Protein AF-0000000072256374 (afdb_homodimer)

Secondary structure (DSSP, 8-state):
----SS--EEEETTEEE-HHHHHHHHHHT---SEEEEEE-TT-HHHHHHHHHHHHHHHHHHHHHT--EEEEEEEEEGGGHHHHHHHHHHT-GGGTS-GGGHHHHHHHHHTT-EEEEEEPPHHHHHHHHHH-HHHHHTT--HHHHHTSPPSP-PPPPHHHHHHHHHHHTTTPPP-SS-HHHHHHHHHHHHHHHHHHHHHHHHHHHHHHHHSTT-EEEEEEEGGGTGGG-THHHHHHHH-TT--EEEEEEEEGGGTTT--TTSSSEEEEE-/----SSPPEEEETTEEE-HHHHHHHHHHT---SEEEEEE-TT-HHHHHHHHHHHHHHHHHHHHHT--EEEEEEEEEGGGHHHHHHHHHHT-GGGTS-GGGHHHHHHHHHTT-EEEEEEPPHHHHHHHHHH-HHHHHTT--HHHHHTSPPSP-PPPPHHHHHHHHHHHTTTPPP-SS-HHHHHHHHHHHHHHHHHHHHHHHHHHHHHHHHSTT-EEEEEEEGGGTGGG-THHHHHHHH-TT--EEEEEEEEGGGGGG--TTSSSEEEEE-

Radius of gyration: 25.55 Å; Cα contacts (8 Å, |Δi|>4): 988; chains: 2; bounding box: 50×73×64 Å

Nearest PDB structures (foldseek):
  2g5g-assembly1_X-2  TM=7.896E-01  e=1.561E-12  Campylobacter jejuni subsp. jejuni NCTC 11168 = ATCC 700819
  7jpq-assembly1_D  TM=2.233E-01  e=2.660E-01  Homo sapiens
  5dn6-assembly1_B  TM=2.944E-01  e=3.132E+00  Paracoccus denitrificans
  8u0w-assembly1_A  TM=2.596E-01  e=2.777E+00  Vibrio cholerae
  5dn6-assembly1_A  TM=2.915E-01  e=4.771E+00  Paracoccus denitrificans

Organism: Cyanidioschyzon merolae (strain NIES-3377 / 10D) (NCBI:txid280699)

pLDDT: mean 91.2, std 10.34, range [32.41, 98.81]

Foldseek 3Di:
DDQPDDDKFKDFQAHTDHPVVVLQCLQAPDQFQEEEEAEDPVDLNSLVSVLSSLVSNVNNCVVVVAAEAEEELVAFQVCQVVCVVCLVVVNNPVRDPPSCSSVSVVCSVSVHHYHRQFQDPVQLVCLLVPNDVVSQVPDDPVSNVRWADPDFDQFDPVLLVVQCVVCVVPDDCDPVDVVVVVVSSVSNSRSLLRGLLRNLVRSLVVCVVGVRYHYYYYYHCSCQFLHGHNSVNNCVSPVPGGYFYAYEAAQVCPVVDHCNRTSMYMHDD/DDQPDDDKFKDFQQHTDHPVVVLQCLQAPDQFQEEEEAEDPPDLNSLVSVLSSLVSNVNNCVVVVAAEAEEELVAFQVCQVVCVVCLVVVNNPVRDPDSCSSVSVVCSVSVHHYHRQFQDPVQLVCLLVPNDVVSQVPDDPVSNVRWADPDFDQFDPVLLVVQCVVCVVPDDCDPVDVVVVVVSSVSNSRSLLRGLLRNLVRSLVVCVVRVRYHYYYYYHCSCQFLHGHNSVNNCVSPVPGGYFYAYEAAQVCVVVDHCNRTSMYMHDD

Sequence (538 aa):
MAVPSGVHRCFFRGQSVSLEKLLSIFASEVCEQVVFIGENHEHSVAQQLELRILEALWLSSQRQNRQLLLSLEFLDRSQQHVLNEAMLRDEIESVVPEPYVPLVRFARTNNLAVLAANAPRSITSRVAKQGQQAVMETLSPKERAWCAPTPWPAPSNAYSEAFQAIMQQVMRPDPSSAQAQQERMQRMLQAQSLWDATMAFSIAEALERYPKAQVLHVTGFFHVANRLGTVEMLAHYRNTVNALVSIVYPEELQHSTSALDGDVVIYAPMAVPSGVHRCFFRGQSVSLEKLLSIFASEVCEQVVFIGENHEHSVAQQLELRILEALWLSSQRQNRQLLLSLEFLDRSQQHVLNEAMLRDEIESVVPEPYVPLVRFARTNNLAVLAANAPRSITSRVAKQGQQAVMETLSPKERAWCAPTPWPAPSNAYSEAFQAIMQQVMRPDPSSAQAQQERMQRMLQAQSLWDATMAFSIAEALERYPKAQVLHVTGFFHVANRLGTVEMLAHYRNTVNALVSIVYPEELQHSTSALDGDVVIYAP

Structure (mmCIF, N/CA/C/O backbone):
data_AF-0000000072256374-model_v1
#
loop_
_entity.id
_entity.type
_entity.pdbx_description
1 polymer 'Haem-binding uptake Tiki superfamily ChaN domain-containing protein'
#
loop_
_atom_site.group_PDB
_atom_site.id
_atom_site.type_symbol
_atom_site.label_atom_id
_atom_site.label_alt_id
_atom_site.label_comp_id
_atom_site.label_asym_id
_atom_site.label_entity_id
_atom_site.label_seq_id
_atom_site.pdbx_PDB_ins_code
_atom_site.Cartn_x
_atom_site.Cartn_y
_atom_site.Cartn_z
_atom_site.occupancy
_atom_site.B_iso_or_equiv
_atom_site.auth_seq_id
_atom_site.auth_comp_id
_atom_site.auth_asym_id
_atom_site.auth_atom_id
_atom_site.pdbx_PDB_model_num
ATOM 1 N N . MET A 1 1 ? 7.422 -14.641 -32.625 1 33.91 1 MET A N 1
ATOM 2 C CA . MET A 1 1 ? 6.379 -14.008 -31.844 1 33.91 1 MET A CA 1
ATOM 3 C C . MET A 1 1 ? 6.832 -12.641 -31.328 1 33.91 1 MET A C 1
ATOM 5 O O . MET A 1 1 ? 7.98 -12.484 -30.922 1 33.91 1 MET A O 1
ATOM 9 N N . ALA A 1 2 ? 6.039 -11.578 -31.5 1 44.34 2 ALA A N 1
ATOM 10 C CA . ALA A 1 2 ? 6.492 -10.195 -31.406 1 44.34 2 ALA A CA 1
ATOM 11 C C . ALA A 1 2 ? 6.801 -9.82 -29.953 1 44.34 2 ALA A C 1
ATOM 13 O O . ALA A 1 2 ? 6.012 -10.109 -29.047 1 44.34 2 ALA A O 1
ATOM 14 N N . VAL A 1 3 ? 8.164 -9.883 -29.688 1 50.06 3 VAL A N 1
ATOM 15 C CA . VAL A 1 3 ? 8.602 -9.328 -28.422 1 50.06 3 VAL A CA 1
ATOM 16 C C . VAL A 1 3 ? 7.934 -7.98 -28.172 1 50.06 3 VAL A C 1
ATOM 18 O O . VAL A 1 3 ? 7.781 -7.184 -29.109 1 50.06 3 VAL A O 1
ATOM 21 N N . PRO A 1 4 ? 7.246 -7.887 -26.969 1 57.41 4 PRO A N 1
ATOM 22 C CA . PRO A 1 4 ? 6.625 -6.582 -26.734 1 57.41 4 PRO A CA 1
ATOM 23 C C . PRO A 1 4 ? 7.578 -5.418 -26.984 1 57.41 4 PRO A C 1
ATOM 25 O O . PRO A 1 4 ? 8.789 -5.559 -26.812 1 57.41 4 PRO A O 1
ATOM 28 N N . SER A 1 5 ? 7.047 -4.281 -27.547 1 56.25 5 SER A N 1
ATOM 29 C CA . SER A 1 5 ? 7.832 -3.111 -27.922 1 56.25 5 SER A CA 1
ATOM 30 C C . SER A 1 5 ? 8.414 -2.416 -26.703 1 56.25 5 SER A C 1
ATOM 32 O O . SER A 1 5 ? 7.844 -2.475 -25.609 1 56.25 5 SER A O 1
ATOM 34 N N . GLY A 1 6 ? 9.609 -2.086 -26.781 1 64.62 6 GLY A N 1
ATOM 35 C CA . GLY A 1 6 ? 10.328 -1.28 -25.812 1 64.62 6 GLY A CA 1
ATOM 36 C C . GLY A 1 6 ? 11.555 -1.979 -25.25 1 64.62 6 GLY A C 1
ATOM 37 O O . GLY A 1 6 ? 11.773 -3.164 -25.5 1 64.62 6 GLY A O 1
ATOM 38 N N . VAL A 1 7 ? 12.297 -1.248 -24.703 1 63.56 7 VAL A N 1
ATOM 39 C CA . VAL A 1 7 ? 13.547 -1.771 -24.156 1 63.56 7 VAL A CA 1
ATOM 40 C C . VAL A 1 7 ? 13.281 -2.469 -22.828 1 63.56 7 VAL A C 1
ATOM 42 O O . VAL A 1 7 ? 12.695 -1.881 -21.906 1 63.56 7 VAL A O 1
ATOM 45 N N . HIS A 1 8 ? 13.57 -3.734 -22.797 1 83.12 8 HIS A N 1
ATOM 46 C CA . HIS A 1 8 ? 13.492 -4.539 -21.594 1 83.12 8 HIS A CA 1
ATOM 47 C C . HIS A 1 8 ? 14.875 -4.773 -21 1 83.12 8 HIS A C 1
ATOM 49 O O . HIS A 1 8 ? 15.828 -5.051 -21.719 1 83.12 8 HIS A O 1
ATOM 55 N N . ARG A 1 9 ? 15.07 -4.48 -19.781 1 89.88 9 ARG A N 1
ATOM 56 C CA . ARG A 1 9 ? 16.266 -4.891 -19.062 1 89.88 9 ARG A CA 1
ATOM 57 C C . ARG A 1 9 ? 16.031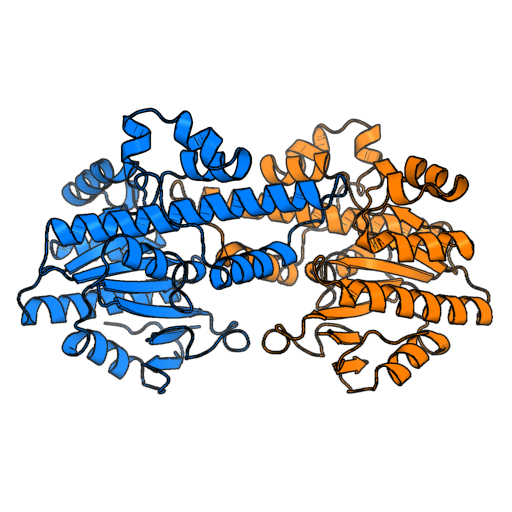 -6.18 -18.281 1 89.88 9 ARG A C 1
ATOM 59 O O . ARG A 1 9 ? 15.195 -6.219 -17.375 1 89.88 9 ARG A O 1
ATOM 66 N N . CYS A 1 10 ? 16.781 -7.203 -18.734 1 95.31 10 CYS A N 1
ATOM 67 C CA . CYS A 1 10 ? 16.547 -8.523 -18.172 1 95.31 10 CYS A CA 1
ATOM 68 C C . CYS A 1 10 ? 17.781 -9.016 -17.406 1 95.31 10 CYS A C 1
ATOM 70 O O . CYS A 1 10 ? 18.906 -8.781 -17.828 1 95.31 10 CYS A O 1
ATOM 72 N N . PHE A 1 11 ? 17.516 -9.688 -16.344 1 95.44 11 PHE A N 1
ATOM 73 C CA . PHE A 1 11 ? 18.578 -10.273 -15.531 1 95.44 11 PHE A CA 1
ATOM 74 C C . PHE A 1 11 ? 18.266 -11.727 -15.203 1 95.44 11 PHE A C 1
ATOM 76 O O . PHE A 1 11 ? 17.125 -12.062 -14.852 1 95.44 11 PHE A O 1
ATOM 83 N N . PHE A 1 12 ? 19.203 -12.609 -15.406 1 95.94 12 PHE A N 1
ATOM 84 C CA . PHE A 1 12 ? 19.156 -14 -14.969 1 95.94 12 PHE A CA 1
ATOM 85 C C . PHE A 1 12 ? 20.219 -14.273 -13.906 1 95.94 12 PHE A C 1
ATOM 87 O O . PHE A 1 12 ? 21.406 -14.273 -14.195 1 95.94 12 PHE A O 1
ATOM 94 N N . ARG A 1 13 ? 19.703 -14.508 -12.719 1 94.19 13 ARG A N 1
ATOM 95 C CA . ARG A 1 13 ? 20.562 -14.734 -11.57 1 94.19 13 ARG A CA 1
ATOM 96 C C . ARG A 1 13 ? 21.625 -13.656 -11.461 1 94.19 13 ARG A C 1
ATOM 98 O O . ARG A 1 13 ? 22.828 -13.961 -11.344 1 94.19 13 ARG A O 1
ATOM 105 N N . GLY A 1 14 ? 21.156 -12.414 -11.633 1 92.38 14 GLY A N 1
ATOM 106 C CA . GLY A 1 14 ? 21.984 -11.242 -11.391 1 92.38 14 GLY A CA 1
ATOM 107 C C . GLY A 1 14 ? 22.75 -10.789 -12.625 1 92.38 14 GLY A C 1
ATOM 108 O O . GLY A 1 14 ? 23.297 -9.68 -12.648 1 92.38 14 GLY A O 1
ATOM 109 N N . GLN A 1 15 ? 22.766 -11.539 -13.625 1 93.69 15 GLN A N 1
ATOM 110 C CA . GLN A 1 15 ? 23.516 -11.203 -14.828 1 93.69 15 GLN A CA 1
ATOM 111 C C . GLN A 1 15 ? 22.594 -10.664 -15.914 1 93.69 15 GLN A C 1
ATOM 113 O O . GLN A 1 15 ? 21.547 -11.242 -16.203 1 93.69 15 GLN A O 1
ATOM 118 N N . SER A 1 16 ? 23.047 -9.547 -16.469 1 94.88 16 SER A N 1
ATOM 119 C CA . SER A 1 16 ? 22.266 -8.945 -17.547 1 94.88 16 SER A CA 1
ATOM 120 C C . SER A 1 16 ? 22.25 -9.844 -18.781 1 94.88 16 SER A C 1
ATOM 122 O O . SER A 1 16 ? 23.281 -10.391 -19.172 1 94.88 16 SER A O 1
ATOM 124 N N . VAL A 1 17 ? 21.125 -10.07 -19.328 1 95.25 17 VAL A N 1
ATOM 125 C CA . VAL A 1 17 ? 20.938 -10.859 -20.531 1 95.25 17 VAL A CA 1
ATOM 126 C C . VAL A 1 17 ? 19.906 -10.188 -21.438 1 95.25 17 VAL A C 1
ATOM 128 O O . VAL A 1 17 ? 19.109 -9.375 -20.984 1 95.25 17 VAL A O 1
ATOM 131 N N . SER A 1 18 ? 19.938 -10.477 -22.719 1 93.88 18 SER A N 1
ATOM 132 C CA . SER A 1 18 ? 18.891 -10 -23.609 1 93.88 18 SER A CA 1
ATOM 133 C C . SER A 1 18 ? 17.578 -10.75 -23.391 1 93.88 18 SER A C 1
ATOM 135 O O . SER A 1 18 ? 17.578 -11.844 -22.812 1 93.88 18 SER A O 1
ATOM 137 N N . LEU A 1 19 ? 16.547 -10.156 -23.781 1 94 19 LEU A N 1
ATOM 138 C CA . LEU A 1 19 ? 15.25 -10.82 -23.656 1 94 19 LEU A CA 1
ATOM 139 C C . LEU A 1 19 ? 15.242 -12.133 -24.438 1 94 19 LEU A C 1
ATOM 141 O O . LEU A 1 19 ? 14.695 -13.133 -23.953 1 94 19 LEU A O 1
ATOM 145 N N . GLU A 1 20 ? 15.844 -12.102 -25.609 1 94.12 20 GLU A N 1
ATOM 146 C CA . GLU A 1 20 ? 15.922 -13.305 -26.438 1 94.12 20 GLU A CA 1
ATOM 147 C C . GLU A 1 20 ? 16.672 -14.422 -25.719 1 94.12 20 GLU A C 1
ATOM 149 O O . GLU A 1 20 ? 16.219 -15.578 -25.734 1 94.12 20 GLU A O 1
ATOM 154 N N . LYS A 1 21 ? 17.734 -14.086 -25.156 1 95.56 21 LYS A N 1
ATOM 155 C CA . LYS A 1 21 ? 18.516 -15.07 -24.406 1 95.56 21 LYS A CA 1
ATOM 156 C C . LYS A 1 21 ? 17.734 -15.594 -23.203 1 95.56 21 LYS A C 1
ATOM 158 O O . LYS A 1 21 ? 17.766 -16.781 -22.906 1 95.56 21 LYS A O 1
ATOM 163 N N . LEU A 1 22 ? 17.062 -14.758 -22.531 1 96.38 22 LEU A N 1
ATOM 164 C CA . LEU A 1 22 ? 16.281 -15.141 -21.359 1 96.38 22 LEU A CA 1
ATOM 165 C C . LEU A 1 22 ? 15.188 -16.141 -21.75 1 96.38 22 LEU A C 1
ATOM 167 O O . LEU A 1 22 ? 15.008 -17.156 -21.094 1 96.38 22 LEU A O 1
ATOM 171 N N . LEU A 1 23 ? 14.516 -15.875 -22.828 1 95.62 23 LEU A N 1
ATOM 172 C CA . LEU A 1 23 ? 13.461 -16.766 -23.297 1 95.62 23 LEU A CA 1
ATOM 173 C C . LEU A 1 23 ? 14.031 -18.125 -23.719 1 95.62 23 LEU A C 1
ATOM 175 O O . LEU A 1 23 ? 13.398 -19.156 -23.516 1 95.62 23 LEU A O 1
ATOM 179 N N . SER A 1 24 ? 15.242 -18.062 -24.266 1 96.06 24 SER A N 1
ATOM 180 C CA . SER A 1 24 ? 15.922 -19.297 -24.594 1 96.06 24 SER A CA 1
ATOM 181 C C . SER A 1 24 ? 16.234 -20.109 -23.344 1 96.06 24 SER A C 1
ATOM 183 O O . SER A 1 24 ? 16.172 -21.344 -23.359 1 96.06 24 SER A O 1
ATOM 185 N N . ILE A 1 25 ? 16.594 -19.438 -22.328 1 96 25 ILE A N 1
ATOM 186 C CA . ILE A 1 25 ? 16.875 -20.094 -21.062 1 96 25 ILE A CA 1
ATOM 187 C C . ILE A 1 25 ? 15.609 -20.766 -20.531 1 96 25 ILE A C 1
ATOM 189 O O . ILE A 1 25 ? 15.641 -21.938 -20.141 1 96 25 ILE A O 1
ATOM 193 N N . PHE A 1 26 ? 14.484 -20.125 -20.578 1 96.5 26 PHE A N 1
ATOM 194 C CA . PHE A 1 26 ? 13.211 -20.703 -20.156 1 96.5 26 PHE A CA 1
ATOM 195 C C . PHE A 1 26 ? 12.859 -21.922 -21 1 96.5 26 PHE A C 1
ATOM 197 O O . PHE A 1 26 ? 12.305 -22.906 -20.5 1 96.5 26 PHE A O 1
ATOM 204 N N . ALA A 1 27 ? 13.266 -21.906 -22.266 1 95.38 27 ALA A N 1
ATOM 205 C CA . ALA A 1 27 ? 12.859 -22.938 -23.203 1 95.38 27 ALA A CA 1
ATOM 206 C C . ALA A 1 27 ? 13.773 -24.156 -23.109 1 95.38 27 ALA A C 1
ATOM 208 O O . ALA A 1 27 ? 13.438 -25.234 -23.609 1 95.38 27 ALA A O 1
ATOM 209 N N . SER A 1 28 ? 14.953 -23.969 -22.422 1 93.12 28 SER A N 1
ATOM 210 C CA . SER A 1 28 ? 15.891 -25.078 -22.578 1 93.12 28 SER A CA 1
ATOM 211 C C . SER A 1 28 ? 16.594 -25.391 -21.266 1 93.12 28 SER A C 1
ATOM 213 O O . SER A 1 28 ? 17.109 -26.5 -21.078 1 93.12 28 SER A O 1
ATOM 215 N N . GLU A 1 29 ? 16.547 -24.422 -20.344 1 90.94 29 GLU A N 1
ATOM 216 C CA . GLU A 1 29 ? 17.438 -24.609 -19.219 1 90.94 29 GLU A CA 1
ATOM 217 C C . GLU A 1 29 ? 16.672 -24.688 -17.906 1 90.94 29 GLU A C 1
ATOM 219 O O . GLU A 1 29 ? 17.188 -25.172 -16.891 1 90.94 29 GLU A O 1
ATOM 224 N N . VAL A 1 30 ? 15.477 -24.219 -17.891 1 91.94 30 VAL A N 1
ATOM 225 C CA . VAL A 1 30 ? 14.711 -24.172 -16.641 1 91.94 30 VAL A CA 1
ATOM 226 C C . VAL A 1 30 ? 14.148 -25.562 -16.344 1 91.94 30 VAL A C 1
ATOM 228 O O . VAL A 1 30 ? 13.328 -26.094 -17.094 1 91.94 30 VAL A O 1
ATOM 231 N N . CYS A 1 31 ? 14.539 -26.109 -15.188 1 90.56 31 CYS A N 1
ATOM 232 C CA . CYS A 1 31 ? 14.133 -27.453 -14.82 1 90.56 31 CYS A CA 1
ATOM 233 C C . CYS A 1 31 ? 13.398 -27.469 -13.484 1 90.56 31 CYS A C 1
ATOM 235 O O . CYS A 1 31 ? 12.938 -28.516 -13.031 1 90.56 31 CYS A O 1
ATOM 237 N N . GLU A 1 32 ? 13.305 -26.312 -12.914 1 92.81 32 GLU A N 1
ATOM 238 C CA . GLU A 1 32 ? 12.578 -26.219 -11.656 1 92.81 32 GLU A CA 1
ATOM 239 C C . GLU A 1 32 ? 11.133 -26.672 -11.812 1 92.81 32 GLU A C 1
ATOM 241 O O . GLU A 1 32 ? 10.5 -26.422 -12.844 1 92.81 32 GLU A O 1
ATOM 246 N N . GLN A 1 33 ? 10.656 -27.297 -10.781 1 94.81 33 GLN A N 1
ATOM 247 C CA . GLN A 1 33 ? 9.305 -27.844 -10.82 1 94.81 33 GLN A CA 1
ATOM 248 C C . GLN A 1 33 ? 8.266 -26.719 -10.773 1 94.81 33 GLN A C 1
ATOM 250 O O . GLN A 1 33 ? 7.148 -26.891 -11.273 1 94.81 33 GLN A O 1
ATOM 255 N N . VAL A 1 34 ? 8.641 -25.688 -10.102 1 98.06 34 VAL A N 1
ATOM 256 C CA . VAL A 1 34 ? 7.73 -24.547 -10.031 1 98.06 34 VAL A CA 1
ATOM 257 C C . VAL A 1 34 ? 8.445 -23.281 -10.516 1 98.06 34 VAL A C 1
ATOM 259 O O . VAL A 1 34 ? 9.555 -22.984 -10.078 1 98.06 34 VAL A O 1
ATOM 262 N N . VAL A 1 35 ? 7.824 -22.625 -11.469 1 98.44 35 VAL A N 1
ATOM 263 C CA . VAL A 1 35 ? 8.258 -21.312 -11.93 1 98.44 35 VAL A CA 1
ATOM 264 C C . VAL A 1 35 ? 7.242 -20.266 -11.516 1 98.44 35 VAL A C 1
ATOM 266 O O . VAL A 1 35 ? 6.07 -20.328 -11.898 1 98.44 35 VAL A O 1
ATOM 269 N N . PHE A 1 36 ? 7.703 -19.344 -10.68 1 98.44 36 PHE A N 1
ATOM 270 C CA . PHE A 1 36 ? 6.867 -18.219 -10.289 1 98.44 36 PHE A CA 1
ATOM 271 C C . PHE A 1 36 ? 7.109 -17.016 -11.203 1 98.44 36 PHE A C 1
ATOM 273 O O . PHE A 1 36 ? 8.25 -16.75 -11.586 1 98.44 36 PHE A O 1
ATOM 280 N N . ILE A 1 37 ? 6.047 -16.344 -11.539 1 97.31 37 ILE A N 1
ATOM 281 C CA . ILE A 1 37 ? 6.164 -15.031 -12.164 1 97.31 37 ILE A CA 1
ATOM 282 C C . ILE A 1 37 ? 5.348 -14.008 -11.383 1 97.31 37 ILE A C 1
ATOM 284 O O . ILE A 1 37 ? 4.125 -14.117 -11.289 1 97.31 37 ILE A O 1
ATOM 288 N N . GLY A 1 38 ? 6.051 -13.094 -10.812 1 95.75 38 GLY A N 1
ATOM 289 C CA . GLY A 1 38 ? 5.43 -11.977 -10.117 1 95.75 38 GLY A CA 1
ATOM 290 C C . GLY A 1 38 ? 5.309 -10.727 -10.977 1 95.75 38 GLY A C 1
ATOM 291 O O . GLY A 1 38 ? 6.27 -10.328 -11.641 1 95.75 38 GLY A O 1
ATOM 292 N N . GLU A 1 39 ? 4.102 -10.102 -10.93 1 90.75 39 GLU A N 1
ATOM 293 C CA . GLU A 1 39 ? 3.855 -8.922 -11.75 1 90.75 39 GLU A CA 1
ATOM 294 C C . GLU A 1 39 ? 3.172 -7.82 -10.945 1 90.75 39 GLU A C 1
ATOM 296 O O . GLU A 1 39 ? 2.76 -8.047 -9.805 1 90.75 39 GLU A O 1
ATOM 301 N N . ASN A 1 40 ? 3.195 -6.66 -11.57 1 83.38 40 ASN A N 1
ATOM 302 C CA . ASN A 1 40 ? 2.23 -5.629 -11.211 1 83.38 40 ASN A CA 1
ATOM 303 C C . ASN A 1 40 ? 0.98 -5.699 -12.078 1 83.38 40 ASN A C 1
ATOM 305 O O . ASN A 1 40 ? 1.07 -5.648 -13.305 1 83.38 40 ASN A O 1
ATOM 309 N N . HIS A 1 41 ? -0.183 -5.742 -11.578 1 73.88 41 HIS A N 1
ATOM 310 C CA . HIS A 1 41 ? -1.404 -6.133 -12.273 1 73.88 41 HIS A CA 1
ATOM 311 C C . HIS A 1 41 ? -1.78 -5.109 -13.344 1 73.88 41 HIS A C 1
ATOM 313 O O . HIS A 1 41 ? -2.475 -5.441 -14.305 1 73.88 41 HIS A O 1
ATOM 319 N N . GLU A 1 42 ? -1.362 -3.953 -13.242 1 69.5 42 GLU A N 1
ATOM 320 C CA . GLU A 1 42 ? -1.759 -2.951 -14.227 1 69.5 42 GLU A CA 1
ATOM 321 C C . GLU A 1 42 ? -0.695 -2.789 -15.305 1 69.5 42 GLU A C 1
ATOM 323 O O . GLU A 1 42 ? -0.813 -1.925 -16.172 1 69.5 42 GLU A O 1
ATOM 328 N N . HIS A 1 43 ? 0.191 -3.648 -15.297 1 74.06 43 HIS A N 1
ATOM 329 C CA . HIS A 1 43 ? 1.289 -3.557 -16.25 1 74.06 43 HIS A CA 1
ATOM 330 C C . HIS A 1 43 ? 1.052 -4.465 -17.453 1 74.06 43 HIS A C 1
ATOM 332 O O . HIS A 1 43 ? 1.439 -5.637 -17.438 1 74.06 43 HIS A O 1
ATOM 338 N N . SER A 1 44 ? 0.516 -3.908 -18.484 1 77.31 44 SER A N 1
ATOM 339 C CA . SER A 1 44 ? 0.106 -4.688 -19.656 1 77.31 44 SER A CA 1
ATOM 340 C C . SER A 1 44 ? 1.29 -5.43 -20.266 1 77.31 44 SER A C 1
ATOM 342 O O . SER A 1 44 ? 1.151 -6.57 -20.703 1 77.31 44 SER A O 1
ATOM 344 N N . VAL A 1 45 ? 2.428 -4.836 -20.203 1 82.19 45 VAL A N 1
ATOM 345 C CA . VAL A 1 45 ? 3.623 -5.426 -20.797 1 82.19 45 VAL A CA 1
ATOM 346 C C . VAL A 1 45 ? 3.998 -6.699 -20.047 1 82.19 45 VAL A C 1
ATOM 348 O O . VAL A 1 45 ? 4.473 -7.668 -20.641 1 82.19 45 VAL A O 1
ATOM 351 N N . ALA A 1 46 ? 3.711 -6.691 -18.812 1 87.5 46 ALA A N 1
ATOM 352 C CA . ALA A 1 46 ? 4.008 -7.871 -18 1 87.5 46 ALA A CA 1
ATOM 353 C C . ALA A 1 46 ? 3.207 -9.078 -18.484 1 87.5 46 ALA A C 1
ATOM 355 O O . ALA A 1 46 ? 3.738 -10.188 -18.562 1 87.5 46 ALA A O 1
ATOM 356 N N . GLN A 1 47 ? 2 -8.859 -18.906 1 88.12 47 GLN A N 1
ATOM 357 C CA . GLN A 1 47 ? 1.135 -9.953 -19.328 1 88.12 47 GLN A CA 1
ATOM 358 C C . GLN A 1 47 ? 1.592 -10.531 -20.656 1 88.12 47 GLN A C 1
ATOM 360 O O . GLN A 1 47 ? 1.501 -11.742 -20.891 1 88.12 47 GLN A O 1
ATOM 365 N N . GLN A 1 48 ? 2.09 -9.664 -21.453 1 91.06 48 GLN A N 1
ATOM 366 C CA . GLN A 1 48 ? 2.643 -10.141 -22.719 1 91.06 48 GLN A CA 1
ATOM 367 C C . GLN A 1 48 ? 3.877 -11.008 -22.484 1 91.06 48 GLN A C 1
ATOM 369 O O . GLN A 1 48 ? 4.043 -12.047 -23.125 1 91.06 48 GLN A O 1
ATOM 374 N N . LEU A 1 49 ? 4.664 -10.57 -21.594 1 93.5 49 LEU A N 1
ATOM 375 C CA . LEU A 1 49 ? 5.871 -11.32 -21.266 1 93.5 49 LEU A CA 1
ATOM 376 C C . LEU A 1 49 ? 5.52 -12.656 -20.625 1 93.5 49 LEU A C 1
ATOM 378 O O . LEU A 1 49 ? 6.18 -13.672 -20.891 1 93.5 49 LEU A O 1
ATOM 382 N N . GLU A 1 50 ? 4.516 -12.664 -19.828 1 95.94 50 GLU A N 1
ATOM 383 C CA . GLU A 1 50 ? 4.039 -13.898 -19.203 1 95.94 50 GLU A CA 1
ATOM 384 C C . GLU A 1 50 ? 3.641 -14.93 -20.25 1 95.94 50 GLU A C 1
ATOM 386 O O . GLU A 1 50 ? 3.951 -16.109 -20.109 1 95.94 50 GLU A O 1
ATOM 391 N N . LEU A 1 51 ? 3.012 -14.445 -21.281 1 96.44 51 LEU A N 1
ATOM 392 C CA . LEU A 1 51 ? 2.623 -15.352 -22.359 1 96.44 51 LEU A CA 1
ATOM 393 C C . LEU A 1 51 ? 3.85 -15.93 -23.062 1 96.44 51 LEU A C 1
ATOM 395 O O . LEU A 1 51 ? 3.906 -17.125 -23.328 1 96.44 51 LEU A O 1
ATOM 399 N N . ARG A 1 52 ? 4.844 -15.07 -23.297 1 95.88 52 ARG A N 1
ATOM 400 C CA . ARG A 1 52 ? 6.059 -15.539 -23.969 1 95.88 52 ARG A CA 1
ATOM 401 C C . ARG A 1 52 ? 6.793 -16.562 -23.109 1 95.88 52 ARG A C 1
ATOM 403 O O . ARG A 1 52 ? 7.324 -17.547 -23.625 1 95.88 52 ARG A O 1
ATOM 410 N N . ILE A 1 53 ? 6.781 -16.344 -21.875 1 97.19 53 ILE A N 1
ATOM 411 C CA . ILE A 1 53 ? 7.438 -17.266 -20.953 1 97.19 53 ILE A CA 1
ATOM 412 C C . ILE A 1 53 ? 6.672 -18.594 -20.906 1 97.19 53 ILE A C 1
ATOM 414 O O . ILE A 1 53 ? 7.273 -19.656 -20.922 1 97.19 53 ILE A O 1
ATOM 418 N N . LEU A 1 54 ? 5.355 -18.484 -20.859 1 98.25 54 LEU A N 1
ATOM 419 C CA . LEU A 1 54 ? 4.527 -19.688 -20.891 1 98.25 54 LEU A CA 1
ATOM 420 C C . LEU A 1 54 ? 4.805 -20.516 -22.141 1 98.25 54 LEU A C 1
ATOM 422 O O . LEU A 1 54 ? 4.957 -21.734 -22.078 1 98.25 54 LEU A O 1
ATOM 426 N N . GLU A 1 55 ? 4.934 -19.828 -23.281 1 97.75 55 GLU A N 1
ATOM 427 C CA . GLU A 1 55 ? 5.238 -20.484 -24.547 1 97.75 55 GLU A CA 1
ATOM 428 C C . GLU A 1 55 ? 6.598 -21.172 -24.5 1 97.75 55 GLU A C 1
ATOM 430 O O . GLU A 1 55 ? 6.738 -22.312 -24.953 1 97.75 55 GLU A O 1
ATOM 435 N N . ALA A 1 56 ? 7.539 -20.484 -23.969 1 97.38 56 ALA A N 1
ATOM 436 C CA . ALA A 1 56 ? 8.883 -21.031 -23.875 1 97.38 56 ALA A CA 1
ATOM 437 C C . ALA A 1 56 ? 8.906 -22.281 -22.969 1 97.38 56 ALA A C 1
ATOM 439 O O . ALA A 1 56 ? 9.516 -23.297 -23.328 1 97.38 56 ALA A O 1
ATOM 440 N N . LEU A 1 57 ? 8.234 -22.203 -21.875 1 98.19 57 LEU A N 1
ATOM 441 C CA . LEU A 1 57 ? 8.172 -23.328 -20.953 1 98.19 57 LEU A CA 1
ATOM 442 C C . LEU A 1 57 ? 7.438 -24.5 -21.594 1 98.19 57 LEU A C 1
ATOM 444 O O . LEU A 1 57 ? 7.773 -25.672 -21.328 1 98.19 57 LEU A O 1
ATOM 448 N N . TRP A 1 58 ? 6.43 -24.188 -22.344 1 97.75 58 TRP A N 1
ATOM 449 C CA . TRP A 1 58 ? 5.695 -25.234 -23.047 1 97.75 58 TRP A CA 1
ATOM 450 C C . TRP A 1 58 ? 6.602 -25.984 -24.016 1 97.75 58 TRP A C 1
ATOM 452 O O . TRP A 1 58 ? 6.586 -27.219 -24.062 1 97.75 58 TRP A O 1
ATOM 462 N N . LEU A 1 59 ? 7.418 -25.266 -24.75 1 95.88 59 LEU A N 1
ATOM 463 C CA . LEU A 1 59 ? 8.367 -25.891 -25.656 1 95.88 59 LEU A CA 1
ATOM 464 C C . LEU A 1 59 ? 9.305 -26.828 -24.906 1 95.88 59 LEU A C 1
ATOM 466 O O . LEU A 1 59 ? 9.547 -27.953 -25.344 1 95.88 59 LEU A O 1
ATOM 470 N N . SER A 1 60 ? 9.758 -26.312 -23.844 1 95.69 60 SER A N 1
ATOM 471 C CA . SER A 1 60 ? 10.625 -27.125 -23 1 95.69 60 SER A CA 1
ATOM 472 C C . SER A 1 60 ? 9.906 -28.375 -22.516 1 95.69 60 SER A C 1
ATOM 474 O O . SER A 1 60 ? 10.484 -29.469 -22.484 1 95.69 60 SER A O 1
ATOM 476 N N . SER A 1 61 ? 8.688 -28.219 -22.094 1 95.62 61 SER A N 1
ATOM 477 C CA . SER A 1 61 ? 7.898 -29.328 -21.578 1 95.62 61 SER A CA 1
ATOM 478 C C . SER A 1 61 ? 7.711 -30.406 -22.641 1 95.62 61 SER A C 1
ATOM 480 O O . SER A 1 61 ? 7.73 -31.594 -22.328 1 95.62 61 SER A O 1
ATOM 482 N N . GLN A 1 62 ? 7.586 -30.062 -23.906 1 94.5 62 GLN A N 1
ATOM 483 C CA . GLN A 1 62 ? 7.441 -31 -25 1 94.5 62 GLN A CA 1
ATOM 484 C C . GLN A 1 62 ? 8.727 -31.797 -25.219 1 94.5 62 GLN A C 1
ATOM 486 O O . GLN A 1 62 ? 8.68 -33 -25.438 1 94.5 62 GLN A O 1
ATOM 491 N N . ARG A 1 63 ? 9.758 -31.125 -25.109 1 93.75 63 ARG A N 1
ATOM 492 C CA . ARG A 1 63 ? 11.055 -31.766 -25.312 1 93.75 63 ARG A CA 1
ATOM 493 C C . ARG A 1 63 ? 11.352 -32.75 -24.188 1 93.75 63 ARG A C 1
ATOM 495 O O . ARG A 1 63 ? 11.945 -33.812 -24.422 1 93.75 63 ARG A O 1
ATOM 502 N N . GLN A 1 64 ? 10.906 -32.438 -23.031 1 92.88 64 GLN A N 1
ATOM 503 C CA . GLN A 1 64 ? 11.227 -33.25 -21.859 1 92.88 64 GLN A CA 1
ATOM 504 C C . GLN A 1 64 ? 10.102 -34.219 -21.547 1 92.88 64 GLN A C 1
ATOM 506 O O . GLN A 1 64 ? 10.188 -34.969 -20.562 1 92.88 64 GLN A O 1
ATOM 511 N N . ASN A 1 65 ? 9.07 -34.25 -22.219 1 92 65 ASN A N 1
ATOM 512 C CA . ASN A 1 65 ? 7.902 -35.125 -22.047 1 92 65 ASN A CA 1
ATOM 513 C C . ASN A 1 65 ? 7.328 -34.969 -20.641 1 92 65 ASN A C 1
ATOM 515 O O . ASN A 1 65 ? 7.121 -35.969 -19.938 1 92 65 ASN A O 1
ATOM 519 N N . ARG A 1 66 ? 7.145 -33.781 -20.234 1 94.56 66 ARG A N 1
ATOM 520 C CA . ARG A 1 66 ? 6.527 -33.469 -18.938 1 94.56 66 ARG A CA 1
ATOM 521 C C . ARG A 1 66 ? 5.289 -32.594 -19.125 1 94.56 66 ARG A C 1
ATOM 523 O O . ARG A 1 66 ? 5.16 -31.891 -20.125 1 94.56 66 ARG A O 1
ATOM 530 N N . GLN A 1 67 ? 4.418 -32.656 -18.203 1 95.88 67 GLN A N 1
ATOM 531 C CA . GLN A 1 67 ? 3.229 -31.797 -18.219 1 95.88 67 GLN A CA 1
ATOM 532 C C . GLN A 1 67 ? 3.533 -30.406 -17.688 1 95.88 67 GLN A C 1
ATOM 534 O O . GLN A 1 67 ? 4.293 -30.25 -16.734 1 95.88 67 GLN A O 1
ATOM 539 N N . LEU A 1 68 ? 2.986 -29.422 -18.328 1 98.25 68 LEU A N 1
ATOM 540 C CA . LEU A 1 68 ? 3.035 -28.047 -17.844 1 98.25 68 LEU A CA 1
ATOM 541 C C . LEU A 1 68 ? 1.661 -27.594 -17.375 1 98.25 68 LEU A C 1
ATOM 543 O O . LEU A 1 68 ? 0.659 -27.797 -18.062 1 98.25 68 LEU A O 1
ATOM 547 N N . LEU A 1 69 ? 1.627 -27.094 -16.141 1 98.62 69 LEU A N 1
ATOM 548 C CA . LEU A 1 69 ? 0.399 -26.531 -15.594 1 98.62 69 LEU A CA 1
ATOM 549 C C . LEU A 1 69 ? 0.511 -25.016 -15.445 1 98.62 69 LEU A C 1
ATOM 551 O O . LEU A 1 69 ? 1.593 -24.5 -15.164 1 98.62 69 LEU A O 1
ATOM 555 N N . LEU A 1 70 ? -0.596 -24.344 -15.672 1 98.81 70 LEU A N 1
ATOM 556 C CA . LEU A 1 70 ? -0.707 -22.922 -15.406 1 98.81 70 LEU A CA 1
ATOM 557 C C . LEU A 1 70 ? -1.507 -22.656 -14.133 1 98.81 70 LEU A C 1
ATOM 559 O O . LEU A 1 70 ? -2.594 -23.219 -13.953 1 98.81 70 LEU A O 1
ATOM 563 N N . SER A 1 71 ? -0.931 -21.953 -13.227 1 98.69 71 SER A N 1
ATOM 564 C CA . SER A 1 71 ? -1.569 -21.578 -11.969 1 98.69 71 SER A CA 1
ATOM 565 C C . SER A 1 71 ? -1.727 -20.062 -11.859 1 98.69 71 SER A C 1
ATOM 567 O O . SER A 1 71 ? -0.779 -19.328 -12.117 1 98.69 71 SER A O 1
ATOM 569 N N . LEU A 1 72 ? -2.93 -19.594 -11.508 1 96.62 72 LEU A N 1
ATOM 570 C CA . LEU A 1 72 ? -3.219 -18.172 -11.523 1 96.62 72 LEU A CA 1
ATOM 571 C C . LEU A 1 72 ? -3.713 -17.703 -10.164 1 96.62 72 LEU A C 1
ATOM 573 O O . LEU A 1 72 ? -4.625 -18.297 -9.586 1 96.62 72 LEU A O 1
ATOM 577 N N . GLU A 1 73 ? -3.164 -16.609 -9.711 1 95.5 73 GLU A N 1
ATOM 578 C CA . GLU A 1 73 ? -3.594 -15.953 -8.484 1 95.5 73 GLU A CA 1
ATOM 579 C C . GLU A 1 73 ? -4.992 -15.359 -8.625 1 95.5 73 GLU A C 1
ATOM 581 O O . GLU A 1 73 ? -5.754 -15.312 -7.66 1 95.5 73 GLU A O 1
ATOM 586 N N . PHE A 1 74 ? -5.391 -14.953 -9.828 1 90 74 PHE A N 1
ATOM 587 C CA . PHE A 1 74 ? -6.551 -14.094 -10.016 1 90 74 PHE A CA 1
ATOM 588 C C . PHE A 1 74 ? -7.832 -14.906 -10.102 1 90 74 PHE A C 1
ATOM 590 O O . PHE A 1 74 ? -8.922 -14.352 -10.227 1 90 74 PHE A O 1
ATOM 597 N N . LEU A 1 75 ? -7.699 -16.141 -10.07 1 93.94 75 LEU A N 1
ATOM 598 C CA . LEU A 1 75 ? -8.82 -17.062 -9.938 1 93.94 75 LEU A CA 1
ATOM 599 C C . LEU A 1 75 ? -8.734 -17.844 -8.633 1 93.94 75 LEU A C 1
ATOM 601 O O . LEU A 1 75 ? -7.641 -18.234 -8.219 1 93.94 75 LEU A O 1
ATOM 605 N N . ASP A 1 76 ? -9.922 -18.016 -8.039 1 95.56 76 ASP A N 1
ATOM 606 C CA . ASP A 1 76 ? -9.883 -18.734 -6.77 1 95.56 76 ASP A CA 1
ATOM 607 C C . ASP A 1 76 ? -10.484 -20.125 -6.902 1 95.56 76 ASP A C 1
ATOM 609 O O . ASP A 1 76 ? -11.148 -20.438 -7.895 1 95.56 76 ASP A O 1
ATOM 613 N N . ARG A 1 77 ? -10.211 -20.906 -5.949 1 97.81 77 ARG A N 1
ATOM 614 C CA . ARG A 1 77 ? -10.477 -22.344 -6.004 1 97.81 77 ARG A CA 1
ATOM 615 C C . ARG A 1 77 ? -11.969 -22.609 -6.184 1 97.81 77 ARG A C 1
ATOM 617 O O . ARG A 1 77 ? -12.352 -23.641 -6.73 1 97.81 77 ARG A O 1
ATOM 624 N N . SER A 1 78 ? -12.859 -21.672 -5.738 1 97.31 78 SER A N 1
ATOM 625 C CA . SER A 1 78 ? -14.297 -21.859 -5.934 1 97.31 78 SER A CA 1
ATOM 626 C C . SER A 1 78 ? -14.672 -21.766 -7.41 1 97.31 78 SER A C 1
ATOM 628 O O . SER A 1 78 ? -15.758 -22.172 -7.805 1 97.31 78 SER A O 1
ATOM 630 N N . GLN A 1 79 ? -13.75 -21.266 -8.227 1 96.44 79 GLN A N 1
ATOM 631 C CA . GLN A 1 79 ? -14.039 -21.016 -9.633 1 96.44 79 GLN A CA 1
ATOM 632 C C . GLN A 1 79 ? -13.461 -22.125 -10.516 1 96.44 79 GLN A C 1
ATOM 634 O O . GLN A 1 79 ? -13.586 -22.078 -11.742 1 96.44 79 GLN A O 1
ATOM 639 N N . GLN A 1 80 ? -12.852 -23.125 -9.953 1 97.81 80 GLN A N 1
ATOM 640 C CA . GLN A 1 80 ? -12.148 -24.125 -10.742 1 97.81 80 GLN A CA 1
ATOM 641 C C . GLN A 1 80 ? -13.094 -24.828 -11.719 1 97.81 80 GLN A C 1
ATOM 643 O O . GLN A 1 80 ? -12.773 -24.969 -12.898 1 97.81 80 GLN A O 1
ATOM 648 N N . HIS A 1 81 ? -14.242 -25.219 -11.188 1 97.19 81 HIS A N 1
ATOM 649 C CA . HIS A 1 81 ? -15.18 -25.953 -12.031 1 97.19 81 HIS A CA 1
ATOM 650 C C . HIS A 1 81 ? -15.68 -25.094 -13.188 1 97.19 81 HIS A C 1
ATOM 652 O O . HIS A 1 81 ? -15.727 -25.547 -14.328 1 97.19 81 HIS A O 1
ATOM 658 N N . VAL A 1 82 ? -16.016 -23.859 -12.875 1 97 82 VAL A N 1
ATOM 659 C CA . VAL A 1 82 ? -16.531 -22.969 -13.914 1 97 82 VAL A CA 1
ATOM 660 C C . VAL A 1 82 ? -15.422 -22.656 -14.914 1 97 82 VAL A C 1
ATOM 662 O O . VAL A 1 82 ? -15.68 -22.5 -16.109 1 97 82 VAL A O 1
ATOM 665 N N . LEU A 1 83 ? -14.203 -22.562 -14.43 1 97.31 83 LEU A N 1
ATOM 666 C CA . LEU A 1 83 ? -13.055 -22.359 -15.305 1 97.31 83 LEU A CA 1
ATOM 667 C C . LEU A 1 83 ? -12.883 -23.531 -16.266 1 97.31 83 LEU A C 1
ATOM 669 O O . LEU A 1 83 ? -12.711 -23.328 -17.469 1 97.31 83 LEU A O 1
ATOM 673 N N . ASN A 1 84 ? -12.969 -24.734 -15.734 1 97.88 84 ASN A N 1
ATOM 674 C CA . ASN A 1 84 ? -12.867 -25.922 -16.562 1 97.88 84 ASN A CA 1
ATOM 675 C C . ASN A 1 84 ? -13.93 -25.938 -17.656 1 97.88 84 ASN A C 1
ATOM 677 O O . ASN A 1 84 ? -13.625 -26.219 -18.828 1 97.88 84 ASN A O 1
ATOM 681 N N . GLU A 1 85 ? -15.102 -25.594 -17.25 1 97.62 85 GLU A N 1
ATOM 682 C CA . GLU A 1 85 ? -16.203 -25.594 -18.203 1 97.62 85 GLU A CA 1
ATOM 683 C C . GLU A 1 85 ? -16 -24.516 -19.266 1 97.62 85 GLU A C 1
ATOM 685 O O . GLU A 1 85 ? -16.25 -24.766 -20.453 1 97.62 85 GLU A O 1
ATOM 690 N N . ALA A 1 86 ? -15.617 -23.391 -18.828 1 97.25 86 ALA A N 1
ATOM 691 C CA . ALA A 1 86 ? -15.375 -22.297 -19.766 1 97.25 86 ALA A CA 1
ATOM 692 C C . ALA A 1 86 ? -14.305 -22.656 -20.781 1 97.25 86 ALA A C 1
ATOM 694 O O . ALA A 1 86 ? -14.398 -22.297 -21.953 1 97.25 86 ALA A O 1
ATOM 695 N N . MET A 1 87 ? -13.25 -23.328 -20.344 1 97.31 87 MET A N 1
ATOM 696 C CA . MET A 1 87 ? -12.18 -23.75 -21.234 1 97.31 87 MET A CA 1
ATOM 697 C C . MET A 1 87 ? -12.68 -24.781 -22.234 1 97.31 87 MET A C 1
ATOM 699 O O . MET A 1 87 ? -12.328 -24.734 -23.406 1 97.31 87 MET A O 1
ATOM 703 N N . LEU A 1 88 ? -13.539 -25.672 -21.781 1 96.56 88 LEU A N 1
ATOM 704 C CA . LEU A 1 88 ? -14.094 -26.688 -22.656 1 96.56 88 LEU A CA 1
ATOM 705 C C . LEU A 1 88 ? -14.984 -26.078 -23.719 1 96.56 88 LEU A C 1
ATOM 707 O O . LEU A 1 88 ? -14.945 -26.484 -24.891 1 96.56 88 LEU A O 1
ATOM 711 N N . ARG A 1 89 ? -15.703 -25.031 -23.328 1 96.75 89 ARG A N 1
ATOM 712 C CA . ARG A 1 89 ? -16.688 -24.422 -24.219 1 96.75 89 ARG A CA 1
ATOM 713 C C . ARG A 1 89 ? -16.094 -23.25 -24.984 1 96.75 89 ARG A C 1
ATOM 715 O O . ARG A 1 89 ? -16.781 -22.594 -25.766 1 96.75 89 ARG A O 1
ATOM 722 N N . ASP A 1 90 ? -14.914 -22.969 -24.797 1 95.38 90 ASP A N 1
ATOM 723 C CA . ASP A 1 90 ? -14.227 -21.828 -25.391 1 95.38 90 ASP A CA 1
ATOM 724 C C . ASP A 1 90 ? -14.922 -20.516 -25.016 1 95.38 90 ASP A C 1
ATOM 726 O O . ASP A 1 90 ? -15.141 -19.656 -25.875 1 95.38 90 ASP A O 1
ATOM 730 N N . GLU A 1 91 ? -15.328 -20.438 -23.766 1 96.19 91 GLU A N 1
ATOM 731 C CA . GLU A 1 91 ? -15.93 -19.25 -23.188 1 96.19 91 GLU A CA 1
ATOM 732 C C . GLU A 1 91 ? -15.062 -18.688 -22.047 1 96.19 91 GLU A C 1
ATOM 734 O O . GLU A 1 91 ? -15.57 -18.391 -20.969 1 96.19 91 GLU A O 1
ATOM 739 N N . ILE A 1 92 ? -13.836 -18.625 -22.359 1 94.69 92 ILE A N 1
ATOM 740 C CA . ILE A 1 92 ? -12.828 -18.281 -21.359 1 94.69 92 ILE A CA 1
ATOM 741 C C . ILE A 1 92 ? -13.062 -16.875 -20.844 1 94.69 92 ILE A C 1
ATOM 743 O O . ILE A 1 92 ? -12.906 -16.609 -19.641 1 94.69 92 ILE A O 1
ATOM 747 N N . GLU A 1 93 ? -13.555 -15.945 -21.656 1 91.94 93 GLU A N 1
ATOM 748 C CA . GLU A 1 93 ? -13.727 -14.531 -21.328 1 91.94 93 GLU A CA 1
ATOM 749 C C . GLU A 1 93 ? -14.812 -14.344 -20.266 1 91.94 93 GLU A C 1
ATOM 751 O O . GLU A 1 93 ? -14.875 -13.297 -19.625 1 91.94 93 GLU A O 1
ATOM 756 N N . SER A 1 94 ? -15.633 -15.344 -20.141 1 90.62 94 SER A N 1
ATOM 757 C CA . SER A 1 94 ? -16.734 -15.234 -19.203 1 90.62 94 SER A CA 1
ATOM 758 C C . SER A 1 94 ? -16.25 -15.406 -17.766 1 90.62 94 SER A C 1
ATOM 760 O O . SER A 1 94 ? -16.938 -15.016 -16.812 1 90.62 94 SER A O 1
ATOM 762 N N . VAL A 1 95 ? -15.016 -15.984 -17.594 1 91.06 95 VAL A N 1
ATOM 763 C CA . VAL A 1 95 ? -14.555 -16.344 -16.25 1 91.06 95 VAL A CA 1
ATOM 764 C C . VAL A 1 95 ? -13.211 -15.68 -15.969 1 91.06 95 VAL A C 1
ATOM 766 O O . VAL A 1 95 ? -12.93 -15.305 -14.828 1 91.06 95 VAL A O 1
ATOM 769 N N . VAL A 1 96 ? -12.445 -15.438 -17 1 92.06 96 VAL A N 1
ATOM 770 C CA . VAL A 1 96 ? -11.055 -15.008 -16.828 1 92.06 96 VAL A CA 1
ATOM 771 C C . VAL A 1 96 ? -10.945 -13.508 -17.078 1 92.06 96 VAL A C 1
ATOM 773 O O . VAL A 1 96 ? -11.422 -12.992 -18.094 1 92.06 96 VAL A O 1
ATOM 776 N N . PRO A 1 97 ? -10.336 -12.836 -16.078 1 87.06 97 PRO A N 1
ATOM 777 C CA . PRO A 1 97 ? -10.094 -11.414 -16.328 1 87.06 97 PRO A CA 1
ATOM 778 C C . PRO A 1 97 ? -9.32 -11.18 -17.625 1 87.06 97 PRO A C 1
ATOM 780 O O . PRO A 1 97 ? -8.414 -11.953 -17.969 1 87.06 97 PRO A O 1
ATOM 783 N N . GLU A 1 98 ? -9.523 -10.047 -18.234 1 85.56 98 GLU A N 1
ATOM 784 C CA . GLU A 1 98 ? -9.117 -9.742 -19.594 1 85.56 98 GLU A CA 1
ATOM 785 C C . GLU A 1 98 ? -7.602 -9.875 -19.766 1 85.56 98 GLU A C 1
ATOM 787 O O . GLU A 1 98 ? -7.125 -10.461 -20.734 1 85.56 98 GLU A O 1
ATOM 792 N N . PRO A 1 99 ? -6.824 -9.414 -18.812 1 86.75 99 PRO A N 1
ATOM 793 C CA . PRO A 1 99 ? -5.375 -9.453 -19.031 1 86.75 99 PRO A CA 1
ATOM 794 C C . PRO A 1 99 ? -4.82 -10.875 -19.062 1 86.75 99 PRO A C 1
ATOM 796 O O . PRO A 1 99 ? -3.729 -11.102 -19.578 1 86.75 99 PRO A O 1
ATOM 799 N N . TYR A 1 100 ? -5.566 -11.812 -18.594 1 92.38 100 TYR A N 1
ATOM 800 C CA . TYR A 1 100 ? -5.031 -13.164 -18.453 1 92.38 100 TYR A CA 1
ATOM 801 C C . TYR A 1 100 ? -5.68 -14.117 -19.453 1 92.38 100 TYR A C 1
ATOM 803 O O . TYR A 1 100 ? -5.328 -15.297 -19.5 1 92.38 100 TYR A O 1
ATOM 811 N N . VAL A 1 101 ? -6.582 -13.617 -20.25 1 94 101 VAL A N 1
ATOM 812 C CA . VAL A 1 101 ? -7.285 -14.422 -21.25 1 94 101 VAL A CA 1
ATOM 813 C C . VAL A 1 101 ? -6.281 -15.047 -22.219 1 94 101 VAL A C 1
ATOM 815 O O . VAL A 1 101 ? -6.363 -16.25 -22.516 1 94 101 VAL A O 1
ATOM 818 N N . PRO A 1 102 ? -5.254 -14.297 -22.688 1 95.56 102 PRO A N 1
ATOM 819 C CA . PRO A 1 102 ? -4.297 -14.914 -23.594 1 95.56 102 PRO A CA 1
ATOM 820 C C . PRO A 1 102 ? -3.568 -16.109 -22.984 1 95.56 102 PRO A C 1
ATOM 822 O O . PRO A 1 102 ? -3.295 -17.094 -23.656 1 95.56 102 PRO A O 1
ATOM 825 N N . LEU A 1 103 ? -3.256 -16.047 -21.703 1 97 103 LEU A N 1
ATOM 826 C CA . LEU A 1 103 ? -2.596 -17.156 -21.016 1 97 103 LEU A CA 1
ATOM 827 C C . LEU A 1 103 ? -3.488 -18.391 -20.984 1 97 103 LEU A C 1
ATOM 829 O O . LEU A 1 103 ? -3.049 -19.484 -21.328 1 97 103 LEU A O 1
ATOM 833 N N . VAL A 1 104 ? -4.734 -18.188 -20.641 1 97.81 104 VAL A N 1
ATOM 834 C CA . VAL A 1 104 ? -5.66 -19.312 -20.484 1 97.81 104 VAL A CA 1
ATOM 835 C C . VAL A 1 104 ? -6.023 -19.875 -21.844 1 97.81 104 VAL A C 1
ATOM 837 O O . VAL A 1 104 ? -6.191 -21.094 -22 1 97.81 104 VAL A O 1
ATOM 840 N N . ARG A 1 105 ? -6.121 -18.984 -22.828 1 97.69 105 ARG A N 1
ATOM 841 C CA . ARG A 1 105 ? -6.375 -19.453 -24.188 1 97.69 105 ARG A CA 1
ATOM 842 C C . ARG A 1 105 ? -5.234 -20.328 -24.688 1 97.69 105 ARG A C 1
ATOM 844 O O . ARG A 1 105 ? -5.473 -21.375 -25.297 1 97.69 105 ARG A O 1
ATOM 851 N N . PHE A 1 106 ? -4.012 -19.891 -24.5 1 98.12 106 PHE A N 1
ATOM 852 C CA . PHE A 1 106 ? -2.859 -20.703 -24.859 1 98.12 106 PHE A CA 1
ATOM 853 C C . PHE A 1 106 ? -2.916 -22.062 -24.156 1 98.12 106 PHE A C 1
ATOM 855 O O . PHE A 1 106 ? -2.67 -23.094 -24.781 1 98.12 106 PHE A O 1
ATOM 862 N N . ALA A 1 107 ? -3.246 -22.031 -22.859 1 98.44 107 ALA A N 1
ATOM 863 C CA . ALA A 1 107 ? -3.344 -23.266 -22.078 1 98.44 107 ALA A CA 1
ATOM 864 C C . ALA A 1 107 ? -4.391 -24.203 -22.656 1 98.44 107 ALA A C 1
ATOM 866 O O . ALA A 1 107 ? -4.141 -25.406 -22.812 1 98.44 107 ALA A O 1
ATOM 867 N N . ARG A 1 108 ? -5.484 -23.625 -22.984 1 97.75 108 ARG A N 1
ATOM 868 C CA . ARG A 1 108 ? -6.543 -24.438 -23.594 1 97.75 108 ARG A CA 1
ATOM 869 C C . ARG A 1 108 ? -6.082 -25.062 -24.906 1 97.75 108 ARG A C 1
ATOM 871 O O . ARG A 1 108 ? -6.258 -26.266 -25.109 1 97.75 108 ARG A O 1
ATOM 878 N N . THR A 1 109 ? -5.547 -24.234 -25.75 1 97.38 109 THR A N 1
ATOM 879 C CA . THR A 1 109 ? -5.137 -24.656 -27.078 1 97.38 109 THR A CA 1
ATOM 880 C C . THR A 1 109 ? -4.098 -25.766 -27 1 97.38 109 THR A C 1
ATOM 882 O O . THR A 1 109 ? -4.082 -26.672 -27.844 1 97.38 109 THR A O 1
ATOM 885 N N . ASN A 1 110 ? -3.285 -25.766 -25.984 1 97.31 110 ASN A N 1
ATOM 886 C CA . ASN A 1 110 ? -2.182 -26.719 -25.875 1 97.31 110 ASN A CA 1
ATOM 887 C C . ASN A 1 110 ? -2.432 -27.766 -24.797 1 97.31 110 ASN A C 1
ATOM 889 O O . ASN A 1 110 ? -1.509 -28.469 -24.375 1 97.31 110 ASN A O 1
ATOM 893 N N . ASN A 1 111 ? -3.662 -27.781 -24.266 1 96.19 111 ASN A N 1
ATOM 894 C CA . ASN A 1 111 ? -4.145 -28.812 -23.344 1 96.19 111 ASN A CA 1
ATOM 895 C C . ASN A 1 111 ? -3.396 -28.781 -22.016 1 96.19 111 ASN A C 1
ATOM 897 O O . ASN A 1 111 ? -2.969 -29.812 -21.516 1 96.19 111 ASN A O 1
ATOM 901 N N . LEU A 1 112 ? -3.104 -27.578 -21.562 1 97.94 112 LEU A N 1
ATOM 902 C CA . LEU A 1 112 ? -2.572 -27.391 -20.219 1 97.94 112 LEU A CA 1
ATOM 903 C C . LEU A 1 112 ? -3.701 -27.297 -19.188 1 97.94 112 LEU A C 1
ATOM 905 O O . LEU A 1 112 ? -4.711 -26.625 -19.438 1 97.94 112 LEU A O 1
ATOM 909 N N . ALA A 1 113 ? -3.535 -27.969 -18.109 1 97.38 113 ALA A N 1
ATOM 910 C CA . ALA A 1 113 ? -4.441 -27.703 -17 1 97.38 113 ALA A CA 1
ATOM 911 C C . ALA A 1 113 ? -4.188 -26.312 -16.406 1 97.38 113 ALA A C 1
ATOM 913 O O . ALA A 1 113 ? -3.039 -25.875 -16.328 1 97.38 113 ALA A O 1
ATOM 914 N N . VAL A 1 114 ? -5.27 -25.625 -16.031 1 98.62 114 VAL A N 1
ATOM 915 C CA . VAL A 1 114 ? -5.172 -24.312 -15.391 1 98.62 114 VAL A CA 1
ATOM 916 C C . VAL A 1 114 ? -5.734 -24.391 -13.969 1 98.62 114 VAL A C 1
ATOM 918 O O . VAL A 1 114 ? -6.859 -24.859 -13.766 1 98.62 114 VAL A O 1
ATOM 921 N N . LEU A 1 115 ? -4.922 -23.953 -13.047 1 98.62 115 LEU A N 1
ATOM 922 C CA . LEU A 1 115 ? -5.312 -23.984 -11.648 1 98.62 115 LEU A CA 1
ATOM 923 C C . LEU A 1 115 ? -5.82 -22.609 -11.203 1 98.62 115 LEU A C 1
ATOM 925 O O . LEU A 1 115 ? -5.109 -21.609 -11.328 1 98.62 115 LEU A O 1
ATOM 929 N N . ALA A 1 116 ? -7.094 -22.562 -10.734 1 97.94 116 ALA A N 1
ATOM 930 C CA . ALA A 1 116 ? -7.547 -21.453 -9.906 1 97.94 116 ALA A CA 1
ATOM 931 C C . ALA A 1 116 ? -7.004 -21.562 -8.484 1 97.94 116 ALA A C 1
ATOM 933 O O . ALA A 1 116 ? -7.551 -22.312 -7.664 1 97.94 116 ALA A O 1
ATOM 934 N N . ALA A 1 117 ? -6.02 -20.766 -8.219 1 98 117 ALA A N 1
ATOM 935 C CA . ALA A 1 117 ? -5.121 -21.203 -7.152 1 98 117 ALA A CA 1
ATOM 936 C C . ALA A 1 117 ? -5.441 -20.516 -5.832 1 98 117 ALA A C 1
ATOM 938 O O . ALA A 1 117 ? -5.012 -20.969 -4.77 1 98 117 ALA A O 1
ATOM 939 N N . ASN A 1 118 ? -6.176 -19.438 -5.879 1 97.19 118 ASN A N 1
ATOM 940 C CA . ASN A 1 118 ? -6.242 -18.562 -4.703 1 97.19 118 ASN A CA 1
ATOM 941 C C . ASN A 1 118 ? -7.457 -18.891 -3.838 1 97.19 118 ASN A C 1
ATOM 943 O O . ASN A 1 118 ? -8.305 -19.688 -4.227 1 97.19 118 ASN A O 1
ATOM 947 N N . ALA A 1 119 ? -7.5 -18.344 -2.627 1 97.56 119 ALA A N 1
ATOM 948 C CA . ALA A 1 119 ? -8.695 -18.391 -1.787 1 97.56 119 ALA A CA 1
ATOM 949 C C . ALA A 1 119 ? -9.758 -17.406 -2.273 1 97.56 119 ALA A C 1
ATOM 951 O O . ALA A 1 119 ? -9.43 -16.375 -2.842 1 97.56 119 ALA A O 1
ATOM 952 N N . PRO A 1 120 ? -11.023 -17.734 -2.072 1 95.94 120 PRO A N 1
ATOM 953 C CA . PRO A 1 120 ? -12.078 -16.797 -2.48 1 95.94 120 PRO A CA 1
ATOM 954 C C . PRO A 1 120 ? -11.938 -15.438 -1.815 1 95.94 120 PRO A C 1
ATOM 956 O O . PRO A 1 120 ? -11.633 -15.352 -0.623 1 95.94 120 PRO A O 1
ATOM 959 N N . ARG A 1 121 ? -12.188 -14.422 -2.6 1 91.5 121 ARG A N 1
ATOM 960 C CA . ARG A 1 121 ? -12.102 -13.055 -2.111 1 91.5 121 ARG A CA 1
ATOM 961 C C . ARG A 1 121 ? -13.062 -12.82 -0.951 1 91.5 121 ARG A C 1
ATOM 963 O O . ARG A 1 121 ? -12.758 -12.062 -0.027 1 91.5 121 ARG A O 1
ATOM 970 N N . SER A 1 122 ? -14.234 -13.445 -1.011 1 92.62 122 SER A N 1
ATOM 971 C CA . SER A 1 122 ? -15.227 -13.281 0.051 1 92.62 122 SER A CA 1
ATOM 972 C C . SER A 1 122 ? -14.672 -13.742 1.396 1 92.62 122 SER A C 1
ATOM 974 O O . SER A 1 122 ? -15.016 -13.18 2.438 1 92.62 122 SER A O 1
ATOM 976 N N . ILE A 1 123 ? -13.797 -14.703 1.332 1 96.56 123 ILE A N 1
ATOM 977 C CA . ILE A 1 123 ? -13.227 -15.234 2.564 1 96.56 123 ILE A CA 1
ATOM 978 C C . ILE A 1 123 ? -12.039 -14.375 2.992 1 96.56 123 ILE A C 1
ATOM 980 O O . ILE A 1 123 ? -11.93 -13.992 4.16 1 96.56 123 ILE A O 1
ATOM 984 N N . THR A 1 124 ? -11.164 -14.008 2.047 1 95.62 124 THR A N 1
ATOM 985 C CA . THR A 1 124 ? -9.977 -13.227 2.389 1 95.62 124 THR A CA 1
ATOM 986 C C . THR A 1 124 ? -10.367 -11.836 2.895 1 95.62 124 THR A C 1
ATOM 988 O O . THR A 1 124 ? -9.734 -11.297 3.801 1 95.62 124 THR A O 1
ATOM 991 N N . SER A 1 125 ? -11.461 -11.25 2.324 1 91.44 125 SER A N 1
ATOM 992 C CA . SER A 1 125 ? -11.961 -9.961 2.797 1 91.44 125 SER A CA 1
ATOM 993 C C . SER A 1 125 ? -12.477 -10.062 4.227 1 91.44 125 SER A C 1
ATOM 995 O O . SER A 1 125 ? -12.281 -9.148 5.031 1 91.44 125 SER A O 1
ATOM 997 N N . ARG A 1 126 ? -13.133 -11.125 4.539 1 95.44 126 ARG A N 1
ATOM 998 C CA . ARG A 1 126 ? -13.617 -11.344 5.898 1 95.44 126 ARG A CA 1
ATOM 999 C C . ARG A 1 126 ? -12.453 -11.516 6.871 1 95.44 126 ARG A C 1
ATOM 1001 O O . ARG A 1 126 ? -12.508 -11.023 8 1 95.44 126 ARG A O 1
ATOM 1008 N N . VAL A 1 127 ? -11.43 -12.188 6.441 1 96.81 127 VAL A N 1
ATOM 1009 C CA . VAL A 1 127 ? -10.25 -12.375 7.289 1 96.81 127 VAL A CA 1
ATOM 1010 C C . VAL A 1 127 ? -9.602 -11.023 7.578 1 96.81 127 VAL A C 1
ATOM 1012 O O . VAL A 1 127 ? -9.211 -10.75 8.711 1 96.81 127 VAL A O 1
ATOM 1015 N N . ALA A 1 128 ? -9.531 -10.133 6.555 1 93.38 128 ALA A N 1
ATOM 1016 C CA . ALA A 1 128 ? -8.938 -8.812 6.723 1 93.38 128 ALA A CA 1
ATOM 1017 C C . ALA A 1 128 ? -9.742 -7.969 7.707 1 93.38 128 ALA A C 1
ATOM 1019 O O . ALA A 1 128 ? -9.188 -7.105 8.391 1 93.38 128 ALA A O 1
ATOM 1020 N N . LYS A 1 129 ? -11.016 -8.305 7.883 1 90.44 129 LYS A N 1
ATOM 1021 C CA . LYS A 1 129 ? -11.898 -7.508 8.727 1 90.44 129 LYS A CA 1
ATOM 1022 C C . LYS A 1 129 ? -12.023 -8.109 10.117 1 90.44 129 LYS A C 1
ATOM 1024 O O . LYS A 1 129 ? -12.031 -7.383 11.117 1 90.44 129 LYS A O 1
ATOM 1029 N N . GLN A 1 130 ? -12.062 -9.469 10.172 1 95.31 130 GLN A N 1
ATOM 1030 C CA . GLN A 1 130 ? -12.469 -10.109 11.414 1 95.31 130 GLN A CA 1
ATOM 1031 C C . GLN A 1 130 ? -11.336 -10.938 12.008 1 95.31 130 GLN A C 1
ATOM 1033 O O . GLN A 1 130 ? -11.406 -11.352 13.172 1 95.31 130 GLN A O 1
ATOM 1038 N N . GLY A 1 131 ? -10.336 -11.211 11.242 1 96.25 131 GLY A N 1
ATOM 1039 C CA . GLY A 1 131 ? -9.242 -12.047 11.711 1 96.25 131 GLY A CA 1
ATOM 1040 C C . GLY A 1 131 ? -9.344 -13.484 11.242 1 96.25 131 GLY A C 1
ATOM 1041 O O . GLY A 1 131 ? -10.445 -14 11.039 1 96.25 131 GLY A O 1
ATOM 1042 N N . GLN A 1 132 ? -8.242 -14.039 11.07 1 96.94 132 GLN A N 1
ATOM 1043 C CA . GLN A 1 132 ? -8.125 -15.383 10.523 1 96.94 132 GLN A CA 1
ATOM 1044 C C . GLN A 1 132 ? -8.852 -16.406 11.391 1 96.94 132 GLN A C 1
ATOM 1046 O O . GLN A 1 132 ? -9.672 -17.172 10.898 1 96.94 132 GLN A O 1
ATOM 1051 N N . GLN A 1 133 ? -8.539 -16.469 12.703 1 95.5 133 GLN A N 1
ATOM 1052 C CA . GLN A 1 133 ? -9.102 -17.453 13.609 1 95.5 133 GLN A CA 1
ATOM 1053 C C . GLN A 1 133 ? -10.633 -17.391 13.609 1 95.5 133 GLN A C 1
ATOM 1055 O O . GLN A 1 133 ? -11.305 -18.406 13.43 1 95.5 133 GLN A O 1
ATOM 1060 N N . ALA A 1 134 ? -11.156 -16.219 13.75 1 96.06 134 ALA A N 1
ATOM 1061 C CA . ALA A 1 134 ? -12.602 -16.031 13.812 1 96.06 134 ALA A CA 1
ATOM 1062 C C . ALA A 1 134 ? -13.281 -16.516 12.531 1 96.06 134 ALA A C 1
ATOM 1064 O O . ALA A 1 134 ? -14.312 -17.172 12.578 1 96.06 134 ALA A O 1
ATOM 1065 N N . VAL A 1 135 ? -12.688 -16.188 11.383 1 97.31 135 VAL A N 1
ATOM 1066 C CA . VAL A 1 135 ? -13.32 -16.5 10.102 1 97.31 135 VAL A CA 1
ATOM 1067 C C . VAL A 1 135 ? -13.172 -18 9.805 1 97.31 135 VAL A C 1
ATOM 1069 O O . VAL A 1 135 ? -14.148 -18.656 9.438 1 97.31 135 VAL A O 1
ATOM 1072 N N . MET A 1 136 ? -11.969 -18.516 10.008 1 97 136 MET A N 1
ATOM 1073 C CA . MET A 1 136 ? -11.719 -19.906 9.641 1 97 136 MET A CA 1
ATOM 1074 C C . MET A 1 136 ? -12.609 -20.859 10.445 1 97 136 MET A C 1
ATOM 1076 O O . MET A 1 136 ? -13.023 -21.906 9.938 1 97 136 MET A O 1
ATOM 1080 N N . GLU A 1 137 ? -12.93 -20.516 11.672 1 96.12 137 GLU A N 1
ATOM 1081 C CA . GLU A 1 137 ? -13.75 -21.344 12.547 1 96.12 137 GLU A CA 1
ATOM 1082 C C . GLU A 1 137 ? -15.219 -21.312 12.117 1 96.12 137 GLU A C 1
ATOM 1084 O O . GLU A 1 137 ? -16 -22.188 12.5 1 96.12 137 GLU A O 1
ATOM 1089 N N . THR A 1 138 ? -15.602 -20.359 11.344 1 96.88 138 THR A N 1
ATOM 1090 C CA . THR A 1 138 ? -17.016 -20.203 11 1 96.88 138 THR A CA 1
ATOM 1091 C C . THR A 1 138 ? -17.281 -20.703 9.586 1 96.88 138 THR A C 1
ATOM 1093 O O . THR A 1 138 ? -18.438 -20.719 9.141 1 96.88 138 THR A O 1
ATOM 1096 N N . LEU A 1 139 ? -16.266 -21.094 8.852 1 97.62 139 LEU A N 1
ATOM 1097 C CA . LEU A 1 139 ? -16.438 -21.5 7.465 1 97.62 139 LEU A CA 1
ATOM 1098 C C . LEU A 1 139 ? -17.219 -22.812 7.379 1 97.62 139 LEU A C 1
ATOM 1100 O O . LEU A 1 139 ? -17 -23.719 8.195 1 97.62 139 LEU A O 1
ATOM 1104 N N . SER A 1 140 ? -18.109 -22.938 6.371 1 97.38 140 SER A N 1
ATOM 1105 C CA . SER A 1 140 ? -18.719 -24.219 6.035 1 97.38 140 SER A CA 1
ATOM 1106 C C . SER A 1 140 ? -17.672 -25.188 5.496 1 97.38 140 SER A C 1
ATOM 1108 O O . SER A 1 140 ? -16.578 -24.797 5.102 1 97.38 140 SER A O 1
ATOM 1110 N N . PRO A 1 141 ? -18 -26.484 5.48 1 96.69 141 PRO A N 1
ATOM 1111 C CA . PRO A 1 141 ? -17.062 -27.453 4.91 1 96.69 141 PRO A CA 1
ATOM 1112 C C . PRO A 1 141 ? -16.688 -27.141 3.463 1 96.69 141 PRO A C 1
ATOM 1114 O O . PRO A 1 141 ? -15.531 -27.297 3.072 1 96.69 141 PRO A O 1
ATOM 1117 N N . LYS A 1 142 ? -17.641 -26.641 2.754 1 97 142 LYS A N 1
ATOM 1118 C CA . LYS A 1 142 ? -17.391 -26.297 1.359 1 97 142 LYS A CA 1
ATOM 1119 C C . LYS A 1 142 ? -16.406 -25.125 1.253 1 97 142 LYS A C 1
ATOM 1121 O O . LYS A 1 142 ? -15.453 -25.188 0.472 1 97 142 LYS A O 1
ATOM 1126 N N . GLU A 1 143 ? -16.609 -24.109 2.006 1 97.5 143 GLU A N 1
ATOM 1127 C CA . GLU A 1 143 ? -15.719 -22.953 2.01 1 97.5 143 GLU A CA 1
ATOM 1128 C C . GLU A 1 143 ? -14.312 -23.328 2.477 1 97.5 143 GLU A C 1
ATOM 1130 O O . GLU A 1 143 ? -13.32 -22.859 1.928 1 97.5 143 GLU A O 1
ATOM 1135 N N . ARG A 1 144 ? -14.281 -24.188 3.441 1 97.31 144 ARG A N 1
ATOM 1136 C CA . ARG A 1 144 ? -13 -24.625 3.994 1 97.31 144 ARG A CA 1
ATOM 1137 C C . ARG A 1 144 ? -12.172 -25.344 2.943 1 97.31 144 ARG A C 1
ATOM 1139 O O . ARG A 1 144 ? -10.945 -25.234 2.924 1 97.31 144 ARG A O 1
ATOM 1146 N N . ALA A 1 145 ? -12.844 -26.016 2.104 1 97.31 145 ALA A N 1
ATOM 1147 C CA . ALA A 1 145 ? -12.164 -26.797 1.072 1 97.31 145 ALA A CA 1
ATOM 1148 C C . ALA A 1 145 ? -11.523 -25.891 0.03 1 97.31 145 ALA A C 1
ATOM 1150 O O . ALA A 1 145 ? -10.641 -26.312 -0.723 1 97.31 145 ALA A O 1
ATOM 1151 N N . TRP A 1 146 ? -11.992 -24.625 -0.026 1 98.19 146 TRP A N 1
ATOM 1152 C CA . TRP A 1 146 ? -11.453 -23.656 -0.986 1 98.19 146 TRP A CA 1
ATOM 1153 C C . TRP A 1 146 ? -10.242 -22.938 -0.412 1 98.19 146 TRP A C 1
ATOM 1155 O O . TRP A 1 146 ? -9.641 -22.094 -1.083 1 98.19 146 TRP A O 1
ATOM 1165 N N . CYS A 1 147 ? -9.867 -23.281 0.826 1 98.38 147 CYS A N 1
ATOM 1166 C CA . CYS A 1 147 ? -8.734 -22.656 1.497 1 98.38 147 CYS A CA 1
ATOM 1167 C C . CYS A 1 147 ? -7.676 -23.672 1.868 1 98.38 147 CYS A C 1
ATOM 1169 O O . CYS A 1 147 ? -7.953 -24.875 1.908 1 98.38 147 CYS A O 1
ATOM 1171 N N . ALA A 1 148 ? -6.453 -23.172 2.078 1 97.81 148 ALA A N 1
ATOM 1172 C CA . ALA A 1 148 ? -5.418 -24.031 2.641 1 97.81 148 ALA A CA 1
ATOM 1173 C C . ALA A 1 148 ? -5.867 -24.625 3.971 1 97.81 148 ALA A C 1
ATOM 1175 O O . ALA A 1 148 ? -6.527 -23.953 4.77 1 97.81 148 ALA A O 1
ATOM 1176 N N . PRO A 1 149 ? -5.488 -25.859 4.211 1 95.88 149 PRO A N 1
ATOM 1177 C CA . PRO A 1 149 ? -5.801 -26.438 5.516 1 95.88 149 PRO A CA 1
ATOM 1178 C C . PRO A 1 149 ? -5.082 -25.734 6.668 1 95.88 149 PRO A C 1
ATOM 1180 O O . PRO A 1 149 ? -3.922 -25.344 6.527 1 95.88 149 PRO A O 1
ATOM 1183 N N . THR A 1 150 ? -5.762 -25.531 7.809 1 93.5 150 THR A N 1
ATOM 1184 C CA . THR A 1 150 ? -5.18 -24.969 9.023 1 93.5 150 THR A CA 1
ATOM 1185 C C . THR A 1 150 ? -4.496 -26.047 9.844 1 93.5 150 THR A C 1
ATOM 1187 O O . THR A 1 150 ? -4.93 -27.203 9.844 1 93.5 150 THR A O 1
ATOM 1190 N N . PRO A 1 151 ? -3.422 -25.828 10.492 1 93.06 151 PRO A N 1
ATOM 1191 C CA . PRO A 1 151 ? -2.754 -24.516 10.508 1 93.06 151 PRO A CA 1
ATOM 1192 C C . PRO A 1 151 ? -1.71 -24.375 9.406 1 93.06 151 PRO A C 1
ATOM 1194 O O . PRO A 1 151 ? -1.205 -25.375 8.891 1 93.06 151 PRO A O 1
ATOM 1197 N N . TRP A 1 152 ? -1.5 -23.234 8.875 1 94.81 152 TRP A N 1
ATOM 1198 C CA . TRP A 1 152 ? -0.316 -22.922 8.078 1 94.81 152 TRP A CA 1
ATOM 1199 C C . TRP A 1 152 ? 0.603 -21.953 8.82 1 94.81 152 TRP A C 1
ATOM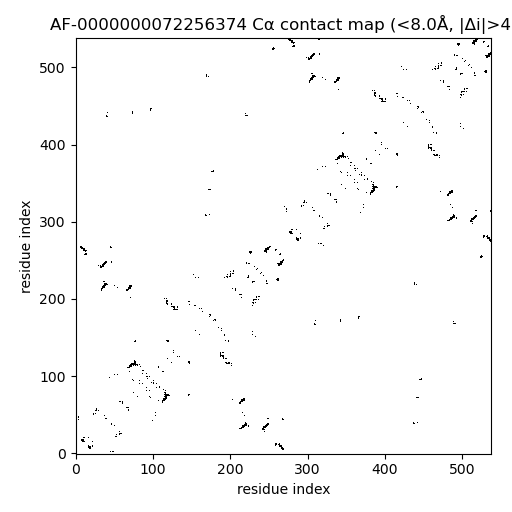 1201 O O . TRP A 1 152 ? 0.192 -21.328 9.797 1 94.81 152 TRP A O 1
ATOM 1211 N N . PRO A 1 153 ? 1.842 -21.938 8.43 1 93.75 153 PRO A N 1
ATOM 1212 C CA . PRO A 1 153 ? 2.791 -21.078 9.148 1 93.75 153 PRO A CA 1
ATOM 1213 C C . PRO A 1 153 ? 2.447 -19.594 9.055 1 93.75 153 PRO A C 1
ATOM 1215 O O . PRO A 1 153 ? 1.9 -19.156 8.039 1 93.75 153 PRO A O 1
ATOM 1218 N N . ALA A 1 154 ? 2.826 -18.875 10.109 1 93.38 154 ALA A N 1
ATOM 1219 C CA . ALA A 1 154 ? 2.738 -17.406 10.062 1 93.38 154 ALA A CA 1
ATOM 1220 C C . ALA A 1 154 ? 3.711 -16.844 9.031 1 93.38 154 ALA A C 1
ATOM 1222 O O . ALA A 1 154 ? 4.73 -17.453 8.727 1 93.38 154 ALA A O 1
ATOM 1223 N N . PRO A 1 155 ? 3.318 -15.672 8.523 1 93.62 155 PRO A N 1
ATOM 1224 C CA . PRO A 1 155 ? 4.289 -15.031 7.637 1 93.62 155 PRO A CA 1
ATOM 1225 C C . PRO A 1 155 ? 5.645 -14.812 8.305 1 93.62 155 PRO A C 1
ATOM 1227 O O . PRO A 1 155 ? 5.711 -14.555 9.508 1 93.62 155 PRO A O 1
ATOM 1230 N N . SER A 1 156 ? 6.723 -14.945 7.488 1 95.06 156 SER A N 1
ATOM 1231 C CA . SER A 1 156 ? 8.055 -14.672 8.008 1 95.06 156 SER A CA 1
ATOM 1232 C C . SER A 1 156 ? 8.203 -13.211 8.414 1 95.06 156 SER A C 1
ATOM 1234 O O . SER A 1 156 ? 7.391 -12.367 8.016 1 95.06 156 SER A O 1
ATOM 1236 N N . ASN A 1 157 ? 9.219 -12.938 9.242 1 93.75 157 ASN A N 1
ATOM 1237 C CA . ASN A 1 157 ? 9.508 -11.555 9.625 1 93.75 157 ASN A CA 1
ATOM 1238 C C . ASN A 1 157 ? 9.773 -10.68 8.406 1 93.75 157 ASN A C 1
ATOM 1240 O O . ASN A 1 157 ? 9.297 -9.539 8.336 1 93.75 157 ASN A O 1
ATOM 1244 N N . ALA A 1 158 ? 10.508 -11.219 7.465 1 92.69 158 ALA A N 1
ATOM 1245 C CA . ALA A 1 158 ? 10.836 -10.461 6.262 1 92.69 158 ALA A CA 1
ATOM 1246 C C . ALA A 1 158 ? 9.586 -10.109 5.469 1 92.69 158 ALA A C 1
ATOM 1248 O O . ALA A 1 158 ? 9.438 -8.977 4.992 1 92.69 158 ALA A O 1
ATOM 1249 N N . TYR A 1 159 ? 8.688 -11.047 5.367 1 94.5 159 TYR A N 1
ATOM 1250 C CA . TYR A 1 159 ? 7.43 -10.812 4.664 1 94.5 159 TYR A CA 1
ATOM 1251 C C . TYR A 1 159 ? 6.582 -9.773 5.395 1 94.5 159 TYR A C 1
ATOM 1253 O O . TYR A 1 159 ? 6.035 -8.859 4.773 1 94.5 159 TYR A O 1
ATOM 1261 N N . SER A 1 160 ? 6.523 -9.93 6.691 1 93.81 160 SER A N 1
ATOM 1262 C CA . SER A 1 160 ? 5.754 -9.008 7.523 1 93.81 160 SER A CA 1
ATOM 1263 C C . SER A 1 160 ? 6.289 -7.586 7.41 1 93.81 160 SER A C 1
ATOM 1265 O O . SER A 1 160 ? 5.512 -6.633 7.285 1 93.81 160 SER A O 1
ATOM 1267 N N . GLU A 1 161 ? 7.555 -7.473 7.434 1 89 161 GLU A N 1
ATOM 1268 C CA . GLU A 1 161 ? 8.188 -6.16 7.34 1 89 161 GLU A CA 1
ATOM 1269 C C . GLU A 1 161 ? 7.93 -5.516 5.98 1 89 161 GLU A C 1
ATOM 1271 O O . GLU A 1 161 ? 7.672 -4.312 5.898 1 89 161 GLU A O 1
ATOM 1276 N N . ALA A 1 162 ? 7.996 -6.293 4.941 1 88.62 162 ALA A N 1
ATOM 1277 C CA . ALA A 1 162 ? 7.73 -5.785 3.598 1 88.62 162 ALA A CA 1
ATOM 1278 C C . ALA A 1 162 ? 6.293 -5.285 3.475 1 88.62 162 ALA A C 1
ATOM 1280 O O . ALA A 1 162 ? 6.047 -4.219 2.91 1 88.62 162 ALA A O 1
ATOM 1281 N N . PHE A 1 163 ? 5.406 -6.008 4.031 1 92.31 163 PHE A N 1
ATOM 1282 C CA . PHE A 1 163 ? 3.994 -5.641 3.986 1 92.31 163 PHE A CA 1
ATOM 1283 C C . PHE A 1 163 ? 3.744 -4.359 4.766 1 92.31 163 PHE A C 1
ATOM 1285 O O . PHE A 1 163 ? 3.076 -3.447 4.273 1 92.31 163 PHE A O 1
ATOM 1292 N N . GLN A 1 164 ? 4.297 -4.328 5.91 1 86.38 164 GLN A N 1
ATOM 1293 C CA . GLN A 1 164 ? 4.137 -3.156 6.766 1 86.38 164 GLN A CA 1
ATOM 1294 C C . GLN A 1 164 ? 4.695 -1.905 6.094 1 86.38 164 GLN A C 1
ATOM 1296 O O . GLN A 1 164 ? 4.105 -0.828 6.18 1 86.38 164 GLN A O 1
ATOM 1301 N N . ALA A 1 165 ? 5.789 -2.098 5.457 1 83.06 165 ALA A N 1
ATOM 1302 C CA . ALA A 1 165 ? 6.438 -0.972 4.789 1 83.06 165 ALA A CA 1
ATOM 1303 C C . ALA A 1 165 ? 5.539 -0.394 3.697 1 83.06 165 ALA A C 1
ATOM 1305 O O . ALA A 1 165 ? 5.512 0.82 3.486 1 83.06 165 ALA A O 1
ATOM 1306 N N . ILE A 1 166 ? 4.836 -1.213 3.039 1 85.31 166 ILE A N 1
ATOM 1307 C CA . ILE A 1 166 ? 3.941 -0.775 1.972 1 85.31 166 ILE A CA 1
ATOM 1308 C C . ILE A 1 166 ? 2.711 -0.1 2.572 1 85.31 166 ILE A C 1
ATOM 1310 O O . ILE A 1 166 ? 2.357 1.018 2.189 1 85.31 166 ILE A O 1
ATOM 1314 N N . MET A 1 167 ? 2.133 -0.692 3.592 1 85.75 167 MET A N 1
ATOM 1315 C CA . MET A 1 167 ? 0.863 -0.237 4.148 1 85.75 167 MET A CA 1
ATOM 1316 C C . MET A 1 167 ? 1.04 1.073 4.91 1 85.75 167 MET A C 1
ATOM 1318 O O . MET A 1 167 ? 0.134 1.907 4.938 1 85.75 167 MET A O 1
ATOM 1322 N N . GLN A 1 168 ? 2.166 1.225 5.465 1 80.69 168 GLN A N 1
ATOM 1323 C CA . GLN A 1 168 ? 2.424 2.412 6.273 1 80.69 168 GLN A CA 1
ATOM 1324 C C . GLN A 1 168 ? 2.453 3.67 5.41 1 80.69 168 GLN A C 1
ATOM 1326 O O . GLN A 1 168 ? 2.344 4.785 5.926 1 80.69 168 GLN A O 1
ATOM 1331 N N . GLN A 1 169 ? 2.592 3.475 4.191 1 79.06 169 GLN A N 1
ATOM 1332 C CA . GLN A 1 169 ? 2.67 4.625 3.297 1 79.06 169 GLN A CA 1
ATOM 1333 C C . GLN A 1 169 ? 1.296 5.254 3.086 1 79.06 169 GLN A C 1
ATOM 1335 O O . GLN A 1 169 ? 1.191 6.445 2.787 1 79.06 169 GLN A O 1
ATOM 1340 N N . VAL A 1 170 ? 0.258 4.43 3.277 1 77.25 170 VAL A N 1
ATOM 1341 C CA . VAL A 1 170 ? -1.038 4.945 2.848 1 77.25 170 VAL A CA 1
ATOM 1342 C C . VAL A 1 170 ? -2.045 4.832 3.992 1 77.25 170 VAL A C 1
ATOM 1344 O O . VAL A 1 170 ? -3.15 5.371 3.91 1 77.25 170 VAL A O 1
ATOM 1347 N N . MET A 1 171 ? -1.699 4.141 5.047 1 77.38 171 MET A N 1
ATOM 1348 C CA . MET A 1 171 ? -2.639 3.969 6.152 1 77.38 171 MET A CA 1
ATOM 1349 C C . MET A 1 171 ? -2.447 5.055 7.207 1 77.38 171 MET A C 1
ATOM 1351 O O . MET A 1 171 ? -1.318 5.465 7.48 1 77.38 171 MET A O 1
ATOM 1355 N N . ARG A 1 172 ? -3.611 5.516 7.719 1 69.69 172 ARG A N 1
ATOM 1356 C CA . ARG A 1 172 ? -3.607 6.473 8.82 1 69.69 172 ARG A CA 1
ATOM 1357 C C . ARG A 1 172 ? -3.346 5.781 10.148 1 69.69 172 ARG A C 1
ATOM 1359 O O . ARG A 1 172 ? -3.865 4.691 10.398 1 69.69 172 ARG A O 1
ATOM 1366 N N . PRO A 1 173 ? -2.441 6.438 10.883 1 64.12 173 PRO A N 1
ATOM 1367 C CA . PRO A 1 173 ? -2.379 5.91 12.25 1 64.12 173 PRO A CA 1
ATOM 1368 C C . PRO A 1 173 ? -3.719 5.988 12.977 1 64.12 173 PRO A C 1
ATOM 1370 O O . PRO A 1 173 ? -4.508 6.906 12.727 1 64.12 173 PRO A O 1
ATOM 1373 N N . ASP A 1 174 ? -4.203 4.902 13.523 1 60.72 174 ASP A N 1
ATOM 1374 C CA . ASP A 1 174 ? -5.453 4.852 14.281 1 60.72 174 ASP A CA 1
ATOM 1375 C C . ASP A 1 174 ? -5.336 5.617 15.594 1 60.72 174 ASP A C 1
ATOM 1377 O O . ASP A 1 174 ? -4.484 5.301 16.422 1 60.72 174 ASP A O 1
ATOM 1381 N N . PRO A 1 175 ? -6.004 6.742 15.641 1 57.06 175 PRO A N 1
ATOM 1382 C CA . PRO A 1 175 ? -5.949 7.559 16.859 1 57.06 175 PRO A CA 1
ATOM 1383 C C . PRO A 1 175 ? -6.32 6.77 18.109 1 57.06 175 PRO A C 1
ATOM 1385 O O . PRO A 1 175 ? -5.914 7.137 19.219 1 57.06 175 PRO A O 1
ATOM 1388 N N . SER A 1 176 ? -7.414 5.812 17.906 1 56.47 176 SER A N 1
ATOM 1389 C CA . SER A 1 176 ? -7.867 5.156 19.125 1 56.47 176 SER A CA 1
ATOM 1390 C C . SER A 1 176 ? -6.695 4.602 19.922 1 56.47 176 SER A C 1
ATOM 1392 O O . SER A 1 176 ? -6.625 4.785 21.141 1 56.47 176 SER A O 1
ATOM 1394 N N . SER A 1 177 ? -5.848 3.779 19.188 1 60.31 177 SER A N 1
ATOM 1395 C CA . SER A 1 177 ? -4.629 3.348 19.859 1 60.31 177 SER A CA 1
ATOM 1396 C C . SER A 1 177 ? -3.646 2.721 18.875 1 60.31 177 SER A C 1
ATOM 1398 O O . SER A 1 177 ? -4.043 2.266 17.797 1 60.31 177 SER A O 1
ATOM 1400 N N . ALA A 1 178 ? -2.475 2.932 19.047 1 64.75 178 ALA A N 1
ATOM 1401 C CA . ALA A 1 178 ? -1.429 2.172 18.375 1 64.75 178 ALA A CA 1
ATOM 1402 C C . ALA A 1 178 ? -1.786 0.69 18.297 1 64.75 178 ALA A C 1
ATOM 1404 O O . ALA A 1 178 ? -1.507 0.028 17.297 1 64.75 178 ALA A O 1
ATOM 1405 N N . GLN A 1 179 ? -2.629 0.362 19.281 1 72.5 179 GLN A N 1
ATOM 1406 C CA . GLN A 1 179 ? -3.006 -1.046 19.359 1 72.5 179 GLN A CA 1
ATOM 1407 C C . GLN A 1 179 ? -4.039 -1.399 18.297 1 72.5 179 GLN A C 1
ATOM 1409 O O . GLN A 1 179 ? -3.932 -2.439 17.641 1 72.5 179 GLN A O 1
ATOM 1414 N N . ALA A 1 180 ? -5.008 -0.575 18.125 1 74.94 180 ALA A N 1
ATOM 1415 C CA . ALA A 1 180 ? -6.039 -0.827 17.125 1 74.94 180 ALA A CA 1
ATOM 1416 C C . ALA A 1 180 ? -5.445 -0.854 15.719 1 74.94 180 ALA A C 1
ATOM 1418 O O . ALA A 1 180 ? -5.832 -1.682 14.891 1 74.94 180 ALA A O 1
ATOM 1419 N N . GLN A 1 181 ? -4.543 -0.02 15.445 1 76.69 181 GLN A N 1
ATOM 1420 C CA . GLN A 1 181 ? -3.861 0.016 14.156 1 76.69 181 GLN A CA 1
ATOM 1421 C C . GLN A 1 181 ? -3.066 -1.265 13.922 1 76.69 181 GLN A C 1
ATOM 1423 O O . GLN A 1 181 ? -3.096 -1.824 12.82 1 76.69 181 GLN A O 1
ATOM 1428 N N . GLN A 1 182 ? -2.416 -1.596 14.969 1 81.25 182 GLN A N 1
ATOM 1429 C CA . GLN A 1 182 ? -1.622 -2.814 14.867 1 81.25 182 GLN A CA 1
ATOM 1430 C C . GLN A 1 182 ? -2.508 -4.027 14.609 1 81.25 182 GLN A C 1
ATOM 1432 O O . GLN A 1 182 ? -2.152 -4.906 13.812 1 81.25 182 GLN A O 1
ATOM 1437 N N . GLU A 1 183 ? -3.613 -4.051 15.258 1 86.62 183 GLU A N 1
ATOM 1438 C CA . GLU A 1 183 ? -4.547 -5.156 15.07 1 86.62 183 GLU A CA 1
ATOM 1439 C C . GLU A 1 183 ? -5.094 -5.184 13.648 1 86.62 183 GLU A C 1
ATOM 1441 O O . GLU A 1 183 ? -5.207 -6.25 13.039 1 86.62 183 GLU A O 1
ATOM 1446 N N . ARG A 1 184 ? -5.406 -4.055 13.125 1 85.88 184 ARG A N 1
ATOM 1447 C CA . ARG A 1 184 ? -5.895 -3.957 11.758 1 85.88 184 ARG A CA 1
ATOM 1448 C C . ARG A 1 184 ? -4.836 -4.426 10.766 1 85.88 184 ARG A C 1
ATOM 1450 O O . ARG A 1 184 ? -5.133 -5.199 9.852 1 85.88 184 ARG A O 1
ATOM 1457 N N . MET A 1 185 ? -3.646 -3.965 10.992 1 87.62 185 MET A N 1
ATOM 1458 C CA . MET A 1 185 ? -2.531 -4.363 10.133 1 87.62 185 MET A CA 1
ATOM 1459 C C . MET A 1 185 ? -2.32 -5.875 10.188 1 87.62 185 MET A C 1
ATOM 1461 O O . MET A 1 185 ? -2.082 -6.508 9.156 1 87.62 185 MET A O 1
ATOM 1465 N N . GLN A 1 186 ? -2.469 -6.379 11.367 1 92.38 186 GLN A N 1
ATOM 1466 C CA . GLN A 1 186 ? -2.285 -7.816 11.555 1 92.38 1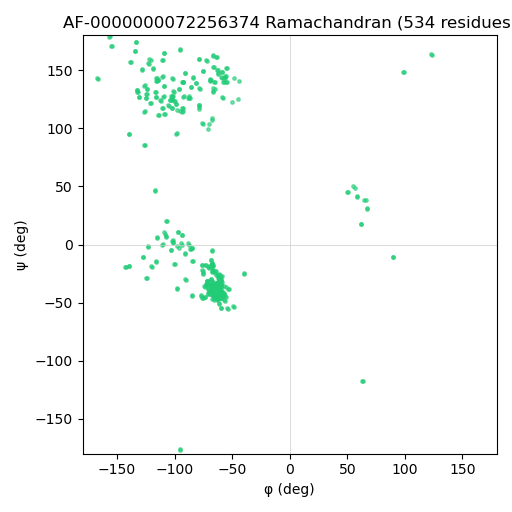86 GLN A CA 1
ATOM 1467 C C . GLN A 1 186 ? -3.357 -8.609 10.805 1 92.38 186 GLN A C 1
ATOM 1469 O O . GLN A 1 186 ? -3.068 -9.641 10.203 1 92.38 186 GLN A O 1
ATOM 1474 N N . ARG A 1 187 ? -4.535 -8.156 10.844 1 94.31 187 ARG A N 1
ATOM 1475 C CA . ARG A 1 187 ? -5.617 -8.852 10.148 1 94.31 187 ARG A CA 1
ATOM 1476 C C . ARG A 1 187 ? -5.414 -8.805 8.641 1 94.31 187 ARG A C 1
ATOM 1478 O O . ARG A 1 187 ? -5.648 -9.789 7.941 1 94.31 187 ARG A O 1
ATOM 1485 N N . MET A 1 188 ? -4.957 -7.664 8.156 1 93.56 188 MET A N 1
ATOM 1486 C CA . MET A 1 188 ? -4.676 -7.551 6.73 1 93.56 188 MET A CA 1
ATOM 1487 C C . MET A 1 188 ? -3.545 -8.484 6.32 1 93.56 188 MET A C 1
ATOM 1489 O O . MET A 1 188 ? -3.59 -9.086 5.246 1 93.56 188 MET A O 1
ATOM 1493 N N . LEU A 1 189 ? -2.605 -8.57 7.199 1 95.75 189 LEU A N 1
ATOM 1494 C CA . LEU A 1 189 ? -1.501 -9.492 6.953 1 95.75 189 LEU A CA 1
ATOM 1495 C C . LEU A 1 189 ? -1.989 -10.93 6.949 1 95.75 189 LEU A C 1
ATOM 1497 O O . LEU A 1 189 ? -1.521 -11.75 6.148 1 95.75 189 LEU A O 1
ATOM 1501 N N . GLN A 1 190 ? -2.916 -11.234 7.812 1 96.69 190 GLN A N 1
ATOM 1502 C CA . GLN A 1 190 ? -3.496 -12.57 7.863 1 96.69 190 GLN A CA 1
ATOM 1503 C C . GLN A 1 190 ? -4.223 -12.906 6.562 1 96.69 190 GLN A C 1
ATOM 1505 O O . GLN A 1 190 ? -4.184 -14.047 6.105 1 96.69 190 GLN A O 1
ATOM 1510 N N . ALA A 1 191 ? -4.84 -11.977 6.016 1 96.25 191 ALA A N 1
ATOM 1511 C CA . ALA A 1 191 ? -5.496 -12.188 4.727 1 96.25 191 ALA A CA 1
ATOM 1512 C C . ALA A 1 191 ? -4.477 -12.508 3.637 1 96.25 191 ALA A C 1
ATOM 1514 O O . ALA A 1 191 ? -4.684 -13.422 2.84 1 96.25 191 ALA A O 1
ATOM 1515 N N . GLN A 1 192 ? -3.359 -11.75 3.641 1 96.25 192 GLN A N 1
ATOM 1516 C CA . GLN A 1 192 ? -2.295 -12.023 2.682 1 96.25 192 GLN A CA 1
ATOM 1517 C C . GLN A 1 192 ? -1.735 -13.43 2.875 1 96.25 192 GLN A C 1
ATOM 1519 O O . GLN A 1 192 ? -1.44 -14.125 1.901 1 96.25 192 GLN A O 1
ATOM 1524 N N . SER A 1 193 ? -1.625 -13.773 4.086 1 97.19 193 SER A N 1
ATOM 1525 C CA . SER A 1 193 ? -1.117 -15.102 4.418 1 97.19 193 SER A CA 1
ATOM 1526 C C . SER A 1 193 ? -2.045 -16.188 3.9 1 97.19 193 SER A C 1
ATOM 1528 O O . SER A 1 193 ? -1.585 -17.234 3.432 1 97.19 193 SER A O 1
ATOM 1530 N N . LEU A 1 194 ? -3.279 -15.984 3.986 1 97.75 194 LEU A N 1
ATOM 1531 C CA . LEU A 1 194 ? -4.258 -16.938 3.469 1 97.75 194 LEU A CA 1
ATOM 1532 C C . LEU A 1 194 ? -4.125 -17.094 1.958 1 97.75 194 LEU A C 1
ATOM 1534 O O . LEU A 1 194 ? -4.215 -18.203 1.432 1 97.75 194 LEU A O 1
ATOM 1538 N N . TRP A 1 195 ? -3.904 -15.938 1.248 1 96.81 195 TRP A N 1
ATOM 1539 C CA . TRP A 1 195 ? -3.611 -16 -0.18 1 96.81 195 TRP A CA 1
ATOM 1540 C C . TRP A 1 195 ? -2.436 -16.938 -0.455 1 96.81 195 TRP A C 1
ATOM 1542 O O . TRP A 1 195 ? -2.578 -17.922 -1.178 1 96.81 195 TRP A O 1
ATOM 1552 N N . ASP A 1 196 ? -1.39 -16.625 0.193 1 98.12 196 ASP A N 1
ATOM 1553 C CA . ASP A 1 196 ? -0.132 -17.328 -0.05 1 98.12 196 ASP A CA 1
ATOM 1554 C C . ASP A 1 196 ? -0.25 -18.812 0.306 1 98.12 196 ASP A C 1
ATOM 1556 O O . ASP A 1 196 ? 0.196 -19.672 -0.452 1 98.12 196 ASP A O 1
ATOM 1560 N N . ALA A 1 197 ? -0.855 -19.094 1.432 1 98.38 197 ALA A N 1
ATOM 1561 C CA . ALA A 1 197 ? -1.023 -20.484 1.861 1 98.38 197 ALA A CA 1
ATOM 1562 C C . ALA A 1 197 ? -1.886 -21.25 0.873 1 98.38 197 ALA A C 1
ATOM 1564 O O . ALA A 1 197 ? -1.561 -22.391 0.516 1 98.38 197 ALA A O 1
ATOM 1565 N N . THR A 1 198 ? -2.928 -20.656 0.426 1 98.69 198 THR A N 1
ATOM 1566 C CA . THR A 1 198 ? -3.857 -21.344 -0.458 1 98.69 198 THR A CA 1
ATOM 1567 C C . THR A 1 198 ? -3.238 -21.562 -1.837 1 98.69 198 THR A C 1
ATOM 1569 O O . THR A 1 198 ? -3.355 -22.641 -2.418 1 98.69 198 THR A O 1
ATOM 1572 N N . MET A 1 199 ? -2.551 -20.5 -2.32 1 98.5 199 MET A N 1
ATOM 1573 C CA . MET A 1 199 ? -1.875 -20.656 -3.605 1 98.5 199 MET A CA 1
ATOM 1574 C C . MET A 1 199 ? -0.8 -21.734 -3.531 1 98.5 199 MET A C 1
ATOM 1576 O O . MET A 1 199 ? -0.719 -22.594 -4.406 1 98.5 199 MET A O 1
ATOM 1580 N N . ALA A 1 200 ? -0.042 -21.719 -2.48 1 98.5 200 ALA A N 1
ATOM 1581 C CA . ALA A 1 200 ? 0.983 -22.75 -2.277 1 98.5 200 ALA A CA 1
ATOM 1582 C C . ALA A 1 200 ? 0.36 -24.141 -2.176 1 98.5 200 ALA A C 1
ATOM 1584 O O . ALA A 1 200 ? 0.874 -25.094 -2.754 1 98.5 200 ALA A O 1
ATOM 1585 N N . PHE A 1 201 ? -0.712 -24.25 -1.495 1 98.5 201 PHE A N 1
ATOM 1586 C CA . PHE A 1 201 ? -1.403 -25.531 -1.327 1 98.5 201 PHE A CA 1
ATOM 1587 C C . PHE A 1 201 ? -1.925 -26.031 -2.664 1 98.5 201 PHE A C 1
ATOM 1589 O O . PHE A 1 201 ? -1.809 -27.234 -2.965 1 98.5 201 PHE A O 1
ATOM 1596 N N . SER A 1 202 ? -2.49 -25.172 -3.422 1 98.69 202 SER A N 1
ATOM 1597 C CA . SER A 1 202 ? -2.986 -25.547 -4.742 1 98.69 202 SER A CA 1
ATOM 1598 C C . SER A 1 202 ? -1.867 -26.094 -5.617 1 98.69 202 SER A C 1
ATOM 1600 O O . SER A 1 202 ? -2.053 -27.109 -6.305 1 98.69 202 SER A O 1
ATOM 1602 N N . ILE A 1 203 ? -0.734 -25.438 -5.578 1 98.56 203 ILE A N 1
ATOM 1603 C CA . ILE A 1 203 ? 0.419 -25.875 -6.355 1 98.56 203 ILE A CA 1
ATOM 1604 C C . ILE A 1 203 ? 0.902 -27.219 -5.84 1 98.56 203 ILE A C 1
ATOM 1606 O O . ILE A 1 203 ? 1.145 -28.141 -6.625 1 98.56 203 ILE A O 1
ATOM 1610 N N . ALA A 1 204 ? 0.995 -27.344 -4.543 1 97.81 204 ALA A N 1
ATOM 1611 C CA . ALA A 1 204 ? 1.452 -28.594 -3.93 1 97.81 204 ALA A CA 1
ATOM 1612 C C . ALA A 1 204 ? 0.525 -29.75 -4.285 1 97.81 204 ALA A C 1
ATOM 1614 O O . ALA A 1 204 ? 0.988 -30.844 -4.625 1 97.81 204 ALA A O 1
ATOM 1615 N N . GLU A 1 205 ? -0.745 -29.5 -4.191 1 97.56 205 GLU A N 1
ATOM 1616 C CA . GLU A 1 205 ? -1.723 -30.531 -4.527 1 97.56 205 GLU A CA 1
ATOM 1617 C C . GLU A 1 205 ? -1.596 -30.969 -5.988 1 97.56 205 GLU A C 1
ATOM 1619 O O . GLU A 1 205 ? -1.683 -32.156 -6.301 1 97.56 205 GLU A O 1
ATOM 1624 N N . ALA A 1 206 ? -1.414 -29.969 -6.84 1 97.56 206 ALA A N 1
ATOM 1625 C CA . ALA A 1 206 ? -1.247 -30.281 -8.258 1 97.56 206 ALA A CA 1
ATOM 1626 C C . ALA A 1 206 ? -0.016 -31.156 -8.492 1 97.56 206 ALA A C 1
ATOM 1628 O O . ALA A 1 206 ? -0.061 -32.094 -9.266 1 97.56 206 ALA A O 1
ATOM 1629 N N . LEU A 1 207 ? 1.048 -30.891 -7.793 1 96.56 207 LEU A N 1
ATOM 1630 C CA . LEU A 1 207 ? 2.299 -31.609 -7.973 1 96.56 207 LEU A CA 1
ATOM 1631 C C . LEU A 1 207 ? 2.221 -33 -7.336 1 96.56 207 LEU A C 1
ATOM 1633 O O . LEU A 1 207 ? 3.004 -33.875 -7.676 1 96.56 207 LEU A O 1
ATOM 1637 N N . GLU A 1 208 ? 1.319 -33.188 -6.391 1 95.62 208 GLU A N 1
ATOM 1638 C CA . GLU A 1 208 ? 1.041 -34.5 -5.875 1 95.62 208 GLU A CA 1
ATOM 1639 C C . GLU A 1 208 ? 0.308 -35.375 -6.91 1 95.62 208 GLU A C 1
ATOM 1641 O O . GLU A 1 208 ? 0.584 -36.562 -7.051 1 95.62 208 GLU A O 1
ATOM 1646 N N . ARG A 1 209 ? -0.597 -34.75 -7.605 1 95.88 209 ARG A N 1
ATOM 1647 C CA . ARG A 1 209 ? -1.377 -35.438 -8.633 1 95.88 209 ARG A CA 1
ATOM 1648 C C . ARG A 1 209 ? -0.534 -35.719 -9.875 1 95.88 209 ARG A C 1
ATOM 1650 O O . ARG A 1 209 ? -0.689 -36.75 -10.523 1 95.88 209 ARG A O 1
ATOM 1657 N N . TYR A 1 210 ? 0.355 -34.719 -10.148 1 94.94 210 TYR A N 1
ATOM 1658 C CA . TYR A 1 210 ? 1.244 -34.812 -11.305 1 94.94 210 TYR A CA 1
ATOM 1659 C C . TYR A 1 210 ? 2.699 -34.625 -10.883 1 94.94 210 TYR A C 1
ATOM 1661 O O . TYR A 1 210 ? 3.297 -33.562 -11.133 1 94.94 210 TYR A O 1
ATOM 1669 N N . PRO A 1 211 ? 3.375 -35.688 -10.453 1 93.44 211 PRO A N 1
ATOM 1670 C CA . PRO A 1 211 ? 4.684 -35.531 -9.812 1 93.44 211 PRO A CA 1
ATOM 1671 C C . PRO A 1 211 ? 5.777 -35.094 -10.781 1 93.44 211 PRO A C 1
ATOM 1673 O O . PRO A 1 211 ? 6.793 -34.531 -10.359 1 93.44 211 PRO A O 1
ATOM 1676 N N . LYS A 1 212 ? 5.586 -35.281 -12.031 1 93.81 212 LYS A N 1
ATOM 1677 C CA . LYS A 1 212 ? 6.625 -34.938 -13 1 93.81 212 LYS A CA 1
ATOM 1678 C C . LYS A 1 212 ? 6.316 -33.625 -13.695 1 93.81 212 LYS A C 1
ATOM 1680 O O . LYS A 1 212 ? 7.09 -33.156 -14.539 1 93.81 212 LYS A O 1
ATOM 1685 N N . ALA A 1 213 ? 5.23 -32.969 -13.305 1 96.44 213 ALA A N 1
ATOM 1686 C CA . ALA A 1 213 ? 4.789 -31.75 -13.984 1 96.44 213 ALA A CA 1
ATOM 1687 C C . ALA A 1 213 ? 5.617 -30.547 -13.547 1 96.44 213 ALA A C 1
ATOM 1689 O O . ALA A 1 213 ? 6.332 -30.609 -12.547 1 96.44 213 ALA A O 1
ATOM 1690 N N . GLN A 1 214 ? 5.602 -29.531 -14.367 1 97.75 214 GLN A N 1
ATOM 1691 C CA . GLN A 1 214 ? 6.062 -28.188 -14.047 1 97.75 214 GLN A CA 1
ATOM 1692 C C . GLN A 1 214 ? 4.891 -27.219 -13.93 1 97.75 214 GLN A C 1
ATOM 1694 O O . GLN A 1 214 ? 3.945 -27.281 -14.719 1 97.75 214 GLN A O 1
ATOM 1699 N N . VAL A 1 215 ? 4.965 -26.406 -12.906 1 98.5 215 VAL A N 1
ATOM 1700 C CA . VAL A 1 215 ? 3.9 -25.422 -12.703 1 98.5 215 VAL A CA 1
ATOM 1701 C C . VAL A 1 215 ? 4.438 -24.016 -12.938 1 98.5 215 VAL A C 1
ATOM 1703 O O . VAL A 1 215 ? 5.461 -23.641 -12.367 1 98.5 215 VAL A O 1
ATOM 1706 N N . LEU A 1 216 ? 3.82 -23.281 -13.844 1 98.75 216 LEU A N 1
ATOM 1707 C CA . LEU A 1 216 ? 4.004 -21.828 -13.914 1 98.75 216 LEU A CA 1
ATOM 1708 C C . LEU A 1 216 ? 2.934 -21.109 -13.109 1 98.75 216 LEU A C 1
ATOM 1710 O O . LEU A 1 216 ? 1.746 -21.188 -13.438 1 98.75 216 LEU A O 1
ATOM 1714 N N . HIS A 1 217 ? 3.326 -20.438 -12.055 1 98.62 217 HIS A N 1
ATOM 1715 C CA . HIS A 1 217 ? 2.4 -19.703 -11.211 1 98.62 217 HIS A CA 1
ATOM 1716 C C . HIS A 1 217 ? 2.529 -18.203 -11.438 1 98.62 217 HIS A C 1
ATOM 17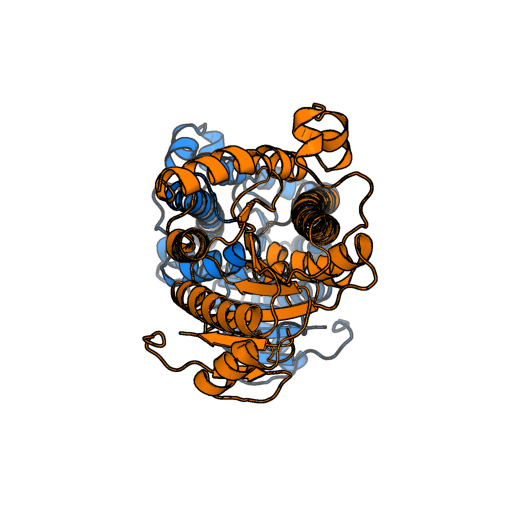18 O O . HIS A 1 217 ? 3.594 -17.625 -11.203 1 98.62 217 HIS A O 1
ATOM 1724 N N . VAL A 1 218 ? 1.408 -17.594 -11.867 1 96.94 218 VAL A N 1
ATOM 1725 C CA . VAL A 1 218 ? 1.357 -16.172 -12.141 1 96.94 218 VAL A CA 1
ATOM 1726 C C . VAL A 1 218 ? 0.659 -15.445 -10.992 1 96.94 218 VAL A C 1
ATOM 1728 O O . VAL A 1 218 ? -0.476 -15.781 -10.641 1 96.94 218 VAL A O 1
ATOM 1731 N N . THR A 1 219 ? 1.362 -14.461 -10.43 1 95.62 219 THR A N 1
ATOM 1732 C CA . THR A 1 219 ? 0.846 -13.781 -9.242 1 95.62 219 THR A CA 1
ATOM 1733 C C . THR A 1 219 ? 1.412 -12.367 -9.133 1 95.62 219 THR A C 1
ATOM 1735 O O . THR A 1 219 ? 2.195 -11.945 -9.984 1 95.62 219 THR A O 1
ATOM 1738 N N . GLY A 1 220 ? 0.905 -11.578 -8.234 1 93.06 220 GLY A N 1
ATOM 1739 C CA . GLY A 1 220 ? 1.562 -10.32 -7.934 1 93.06 220 GLY A CA 1
ATOM 1740 C C . GLY A 1 220 ? 2.965 -10.492 -7.383 1 93.06 220 GLY A C 1
ATOM 1741 O O . GLY A 1 220 ? 3.223 -11.422 -6.613 1 93.06 220 GLY A O 1
ATOM 1742 N N . PHE A 1 221 ? 3.844 -9.508 -7.719 1 91.75 221 PHE A N 1
ATOM 1743 C CA . PHE A 1 221 ? 5.246 -9.703 -7.371 1 91.75 221 PHE A CA 1
ATOM 1744 C C . PHE A 1 221 ? 5.438 -9.695 -5.859 1 91.75 221 PHE A C 1
ATOM 1746 O O . PHE A 1 221 ? 6.383 -10.297 -5.344 1 91.75 221 PHE A O 1
ATOM 1753 N N . PHE A 1 222 ? 4.523 -9.109 -5.086 1 92.81 222 PHE A N 1
ATOM 1754 C CA . PHE A 1 222 ? 4.641 -9.086 -3.633 1 92.81 222 PHE A CA 1
ATOM 1755 C C . PHE A 1 222 ? 4.629 -10.5 -3.064 1 92.81 222 PHE A C 1
ATOM 1757 O O . PHE A 1 222 ? 5.273 -10.773 -2.051 1 92.81 222 PHE A O 1
ATOM 1764 N N . HIS A 1 223 ? 3.99 -11.383 -3.705 1 96.12 223 HIS A N 1
ATOM 1765 C CA . HIS A 1 223 ? 3.787 -12.734 -3.193 1 96.12 223 HIS A CA 1
ATOM 1766 C C . HIS A 1 223 ? 4.98 -13.625 -3.514 1 96.12 223 HIS A C 1
ATOM 1768 O O . HIS A 1 223 ? 5.012 -14.789 -3.109 1 96.12 223 HIS A O 1
ATOM 1774 N N . VAL A 1 224 ? 5.965 -13.094 -4.238 1 96.75 224 VAL A N 1
ATOM 1775 C CA . VAL A 1 224 ? 7.016 -14.031 -4.605 1 96.75 224 VAL A CA 1
ATOM 1776 C C . VAL A 1 224 ? 8.375 -13.336 -4.551 1 96.75 224 VAL A C 1
ATOM 1778 O O . VAL A 1 224 ? 9.414 -13.992 -4.527 1 96.75 224 VAL A O 1
ATOM 1781 N N . ALA A 1 225 ? 8.391 -11.969 -4.594 1 94 225 ALA A N 1
ATOM 1782 C CA . ALA A 1 225 ? 9.656 -11.234 -4.57 1 94 225 ALA A CA 1
ATOM 1783 C C . ALA A 1 225 ? 10.492 -11.633 -3.359 1 94 225 ALA A C 1
ATOM 1785 O O . ALA A 1 225 ? 9.961 -11.844 -2.27 1 94 225 ALA A O 1
ATOM 1786 N N . ASN A 1 226 ? 11.859 -11.766 -3.6 1 94.12 226 ASN A N 1
ATOM 1787 C CA . ASN A 1 226 ? 12.812 -12.133 -2.559 1 94.12 226 ASN A CA 1
ATOM 1788 C C . ASN A 1 226 ? 12.508 -13.516 -1.982 1 94.12 226 ASN A C 1
ATOM 1790 O O . ASN A 1 226 ? 12.883 -13.812 -0.846 1 94.12 226 ASN A O 1
ATOM 1794 N N . ARG A 1 227 ? 11.711 -14.289 -2.721 1 95.31 227 ARG A N 1
ATOM 1795 C CA . ARG A 1 227 ? 11.352 -15.664 -2.387 1 95.31 227 ARG A CA 1
ATOM 1796 C C . ARG A 1 227 ? 10.484 -15.711 -1.13 1 95.31 227 ARG A C 1
ATOM 1798 O O . ARG A 1 227 ? 10.602 -16.641 -0.325 1 95.31 227 ARG A O 1
ATOM 1805 N N . LEU A 1 228 ? 9.742 -14.688 -0.968 1 95.44 228 LEU A N 1
ATOM 1806 C CA . LEU A 1 228 ? 8.828 -14.617 0.167 1 95.44 228 LEU A CA 1
ATOM 1807 C C . LEU A 1 228 ? 7.43 -15.094 -0.225 1 95.44 228 LEU A C 1
ATOM 1809 O O . LEU A 1 228 ? 7.238 -15.625 -1.32 1 95.44 228 LEU A O 1
ATOM 1813 N N . GLY A 1 229 ? 6.473 -14.992 0.721 1 96.56 229 GLY A N 1
ATOM 1814 C CA . GLY A 1 229 ? 5.066 -15.242 0.442 1 96.56 229 GLY A CA 1
ATOM 1815 C C . GLY A 1 229 ? 4.785 -16.672 0.014 1 96.56 229 GLY A C 1
ATOM 1816 O O . GLY A 1 229 ? 5.113 -17.609 0.735 1 96.56 229 GLY A O 1
ATOM 1817 N N . THR A 1 230 ? 4.305 -16.797 -1.207 1 97.88 230 THR A N 1
ATOM 1818 C CA . THR A 1 230 ? 3.867 -18.094 -1.71 1 97.88 230 THR A CA 1
ATOM 1819 C C . THR A 1 230 ? 5.043 -19.062 -1.794 1 97.88 230 THR A C 1
ATOM 1821 O O . THR A 1 230 ? 4.879 -20.266 -1.561 1 97.88 230 THR A O 1
ATOM 1824 N N . VAL A 1 231 ? 6.254 -18.562 -2.109 1 97 231 VAL A N 1
ATOM 1825 C CA . VAL A 1 231 ? 7.441 -19.391 -2.221 1 97 231 VAL A CA 1
ATOM 1826 C C . VAL A 1 231 ? 7.766 -20.016 -0.863 1 97 231 VAL A C 1
ATOM 1828 O O . VAL A 1 231 ? 8.016 -21.219 -0.764 1 97 231 VAL A O 1
ATOM 1831 N N . GLU A 1 232 ? 7.691 -19.156 0.214 1 95.25 232 GLU A N 1
ATOM 1832 C CA . GLU A 1 232 ? 7.922 -19.656 1.567 1 95.25 232 GLU A CA 1
ATOM 1833 C C . GLU A 1 232 ? 6.867 -20.688 1.967 1 95.25 232 GLU A C 1
ATOM 1835 O O . GLU A 1 232 ? 7.195 -21.719 2.555 1 95.25 232 GLU A O 1
ATOM 1840 N N . MET A 1 233 ? 5.684 -20.406 1.635 1 96.69 233 MET A N 1
ATOM 1841 C CA . MET A 1 233 ? 4.582 -21.281 2.033 1 96.69 233 MET A CA 1
ATOM 1842 C C . MET A 1 233 ? 4.66 -22.625 1.317 1 96.69 233 MET A C 1
ATOM 1844 O O . MET A 1 233 ? 4.301 -23.656 1.884 1 96.69 233 MET A O 1
ATOM 1848 N N . LEU A 1 234 ? 5.09 -22.562 0.057 1 97.19 234 LEU A N 1
ATOM 1849 C CA . LEU A 1 234 ? 5.207 -23.797 -0.709 1 97.19 234 LEU A CA 1
ATOM 1850 C C . LEU A 1 234 ? 6.18 -24.766 -0.042 1 97.19 234 LEU A C 1
ATOM 1852 O O . LEU A 1 234 ? 5.961 -25.984 -0.052 1 97.19 234 LEU A O 1
ATOM 1856 N N . ALA A 1 235 ? 7.242 -24.203 0.556 1 93.19 235 ALA A N 1
ATOM 1857 C CA . ALA A 1 235 ? 8.227 -25.031 1.243 1 93.19 235 ALA A CA 1
ATOM 1858 C C . ALA A 1 235 ? 7.598 -25.781 2.416 1 93.19 235 ALA A C 1
ATOM 1860 O O . ALA A 1 235 ? 8.062 -26.859 2.799 1 93.19 235 ALA A O 1
ATOM 1861 N N . HIS A 1 236 ? 6.566 -25.25 2.957 1 91.31 236 HIS A N 1
ATOM 1862 C CA . HIS A 1 236 ? 5.828 -25.875 4.047 1 91.31 236 HIS A CA 1
ATOM 1863 C C . HIS A 1 236 ? 5.047 -27.094 3.557 1 91.31 236 HIS A C 1
ATOM 1865 O O . HIS A 1 236 ? 4.98 -28.109 4.246 1 91.31 236 HIS A O 1
ATOM 1871 N N . TYR A 1 237 ? 4.516 -26.984 2.4 1 94.06 237 TYR A N 1
ATOM 1872 C CA . TYR A 1 237 ? 3.666 -28.047 1.881 1 94.06 237 TYR A CA 1
ATOM 1873 C C . TYR A 1 237 ? 4.488 -29.078 1.104 1 94.06 237 TYR A C 1
ATOM 1875 O O . TYR A 1 237 ? 4.094 -30.234 0.988 1 94.06 237 TYR A O 1
ATOM 1883 N N . ARG A 1 238 ? 5.535 -28.578 0.531 1 91.69 238 ARG A N 1
ATOM 1884 C CA . ARG A 1 238 ? 6.43 -29.438 -0.232 1 91.69 238 ARG A CA 1
ATOM 1885 C C . ARG A 1 238 ? 7.891 -29.078 0.018 1 91.69 238 ARG A C 1
ATOM 1887 O O . ARG A 1 238 ? 8.43 -28.188 -0.638 1 91.69 238 ARG A O 1
ATOM 1894 N N . ASN A 1 239 ? 8.539 -29.672 0.858 1 83.62 239 ASN A N 1
ATOM 1895 C CA . ASN A 1 239 ? 9.875 -29.344 1.334 1 83.62 239 ASN A CA 1
ATOM 1896 C C . ASN A 1 239 ? 10.914 -29.469 0.225 1 83.62 239 ASN A C 1
ATOM 1898 O O . ASN A 1 239 ? 11.945 -28.797 0.251 1 83.62 239 ASN A O 1
ATOM 1902 N N . THR A 1 240 ? 10.758 -30.234 -0.769 1 78.62 240 THR A N 1
ATOM 1903 C CA . THR A 1 240 ? 11.797 -30.531 -1.745 1 78.62 240 THR A CA 1
ATOM 1904 C C . THR A 1 240 ? 11.516 -29.828 -3.066 1 78.62 240 THR A C 1
ATOM 1906 O O . THR A 1 240 ? 12.195 -30.078 -4.066 1 78.62 240 THR A O 1
ATOM 1909 N N . VAL A 1 241 ? 10.75 -28.859 -3.027 1 79.5 241 VAL A N 1
ATOM 1910 C CA . VAL A 1 241 ? 10.383 -28.281 -4.316 1 79.5 241 VAL A CA 1
ATOM 1911 C C . VAL A 1 241 ? 11.414 -27.219 -4.711 1 79.5 241 VAL A C 1
ATOM 1913 O O . VAL A 1 241 ? 11.781 -26.375 -3.898 1 79.5 241 VAL A O 1
ATOM 1916 N N . ASN A 1 242 ? 11.922 -27.469 -5.934 1 91.88 242 ASN A N 1
ATOM 1917 C CA . ASN A 1 242 ? 12.781 -26.453 -6.535 1 91.88 242 ASN A CA 1
ATOM 1918 C C . ASN A 1 242 ? 11.969 -25.422 -7.301 1 91.88 242 ASN A C 1
ATOM 1920 O O . ASN A 1 242 ? 11.133 -25.766 -8.133 1 91.88 242 ASN A O 1
ATOM 1924 N N . ALA A 1 243 ? 12.219 -24.219 -6.969 1 96.25 243 ALA A N 1
ATOM 1925 C CA . ALA A 1 243 ? 11.438 -23.141 -7.559 1 96.25 243 ALA A CA 1
ATOM 1926 C C . ALA A 1 243 ? 12.336 -22.078 -8.203 1 96.25 243 ALA A C 1
ATOM 1928 O O . ALA A 1 243 ? 13.43 -21.797 -7.699 1 96.25 243 ALA A O 1
ATOM 1929 N N . LEU A 1 244 ? 11.953 -21.641 -9.367 1 97.69 244 LEU A N 1
ATOM 1930 C CA . LEU A 1 244 ? 12.523 -20.453 -10 1 97.69 244 LEU A CA 1
ATOM 1931 C C . LEU A 1 244 ? 11.617 -19.25 -9.805 1 97.69 244 LEU A C 1
ATOM 1933 O O . LEU A 1 244 ? 10.422 -19.297 -10.109 1 97.69 244 LEU A O 1
ATOM 1937 N N . VAL A 1 245 ? 12.141 -18.188 -9.234 1 97.94 245 VAL A N 1
ATOM 1938 C CA . VAL A 1 245 ? 11.359 -16.984 -8.992 1 97.94 245 VAL A CA 1
ATOM 1939 C C . VAL A 1 245 ? 11.695 -15.922 -10.039 1 97.94 245 VAL A C 1
ATOM 1941 O O . VAL A 1 245 ? 12.844 -15.469 -10.133 1 97.94 245 VAL A O 1
ATOM 1944 N N . SER A 1 246 ? 10.664 -15.555 -10.828 1 97.69 246 SER A N 1
ATOM 1945 C CA . SER A 1 246 ? 10.781 -14.492 -11.828 1 97.69 246 SER A CA 1
ATOM 1946 C C . SER A 1 246 ? 9.898 -13.297 -11.469 1 97.69 246 SER A C 1
ATOM 1948 O O . SER A 1 246 ? 8.766 -13.477 -11.008 1 97.69 246 SER A O 1
ATOM 1950 N N . ILE A 1 247 ? 10.445 -12.133 -11.742 1 96 247 ILE A N 1
ATOM 1951 C CA . ILE A 1 247 ? 9.688 -10.914 -11.453 1 96 247 ILE A CA 1
ATOM 1952 C C . ILE A 1 247 ? 9.742 -9.977 -12.656 1 96 247 ILE A C 1
ATOM 1954 O O . ILE A 1 247 ? 10.812 -9.766 -13.234 1 96 247 ILE A O 1
ATOM 1958 N N . VAL A 1 248 ? 8.57 -9.469 -13 1 93.44 248 VAL A N 1
ATOM 1959 C CA . VAL A 1 248 ? 8.477 -8.406 -13.992 1 93.44 248 VAL A CA 1
ATOM 1960 C C . VAL A 1 248 ? 8.094 -7.094 -13.32 1 93.44 248 VAL A C 1
ATOM 1962 O O . VAL A 1 248 ? 6.961 -6.938 -12.852 1 93.44 248 VAL A O 1
ATOM 1965 N N . TYR A 1 249 ? 9.07 -6.145 -13.32 1 89.06 249 TYR A N 1
ATOM 1966 C CA . TYR A 1 249 ? 8.828 -4.82 -12.75 1 89.06 249 TYR A CA 1
ATOM 1967 C C . TYR A 1 249 ? 8.57 -3.799 -13.852 1 89.06 249 TYR A C 1
ATOM 1969 O O . TYR A 1 249 ? 9.18 -3.861 -14.922 1 89.06 249 TYR A O 1
ATOM 1977 N N . PRO A 1 250 ? 7.641 -2.891 -13.539 1 84.94 250 PRO A N 1
ATOM 1978 C CA . PRO A 1 250 ? 7.703 -1.689 -14.375 1 84.94 250 PRO A CA 1
ATOM 1979 C C . PRO A 1 250 ? 9.055 -0.987 -14.297 1 84.94 250 PRO A C 1
ATOM 1981 O O . PRO A 1 250 ? 9.688 -0.968 -13.242 1 84.94 250 PRO A O 1
ATOM 1984 N N . GLU A 1 251 ? 9.453 -0.374 -15.359 1 83.81 251 GLU A N 1
ATOM 1985 C CA . GLU A 1 251 ? 10.758 0.278 -15.422 1 83.81 251 GLU A CA 1
ATOM 1986 C C . GLU A 1 251 ? 10.891 1.353 -14.352 1 83.81 251 GLU A C 1
ATOM 1988 O O . GLU A 1 251 ? 11.984 1.582 -13.828 1 83.81 251 GLU A O 1
ATOM 1993 N N . GLU A 1 252 ? 9.859 1.912 -13.938 1 74.88 252 GLU A N 1
ATOM 1994 C CA . GLU A 1 252 ? 9.867 2.994 -12.961 1 74.88 252 GLU A CA 1
ATOM 1995 C C . GLU A 1 252 ? 10.336 2.498 -11.594 1 74.88 252 GLU A C 1
ATOM 1997 O O . GLU A 1 252 ? 10.773 3.291 -10.758 1 74.88 252 GLU A O 1
ATOM 2002 N N . LEU A 1 253 ? 10.281 1.209 -11.406 1 76.5 253 LEU A N 1
ATOM 2003 C CA . LEU A 1 253 ? 10.648 0.661 -10.109 1 76.5 253 LEU A CA 1
ATOM 2004 C C . LEU A 1 253 ? 12.117 0.244 -10.086 1 76.5 253 LEU A C 1
ATOM 2006 O O . LEU A 1 253 ? 12.586 -0.325 -9.102 1 76.5 253 LEU A O 1
ATOM 2010 N N . GLN A 1 254 ? 12.844 0.571 -11.094 1 76.31 254 GLN A N 1
ATOM 2011 C CA . GLN A 1 254 ? 14.219 0.107 -11.227 1 76.31 254 GLN A CA 1
ATOM 2012 C C . GLN A 1 254 ? 15.086 0.613 -10.078 1 76.31 254 GLN A C 1
ATOM 2014 O O . GLN A 1 254 ? 16.016 -0.074 -9.648 1 76.31 254 GLN A O 1
ATOM 2019 N N . HIS A 1 255 ? 14.711 1.745 -9.562 1 67.94 255 HIS A N 1
ATOM 2020 C CA . HIS A 1 255 ? 15.57 2.346 -8.547 1 67.94 255 HIS A CA 1
ATOM 2021 C C . HIS A 1 255 ? 15.156 1.893 -7.148 1 67.94 255 HIS A C 1
ATOM 2023 O O . HIS A 1 255 ? 15.898 2.098 -6.184 1 67.94 255 HIS A O 1
ATOM 2029 N N . SER A 1 256 ? 14.062 1.226 -7.121 1 69.81 256 SER A N 1
ATOM 2030 C CA . SER A 1 256 ? 13.57 0.812 -5.812 1 69.81 256 SER A CA 1
ATOM 2031 C C . SER A 1 256 ? 13.578 -0.707 -5.672 1 69.81 256 SER A C 1
ATOM 2033 O O . SER A 1 256 ? 13.062 -1.249 -4.695 1 69.81 256 SER A O 1
ATOM 2035 N N . THR A 1 257 ? 14.141 -1.309 -6.699 1 75.38 257 THR A N 1
ATOM 2036 C CA . THR A 1 257 ? 14.227 -2.766 -6.695 1 75.38 257 THR A CA 1
ATOM 2037 C C . THR A 1 257 ? 15.625 -3.225 -7.105 1 75.38 257 THR A C 1
ATOM 2039 O O . THR A 1 257 ? 16.516 -2.4 -7.312 1 75.38 257 THR A O 1
ATOM 2042 N N . SER A 1 258 ? 15.766 -4.574 -6.984 1 80.88 258 SER A N 1
ATOM 2043 C CA . SER A 1 258 ? 17.078 -5.137 -7.258 1 80.88 258 SER A CA 1
ATOM 2044 C C . SER A 1 258 ? 17 -6.281 -8.266 1 80.88 258 SER A C 1
ATOM 2046 O O . SER A 1 258 ? 15.992 -7.004 -8.305 1 80.88 258 SER A O 1
ATOM 2048 N N . ALA A 1 259 ? 18.031 -6.461 -9 1 82 259 ALA A N 1
ATOM 2049 C CA . ALA A 1 259 ? 18.156 -7.598 -9.906 1 82 259 ALA A CA 1
ATOM 2050 C C . ALA A 1 259 ? 18.266 -8.906 -9.141 1 82 259 ALA A C 1
ATOM 2052 O O . ALA A 1 259 ? 18.156 -9.992 -9.727 1 82 259 ALA A O 1
ATOM 2053 N N . LEU A 1 260 ? 18.344 -8.789 -7.867 1 83 260 LEU A N 1
ATOM 2054 C CA . LEU A 1 260 ? 18.531 -9.961 -7.027 1 83 260 LEU A CA 1
ATOM 2055 C C . LEU A 1 260 ? 17.266 -10.305 -6.27 1 83 260 LEU A C 1
ATOM 2057 O O . LEU A 1 260 ? 17.25 -11.211 -5.438 1 83 260 LEU A O 1
ATOM 2061 N N . ASP A 1 261 ? 16.172 -9.562 -6.617 1 91.12 261 ASP A N 1
ATOM 2062 C CA . ASP A 1 261 ? 14.898 -9.805 -5.949 1 91.12 261 ASP A CA 1
ATOM 2063 C C . ASP A 1 261 ? 14.344 -11.188 -6.301 1 91.12 261 ASP A C 1
ATOM 2065 O O . ASP A 1 261 ? 13.445 -11.688 -5.625 1 91.12 261 ASP A O 1
ATOM 2069 N N . GLY A 1 262 ? 14.82 -11.82 -7.355 1 94.81 262 GLY A N 1
ATOM 2070 C CA . GLY A 1 262 ? 14.477 -13.148 -7.852 1 94.81 262 GLY A CA 1
ATOM 2071 C C . GLY A 1 262 ? 15.578 -13.766 -8.695 1 94.81 262 GLY A C 1
ATOM 2072 O O . GLY A 1 262 ? 16.656 -13.188 -8.836 1 94.81 262 GLY A O 1
ATOM 2073 N N . ASP A 1 263 ? 15.328 -14.961 -9.156 1 97.06 263 ASP A N 1
ATOM 2074 C CA . ASP A 1 263 ? 16.25 -15.602 -10.078 1 97.06 263 ASP A CA 1
ATOM 2075 C C . ASP A 1 263 ? 16.25 -14.898 -11.438 1 97.06 263 ASP A C 1
ATOM 2077 O O . ASP A 1 263 ? 17.281 -14.828 -12.109 1 97.06 263 ASP A O 1
ATOM 2081 N N . VAL A 1 264 ? 15.086 -14.453 -11.797 1 97.06 264 VAL A N 1
ATOM 2082 C CA . VAL A 1 264 ? 14.875 -13.672 -13.016 1 97.06 264 VAL A CA 1
ATOM 2083 C C . VAL A 1 264 ? 14.219 -12.344 -12.664 1 97.06 264 VAL A C 1
ATOM 2085 O O . VAL A 1 264 ? 13.211 -12.305 -11.953 1 97.06 264 VAL A O 1
ATOM 2088 N N . VAL A 1 265 ? 14.781 -11.266 -13.156 1 96.06 265 VAL A N 1
ATOM 2089 C CA . VAL A 1 265 ? 14.164 -9.945 -13 1 96.06 265 VAL A CA 1
ATOM 2090 C C . VAL A 1 265 ? 14.133 -9.234 -14.352 1 96.06 265 VAL A C 1
ATOM 2092 O O . VAL A 1 265 ? 15.156 -9.141 -15.039 1 96.06 265 VAL A O 1
ATOM 2095 N N . ILE A 1 266 ? 12.953 -8.797 -14.719 1 94.81 266 ILE A N 1
ATOM 2096 C CA . ILE A 1 266 ? 12.766 -8.055 -15.961 1 94.81 266 ILE A CA 1
ATOM 2097 C C . ILE A 1 266 ? 12.195 -6.676 -15.656 1 94.81 266 ILE A C 1
ATOM 2099 O O . ILE A 1 266 ? 11.172 -6.555 -14.977 1 94.81 266 ILE A O 1
ATOM 2103 N N . TYR A 1 267 ? 12.852 -5.68 -16.031 1 91.06 267 TYR A N 1
ATOM 2104 C CA . TYR A 1 267 ? 12.281 -4.34 -16.062 1 91.06 267 TYR A CA 1
ATOM 2105 C C . TYR A 1 267 ? 11.68 -4.023 -17.422 1 91.06 267 TYR A C 1
ATOM 2107 O O . TYR A 1 267 ? 12.383 -4.016 -18.438 1 91.06 267 TYR A O 1
ATOM 2115 N N . ALA A 1 268 ? 10.398 -3.803 -17.422 1 90 268 ALA A N 1
ATOM 2116 C CA . ALA A 1 268 ? 9.68 -3.582 -18.672 1 90 268 ALA A CA 1
ATOM 2117 C C . ALA A 1 268 ? 9.031 -2.199 -18.703 1 90 268 ALA A C 1
ATOM 2119 O O . ALA A 1 268 ? 8.719 -1.632 -17.656 1 90 268 ALA A O 1
ATOM 2120 N N . PRO A 1 269 ? 8.898 -1.687 -19.922 1 83.75 269 PRO A N 1
ATOM 2121 C CA . PRO A 1 269 ? 8.312 -0.349 -20.031 1 83.75 269 PRO A CA 1
ATOM 2122 C C . PRO A 1 269 ? 6.82 -0.33 -19.703 1 83.75 269 PRO A C 1
ATOM 2124 O O . PRO A 1 269 ? 6.137 -1.343 -19.859 1 83.75 269 PRO A O 1
ATOM 2127 N N . MET B 1 1 ? 20.016 19.766 23.062 1 32.41 1 MET B N 1
ATOM 2128 C CA . MET B 1 1 ? 18.984 18.734 23 1 32.41 1 MET B CA 1
ATOM 2129 C C . MET B 1 1 ? 19.484 17.531 22.203 1 32.41 1 MET B C 1
ATOM 2131 O O . MET B 1 1 ? 20.109 17.688 21.156 1 32.41 1 MET B O 1
ATOM 2135 N N . ALA B 1 2 ? 19.391 16.312 22.734 1 42.34 2 ALA B N 1
ATOM 2136 C CA . ALA B 1 2 ? 20.125 15.148 22.234 1 42.34 2 ALA B CA 1
ATOM 2137 C C . ALA B 1 2 ? 19.594 14.711 20.875 1 42.34 2 ALA B C 1
ATOM 2139 O O . ALA B 1 2 ? 18.375 14.641 20.672 1 42.34 2 ALA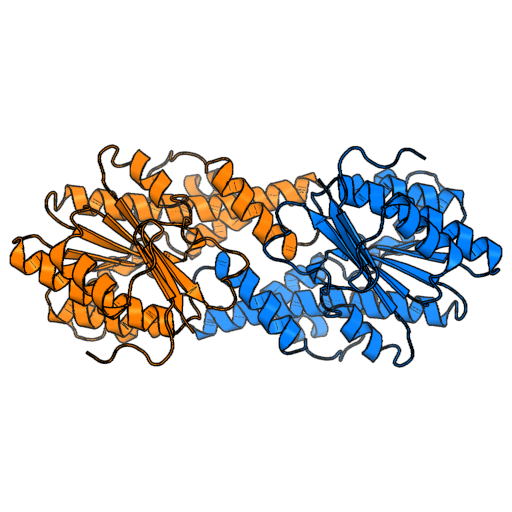 B O 1
ATOM 2140 N N . VAL B 1 3 ? 20.422 15.094 19.859 1 49.28 3 VAL B N 1
ATOM 2141 C CA . VAL B 1 3 ? 20.156 14.578 18.516 1 49.28 3 VAL B CA 1
ATOM 2142 C C . VAL B 1 3 ? 19.984 13.062 18.578 1 49.28 3 VAL B C 1
ATOM 2144 O O . VAL B 1 3 ? 20.703 12.375 19.312 1 49.28 3 VAL B O 1
ATOM 2147 N N . PRO B 1 4 ? 18.781 12.602 18.094 1 57.06 4 PRO B N 1
ATOM 2148 C CA . PRO B 1 4 ? 18.625 11.148 18.109 1 57.06 4 PRO B CA 1
ATOM 2149 C C . PRO B 1 4 ? 19.875 10.414 17.609 1 57.06 4 PRO B C 1
ATOM 2151 O O . PRO B 1 4 ? 20.609 10.938 16.766 1 57.06 4 PRO B O 1
ATOM 2154 N N . SER B 1 5 ? 20.219 9.258 18.266 1 56.19 5 SER B N 1
ATOM 2155 C CA . SER B 1 5 ? 21.406 8.469 17.953 1 56.19 5 SER B CA 1
ATOM 2156 C C . SER B 1 5 ? 21.328 7.875 16.547 1 56.19 5 SER B C 1
ATOM 2158 O O . SER B 1 5 ? 20.234 7.625 16.031 1 56.19 5 SER B O 1
ATOM 2160 N N . GLY B 1 6 ? 22.359 7.98 15.828 1 64.62 6 GLY B N 1
ATOM 2161 C CA . GLY B 1 6 ? 22.562 7.352 14.531 1 64.62 6 GLY B CA 1
ATOM 2162 C C . GLY B 1 6 ? 22.875 8.344 13.43 1 64.62 6 GLY B C 1
ATOM 2163 O O . GLY B 1 6 ? 22.828 9.555 13.641 1 64.62 6 GLY B O 1
ATOM 2164 N N . VAL B 1 7 ? 23.344 7.844 12.484 1 64.25 7 VAL B N 1
ATOM 2165 C CA . VAL B 1 7 ? 23.766 8.68 11.359 1 64.25 7 VAL B CA 1
ATOM 2166 C C . VAL B 1 7 ? 22.547 9.086 10.531 1 64.25 7 VAL B C 1
ATOM 2168 O O . VAL B 1 7 ? 21.781 8.234 10.086 1 64.25 7 VAL B O 1
ATOM 2171 N N . HIS B 1 8 ? 22.297 10.359 10.492 1 83.62 8 HIS B N 1
ATOM 2172 C CA . HIS B 1 8 ? 21.25 10.945 9.664 1 83.62 8 HIS B CA 1
ATOM 2173 C C . HIS B 1 8 ? 21.828 11.562 8.398 1 83.62 8 HIS B C 1
ATOM 2175 O O . HIS B 1 8 ? 22.859 12.227 8.438 1 83.62 8 HIS B O 1
ATOM 2181 N N . ARG B 1 9 ? 21.312 11.219 7.285 1 89.88 9 ARG B N 1
ATOM 2182 C CA . ARG B 1 9 ? 21.641 11.922 6.043 1 89.88 9 ARG B CA 1
ATOM 2183 C C . ARG B 1 9 ? 20.562 12.961 5.715 1 89.88 9 ARG B C 1
ATOM 2185 O O . ARG B 1 9 ? 19.406 12.617 5.484 1 89.88 9 ARG B O 1
ATOM 2192 N N . CYS B 1 10 ? 21.062 14.219 5.742 1 95.12 10 CYS B N 1
ATOM 2193 C CA . CYS B 1 10 ? 20.109 15.312 5.586 1 95.12 10 CYS B CA 1
ATOM 2194 C C . CYS B 1 10 ? 20.391 16.094 4.305 1 95.12 10 CYS B C 1
ATOM 2196 O O . CYS B 1 10 ? 21.547 16.297 3.938 1 95.12 10 CYS B O 1
ATOM 2198 N N . PHE B 1 11 ? 19.344 16.516 3.695 1 95.38 11 PHE B N 1
ATOM 2199 C CA . PHE B 1 11 ? 19.438 17.312 2.484 1 95.38 11 PHE B CA 1
ATOM 2200 C C . PHE B 1 11 ? 18.531 18.531 2.576 1 95.38 11 PHE B C 1
ATOM 2202 O O . PHE B 1 11 ? 17.391 18.438 3.018 1 95.38 11 PHE B O 1
ATOM 2209 N N . PHE B 1 12 ? 19.062 19.703 2.266 1 95.88 12 PHE B N 1
ATOM 2210 C CA . PHE B 1 12 ? 18.297 20.938 2.107 1 95.88 12 PHE B CA 1
ATOM 2211 C C . PHE B 1 12 ? 18.344 21.422 0.662 1 95.88 12 PHE B C 1
ATOM 2213 O O . PHE B 1 12 ? 19.406 21.844 0.18 1 95.88 12 PHE B O 1
ATOM 2220 N N . ARG B 1 13 ? 17.188 21.328 0.049 1 94.12 13 ARG B N 1
ATOM 2221 C CA . ARG B 1 13 ? 17.062 21.703 -1.355 1 94.12 13 ARG B CA 1
ATOM 2222 C C . ARG B 1 13 ? 18.141 21.031 -2.201 1 94.12 13 ARG B C 1
ATOM 2224 O O . ARG B 1 13 ? 18.844 21.703 -2.965 1 94.12 13 ARG B O 1
ATOM 2231 N N . GLY B 1 14 ? 18.312 19.734 -1.925 1 92.31 14 GLY B N 1
ATOM 2232 C CA . GLY B 1 14 ? 19.156 18.875 -2.738 1 92.31 14 GLY B CA 1
ATOM 2233 C C . GLY B 1 14 ? 20.594 18.844 -2.266 1 92.31 14 GLY B C 1
ATOM 2234 O O . GLY B 1 14 ? 21.375 18 -2.693 1 92.31 14 GLY B O 1
ATOM 2235 N N . GLN B 1 15 ? 20.969 19.672 -1.392 1 93.62 15 GLN B N 1
ATOM 2236 C CA . GLN B 1 15 ? 22.344 19.75 -0.918 1 93.62 15 GLN B CA 1
ATOM 2237 C C . GLN B 1 15 ? 22.5 19.047 0.434 1 93.62 15 GLN B C 1
ATOM 2239 O O . GLN B 1 15 ? 21.703 19.281 1.35 1 93.62 15 GLN B O 1
ATOM 2244 N N . SER B 1 16 ? 23.516 18.219 0.473 1 94.81 16 SER B N 1
ATOM 2245 C CA . SER B 1 16 ? 23.781 17.516 1.727 1 94.81 16 SER B CA 1
ATOM 2246 C C . SER B 1 16 ? 24.219 18.484 2.82 1 94.81 16 SER B C 1
ATOM 2248 O O . SER B 1 16 ? 25.031 19.391 2.58 1 94.81 16 SER B O 1
ATOM 2250 N N . VAL B 1 17 ? 23.641 18.406 3.957 1 95.25 17 VAL B N 1
ATOM 2251 C CA . VAL B 1 17 ? 23.969 19.219 5.117 1 95.25 17 VAL B CA 1
ATOM 2252 C C . VAL B 1 17 ? 23.969 18.359 6.375 1 95.25 17 VAL B C 1
ATOM 2254 O O . VAL B 1 17 ? 23.375 17.281 6.395 1 95.25 17 VAL B O 1
ATOM 2257 N N . SER B 1 18 ? 24.656 18.781 7.398 1 93.88 18 SER B N 1
ATOM 2258 C CA . SER B 1 18 ? 24.594 18.094 8.688 1 93.88 18 SER B CA 1
ATOM 2259 C C . SER B 1 18 ? 23.25 18.328 9.367 1 93.88 18 SER B C 1
ATOM 2261 O O . SER B 1 18 ? 22.547 19.297 9.039 1 93.88 18 SER B O 1
ATOM 2263 N N . LEU B 1 19 ? 22.922 17.484 10.227 1 94.06 19 LEU B N 1
ATOM 2264 C CA . LEU B 1 19 ? 21.688 17.656 10.977 1 94.06 19 LEU B CA 1
ATOM 2265 C C . LEU B 1 19 ? 21.703 18.969 11.75 1 94.06 19 LEU B C 1
ATOM 2267 O O . LEU B 1 19 ? 20.688 19.672 11.805 1 94.06 19 LEU B O 1
ATOM 2271 N N . GLU B 1 20 ? 22.859 19.281 12.328 1 94.12 20 GLU B N 1
ATOM 2272 C CA . GLU B 1 20 ? 23 20.531 13.078 1 94.12 20 GLU B CA 1
ATOM 2273 C C . GLU B 1 20 ? 22.75 21.734 12.188 1 94.12 20 GLU B C 1
ATOM 2275 O O . GLU B 1 20 ? 22.047 22.672 12.586 1 94.12 20 GLU B O 1
ATOM 2280 N N . LYS B 1 21 ? 23.312 21.719 11.062 1 95.5 21 LYS B N 1
ATOM 2281 C CA . LYS B 1 21 ? 23.109 22.812 10.117 1 95.5 21 LYS B CA 1
ATOM 2282 C C . LYS B 1 21 ? 21.641 22.906 9.688 1 95.5 21 LYS B C 1
ATOM 2284 O O . LYS B 1 21 ? 21.094 24 9.562 1 95.5 21 LYS B O 1
ATOM 2289 N N . LEU B 1 22 ? 21.031 21.812 9.445 1 96.38 22 LEU B N 1
ATOM 2290 C CA . LEU B 1 22 ? 19.625 21.781 9.039 1 96.38 22 LEU B CA 1
ATOM 2291 C C . LEU B 1 22 ? 18.734 22.406 10.109 1 96.38 22 LEU B C 1
ATOM 2293 O O . LEU B 1 22 ? 17.875 23.219 9.805 1 96.38 22 LEU B O 1
ATOM 2297 N N . LEU B 1 23 ? 18.969 22.062 11.336 1 95.62 23 LEU B N 1
ATOM 2298 C CA . LEU B 1 23 ? 18.188 22.594 12.438 1 95.62 23 LEU B CA 1
ATOM 2299 C C . LEU B 1 23 ? 18.406 24.094 12.578 1 95.62 23 LEU B C 1
ATOM 2301 O O . LEU B 1 23 ? 17.469 24.844 12.914 1 95.62 23 LEU B O 1
ATOM 2305 N N . SER B 1 24 ? 19.625 24.516 12.289 1 96.06 24 SER B N 1
ATOM 2306 C CA . SER B 1 24 ? 19.906 25.938 12.297 1 96.06 24 SER B CA 1
ATOM 2307 C C . SER B 1 24 ? 19.125 26.672 11.203 1 96.06 24 SER B C 1
ATOM 2309 O O . SER B 1 24 ? 18.688 27.797 11.398 1 96.06 24 SER B O 1
ATOM 2311 N N . ILE B 1 25 ? 19 26.031 10.109 1 96 25 ILE B N 1
ATOM 2312 C CA . ILE B 1 25 ? 18.234 26.594 9 1 96 25 ILE B CA 1
ATOM 2313 C C . ILE B 1 25 ? 16.766 26.734 9.414 1 96 25 ILE B C 1
ATOM 2315 O O . ILE B 1 25 ? 16.172 27.797 9.211 1 96 25 ILE B O 1
ATOM 2319 N N . PHE B 1 26 ? 16.203 25.781 10.047 1 96.5 26 PHE B N 1
ATOM 2320 C CA . PHE B 1 26 ? 14.82 25.859 10.531 1 96.5 26 PHE B CA 1
ATOM 2321 C C . PHE B 1 26 ? 14.672 26.969 11.547 1 96.5 26 PHE B C 1
ATOM 2323 O O . PHE B 1 26 ? 13.641 27.641 11.594 1 96.5 26 PHE B O 1
ATOM 2330 N N . ALA B 1 27 ? 15.711 27.234 12.312 1 95.38 27 ALA B N 1
ATOM 2331 C CA . ALA B 1 27 ? 15.641 28.172 13.422 1 95.38 27 ALA B CA 1
ATOM 2332 C C . ALA B 1 27 ? 15.852 29.609 12.938 1 95.38 27 ALA B C 1
ATOM 2334 O O . ALA B 1 27 ? 15.539 30.562 13.648 1 95.38 27 ALA B O 1
ATOM 2335 N N . SER B 1 28 ? 16.359 29.734 11.656 1 93.06 28 SER B N 1
ATOM 2336 C CA . SER B 1 28 ? 16.781 31.094 11.344 1 93.06 28 SER B CA 1
ATOM 2337 C C . SER B 1 28 ? 16.406 31.484 9.922 1 93.06 28 SER B C 1
ATOM 2339 O O . SER B 1 28 ? 16.297 32.656 9.594 1 93.06 28 SER B O 1
ATOM 2341 N N . GLU B 1 29 ? 16.141 30.453 9.117 1 90.94 29 GLU B N 1
ATOM 2342 C CA . GLU B 1 29 ? 16.047 30.797 7.699 1 90.94 29 GLU B CA 1
ATOM 2343 C C . GLU B 1 29 ? 14.68 30.438 7.129 1 90.94 29 GLU B C 1
ATOM 2345 O O . GLU B 1 29 ? 14.297 30.953 6.074 1 90.94 29 GLU B O 1
ATOM 2350 N N . VAL B 1 30 ? 13.961 29.609 7.773 1 91.88 30 VAL B N 1
ATOM 2351 C CA . VAL B 1 30 ? 12.672 29.188 7.242 1 91.88 30 VAL B CA 1
ATOM 2352 C C . VAL B 1 30 ? 11.617 30.25 7.496 1 91.88 30 VAL B C 1
ATOM 2354 O O . VAL B 1 30 ? 11.305 30.562 8.648 1 91.88 30 VAL B O 1
ATOM 2357 N N . CYS B 1 31 ? 11.031 30.766 6.414 1 90.56 31 CYS B N 1
ATOM 2358 C CA . CYS B 1 31 ? 10.062 31.859 6.52 1 90.56 31 CYS B CA 1
ATOM 2359 C C . CYS B 1 31 ? 8.727 31.469 5.895 1 90.56 31 CYS B C 1
ATOM 2361 O O . CYS B 1 31 ? 7.773 32.25 5.918 1 90.56 31 CYS B O 1
ATOM 2363 N N . GLU B 1 32 ? 8.695 30.281 5.363 1 93 32 GLU B N 1
ATOM 2364 C CA . GLU B 1 32 ? 7.445 29.797 4.785 1 93 32 GLU B CA 1
ATOM 2365 C C . GLU B 1 32 ? 6.328 29.781 5.824 1 93 32 GLU B C 1
ATOM 2367 O O . GLU B 1 32 ? 6.562 29.453 6.988 1 93 32 GLU B O 1
ATOM 2372 N N . GLN B 1 33 ? 5.16 30.094 5.363 1 95.06 33 GLN B N 1
ATOM 2373 C CA . GLN B 1 33 ? 4.012 30.156 6.258 1 95.06 33 GLN B CA 1
ATOM 2374 C C . GLN B 1 33 ? 3.588 28.75 6.711 1 95.06 33 GLN B C 1
ATOM 2376 O O . GLN B 1 33 ? 3.021 28.594 7.793 1 95.06 33 GLN B O 1
ATOM 2381 N N . VAL B 1 34 ? 3.816 27.828 5.836 1 98.12 34 VAL B N 1
ATOM 2382 C CA . VAL B 1 34 ? 3.49 26.453 6.195 1 98.12 34 VAL B CA 1
ATOM 2383 C C . VAL B 1 34 ? 4.719 25.562 6.012 1 98.12 34 VAL B C 1
ATOM 2385 O O . VAL B 1 34 ? 5.375 25.609 4.969 1 98.12 34 VAL B O 1
ATOM 2388 N N . VAL B 1 35 ? 5.051 24.859 7.066 1 98.44 35 VAL B N 1
ATOM 2389 C CA . VAL B 1 35 ? 6.078 23.812 7.023 1 98.44 35 VAL B CA 1
ATOM 2390 C C . VAL B 1 35 ? 5.434 22.438 7.176 1 98.44 35 VAL B C 1
ATOM 2392 O O . VAL B 1 35 ? 4.785 22.156 8.188 1 98.44 35 VAL B O 1
ATOM 2395 N N . PHE B 1 36 ? 5.59 21.641 6.137 1 98.44 36 PHE B N 1
ATOM 2396 C CA . PHE B 1 36 ? 5.121 20.266 6.199 1 98.44 36 PHE B CA 1
ATOM 2397 C C . PHE B 1 36 ? 6.242 19.328 6.648 1 98.44 36 PHE B C 1
ATOM 2399 O O . PHE B 1 36 ? 7.395 19.5 6.238 1 98.44 36 PHE B O 1
ATOM 2406 N N . ILE B 1 37 ? 5.891 18.391 7.465 1 97.38 37 ILE B N 1
ATOM 2407 C CA . ILE B 1 37 ? 6.785 17.266 7.742 1 97.38 37 ILE B CA 1
ATOM 2408 C C . ILE B 1 37 ? 6.059 15.945 7.488 1 97.38 37 ILE B C 1
ATOM 2410 O O . ILE B 1 37 ? 5.074 15.633 8.164 1 97.38 37 ILE B O 1
ATOM 2414 N N . GLY B 1 38 ? 6.539 15.258 6.516 1 95.81 38 GLY B N 1
ATOM 2415 C CA . GLY B 1 38 ? 6.043 13.93 6.207 1 95.81 38 GLY B CA 1
ATOM 2416 C C . GLY B 1 38 ? 6.879 12.82 6.816 1 95.81 38 GLY B C 1
ATOM 2417 O O . GLY B 1 38 ? 8.109 12.836 6.723 1 95.81 38 GLY B O 1
ATOM 2418 N N . GLU B 1 39 ? 6.184 11.828 7.434 1 90.75 39 GLU B N 1
ATOM 2419 C CA . GLU B 1 39 ? 6.883 10.734 8.102 1 90.75 39 GLU B CA 1
ATOM 2420 C C . GLU B 1 39 ? 6.266 9.383 7.746 1 90.75 39 GLU B C 1
ATOM 2422 O O . GLU B 1 39 ? 5.215 9.32 7.102 1 90.75 39 GLU B O 1
ATOM 2427 N N . ASN B 1 40 ? 7.035 8.375 8.102 1 83.31 40 ASN B N 1
ATOM 2428 C CA . ASN B 1 40 ? 6.461 7.047 8.266 1 83.31 40 ASN B CA 1
ATOM 2429 C C . ASN B 1 40 ? 6.043 6.793 9.719 1 83.31 40 ASN B C 1
ATOM 2431 O O . ASN B 1 40 ? 6.859 6.902 10.633 1 83.31 40 ASN B O 1
ATOM 2435 N N . HIS B 1 41 ? 4.883 6.406 10.016 1 73.75 41 HIS B N 1
ATOM 2436 C CA . HIS B 1 41 ? 4.273 6.445 11.336 1 73.75 41 HIS B CA 1
ATOM 2437 C C . HIS B 1 41 ? 4.969 5.484 12.297 1 73.75 41 HIS B C 1
ATOM 2439 O O . HIS B 1 41 ? 4.922 5.668 13.508 1 73.75 41 HIS B O 1
ATOM 2445 N N . GLU B 1 42 ? 5.598 4.527 11.82 1 69.31 42 GLU B N 1
ATOM 2446 C CA . GLU B 1 42 ? 6.227 3.568 12.727 1 69.31 42 GLU B CA 1
ATOM 2447 C C . GLU B 1 42 ? 7.703 3.889 12.93 1 69.31 42 GLU B C 1
ATOM 2449 O O . GLU B 1 42 ? 8.422 3.133 13.586 1 69.31 42 GLU B O 1
ATOM 2454 N N . HIS B 1 43 ? 8.062 4.977 12.484 1 73.81 43 HIS B N 1
ATOM 2455 C CA . HIS B 1 43 ? 9.461 5.359 12.578 1 73.81 43 HIS B CA 1
ATOM 2456 C C . HIS B 1 43 ? 9.703 6.27 13.781 1 73.81 43 HIS B C 1
ATOM 2458 O O . HIS B 1 43 ? 9.578 7.488 13.68 1 73.81 43 HIS B O 1
ATOM 2464 N N . SER B 1 44 ? 10.125 5.695 14.859 1 77 44 SER B N 1
ATOM 2465 C CA . SER B 1 44 ? 10.266 6.422 16.125 1 77 44 SER B CA 1
ATOM 2466 C C . SER B 1 44 ? 11.25 7.578 15.984 1 77 44 SER B C 1
ATOM 2468 O O . SER B 1 44 ? 11.039 8.648 16.547 1 77 44 SER B O 1
ATOM 2470 N N . VAL B 1 45 ? 12.234 7.395 15.18 1 81.88 45 VAL B N 1
ATOM 2471 C CA . VAL B 1 45 ? 13.266 8.414 15.008 1 81.88 45 VAL B CA 1
ATOM 2472 C C . VAL B 1 45 ? 12.664 9.641 14.328 1 81.88 45 VAL B C 1
ATOM 2474 O O . VAL B 1 45 ? 13.039 10.773 14.641 1 81.88 45 VAL B O 1
ATOM 2477 N N . ALA B 1 46 ? 11.727 9.406 13.539 1 87.38 46 ALA B N 1
ATOM 2478 C CA . ALA B 1 46 ? 11.07 10.516 12.852 1 87.38 46 ALA B CA 1
ATOM 2479 C C . ALA B 1 46 ? 10.375 11.438 13.844 1 87.38 46 ALA B C 1
ATOM 2481 O O . ALA B 1 46 ? 10.445 12.664 13.719 1 87.38 46 ALA B O 1
ATOM 2482 N N . GLN B 1 47 ? 9.828 10.875 14.875 1 88.06 47 GLN B N 1
ATOM 2483 C CA . GLN B 1 47 ? 9.086 11.664 15.852 1 88.06 47 GLN B CA 1
ATOM 2484 C C . GLN B 1 47 ? 10.023 12.508 16.703 1 88.06 47 GLN B C 1
ATOM 2486 O O . GLN B 1 47 ? 9.688 13.633 17.078 1 88.06 47 GLN B O 1
ATOM 2491 N N . GLN B 1 48 ? 11.141 11.961 16.938 1 91.06 48 GLN B N 1
ATOM 2492 C CA . GLN B 1 48 ? 12.141 12.734 17.672 1 91.06 48 GLN B CA 1
ATOM 2493 C C . GLN B 1 48 ? 12.617 13.93 16.844 1 91.06 48 GLN B C 1
ATOM 2495 O O . GLN B 1 48 ? 12.773 15.031 17.375 1 91.06 48 GLN B O 1
ATOM 2500 N N . LEU B 1 49 ? 12.812 13.688 15.617 1 93.5 49 LEU B N 1
ATOM 2501 C CA . LEU B 1 49 ? 13.25 14.75 14.719 1 93.5 49 LEU B CA 1
ATOM 2502 C C . LEU B 1 49 ? 12.164 15.812 14.57 1 93.5 49 LEU B C 1
ATOM 2504 O O . LEU B 1 49 ? 12.461 17 14.5 1 93.5 49 LEU B O 1
ATOM 2508 N N . GLU B 1 50 ? 10.953 15.391 14.547 1 95.94 50 GLU B N 1
ATOM 2509 C CA . GLU B 1 50 ? 9.82 16.312 14.469 1 95.94 50 GLU B CA 1
ATOM 2510 C C . GLU B 1 50 ? 9.805 17.266 15.664 1 95.94 50 GLU B C 1
ATOM 2512 O O . GLU B 1 50 ? 9.555 18.469 15.5 1 95.94 50 GLU B O 1
ATOM 2517 N N . LEU B 1 51 ? 10.117 16.734 16.797 1 96.5 51 LEU B N 1
ATOM 2518 C CA . LEU B 1 51 ? 10.172 17.578 18 1 96.5 51 LEU B CA 1
ATOM 2519 C C . LEU B 1 51 ? 11.289 18.609 17.875 1 96.5 51 LEU B C 1
ATOM 2521 O O . LEU B 1 51 ? 11.094 19.781 18.203 1 96.5 51 LEU B O 1
ATOM 2525 N N . ARG B 1 52 ? 12.445 18.156 17.391 1 95.88 52 ARG B N 1
ATOM 2526 C CA . ARG B 1 52 ? 13.578 19.078 17.25 1 95.88 52 ARG B CA 1
ATOM 2527 C C . ARG B 1 52 ? 13.258 20.172 16.234 1 95.88 52 ARG B C 1
ATOM 2529 O O . ARG B 1 52 ? 13.625 21.328 16.438 1 95.88 52 ARG B O 1
ATOM 2536 N N . ILE B 1 53 ? 12.586 19.828 15.242 1 97.25 53 ILE B N 1
ATOM 2537 C CA . ILE B 1 53 ? 12.211 20.797 14.219 1 97.25 53 ILE B CA 1
ATOM 2538 C C . ILE B 1 53 ? 11.18 21.781 14.789 1 97.25 53 ILE B C 1
ATOM 2540 O O . ILE B 1 53 ? 11.273 22.984 14.562 1 97.25 53 ILE B O 1
ATOM 2544 N N . LEU B 1 54 ? 10.227 21.25 15.531 1 98.31 54 LEU B N 1
ATOM 2545 C CA . LEU B 1 54 ? 9.242 22.094 16.188 1 98.31 54 LEU B CA 1
ATOM 2546 C C . LEU B 1 54 ? 9.922 23.109 17.109 1 98.31 54 LEU B C 1
ATOM 2548 O O . LEU B 1 54 ? 9.578 24.281 17.109 1 98.31 54 LEU B O 1
ATOM 2552 N N . GLU B 1 55 ? 10.914 22.641 17.844 1 97.75 55 GLU B N 1
ATOM 2553 C CA . GLU B 1 55 ? 11.672 23.516 18.75 1 97.75 55 GLU B CA 1
ATOM 2554 C C . GLU B 1 55 ? 12.406 24.609 17.984 1 97.75 55 GLU B C 1
ATOM 2556 O O . GLU B 1 55 ? 12.406 25.766 18.391 1 97.75 55 GLU B O 1
ATOM 2561 N N . ALA B 1 56 ? 13.016 24.203 16.922 1 97.38 56 ALA B N 1
ATOM 2562 C CA . ALA B 1 56 ? 13.758 25.156 16.109 1 97.38 56 ALA B CA 1
ATOM 2563 C C . ALA B 1 56 ? 12.828 26.219 15.523 1 97.38 56 ALA B C 1
ATOM 2565 O O . ALA B 1 56 ? 13.141 27.406 15.547 1 97.38 56 ALA B O 1
ATOM 2566 N N . LEU B 1 57 ? 11.703 25.797 15.047 1 98.19 57 LEU B N 1
ATOM 2567 C CA . LEU B 1 57 ? 10.734 26.719 14.477 1 98.19 57 LEU B CA 1
ATOM 2568 C C . LEU B 1 57 ? 10.18 27.656 15.555 1 98.19 57 LEU B C 1
ATOM 2570 O O . LEU B 1 57 ? 9.891 28.812 15.281 1 98.19 57 LEU B O 1
ATOM 2574 N N . TRP B 1 58 ? 10.008 27.109 16.719 1 97.81 58 TRP B N 1
ATOM 2575 C CA . TRP B 1 58 ? 9.539 27.922 17.828 1 97.81 58 TRP B CA 1
ATOM 2576 C C . TRP B 1 58 ? 10.531 29.031 18.141 1 97.81 58 TRP B C 1
ATOM 2578 O O . TRP B 1 58 ? 10.133 30.188 18.328 1 97.81 58 TRP B O 1
ATOM 2588 N N . LEU B 1 59 ? 11.805 28.734 18.141 1 95.88 59 LEU B N 1
ATOM 2589 C CA . LEU B 1 59 ? 12.828 29.734 18.375 1 95.88 59 LEU B CA 1
ATOM 2590 C C . LEU B 1 59 ? 12.758 30.844 17.328 1 95.88 59 LEU B C 1
ATOM 2592 O O . LEU B 1 59 ? 12.828 32.031 17.656 1 95.88 59 LEU B O 1
ATOM 2596 N N . SER B 1 60 ? 12.625 30.375 16.156 1 95.69 60 SER B N 1
ATOM 2597 C CA . SER B 1 60 ? 12.484 31.328 15.062 1 95.69 60 SER B CA 1
ATOM 2598 C C . SER B 1 60 ? 11.25 32.219 15.242 1 95.69 60 SER B C 1
ATOM 2600 O O . SER B 1 60 ? 11.305 33.406 15.008 1 95.69 60 SER B O 1
ATOM 2602 N N . SER B 1 61 ? 10.164 31.609 15.617 1 95.62 61 SER B N 1
ATOM 2603 C CA . SER B 1 61 ? 8.914 32.344 15.805 1 95.62 61 SER B CA 1
ATOM 2604 C C . SER B 1 61 ? 9.055 33.406 16.891 1 95.62 61 SER B C 1
ATOM 2606 O O . SER B 1 61 ? 8.484 34.5 16.766 1 95.62 61 SER B O 1
ATOM 2608 N N . GLN B 1 62 ? 9.828 33.188 17.922 1 94.44 62 GLN B N 1
ATOM 2609 C CA . GLN B 1 62 ? 10.062 34.125 19 1 94.44 62 GLN B CA 1
ATOM 2610 C C . GLN B 1 62 ? 10.867 35.344 18.5 1 94.44 62 GLN B C 1
ATOM 2612 O O . GLN B 1 62 ? 10.555 36.469 18.828 1 94.44 62 GLN B O 1
ATOM 2617 N N . ARG B 1 63 ? 11.766 35.031 17.703 1 93.75 63 ARG B N 1
ATOM 2618 C CA . ARG B 1 63 ? 12.617 36.094 17.172 1 93.75 63 ARG B CA 1
ATOM 2619 C C . ARG B 1 63 ? 11.836 37 16.219 1 93.75 63 ARG B C 1
ATOM 2621 O O . ARG B 1 63 ? 12.062 38.219 16.172 1 93.75 63 ARG B O 1
ATOM 2628 N N . GLN B 1 64 ? 10.922 36.406 15.523 1 92.81 64 GLN B N 1
ATOM 2629 C CA . GLN B 1 64 ? 10.188 37.125 14.484 1 92.81 64 GLN B CA 1
ATOM 2630 C C . GLN B 1 64 ? 8.852 37.656 15.023 1 92.81 64 GLN B C 1
ATOM 2632 O O . GLN B 1 64 ? 8.078 38.25 14.281 1 92.81 64 GLN B O 1
ATOM 2637 N N . ASN B 1 65 ? 8.5 37.406 16.188 1 91.88 65 ASN B N 1
ATOM 2638 C CA . ASN B 1 65 ? 7.25 37.781 16.844 1 91.88 65 ASN B CA 1
ATOM 2639 C C . ASN B 1 65 ? 6.035 37.312 16.047 1 91.88 65 ASN B C 1
ATOM 2641 O O . ASN B 1 65 ? 5.145 38.094 15.734 1 91.88 65 ASN B O 1
ATOM 2645 N N . ARG B 1 66 ? 6.066 36.062 15.695 1 94.56 66 ARG B N 1
ATOM 2646 C CA . ARG B 1 66 ? 4.949 35.438 15.008 1 94.56 66 ARG B CA 1
ATOM 2647 C C . ARG B 1 66 ? 4.434 34.219 15.789 1 94.56 66 ARG B C 1
ATOM 2649 O O . ARG B 1 66 ? 5.168 33.625 16.578 1 94.56 66 ARG B O 1
ATOM 2656 N N . GLN B 1 67 ? 3.23 33.875 15.586 1 95.88 67 GLN B N 1
ATOM 2657 C CA . GLN B 1 67 ? 2.658 32.688 16.219 1 95.88 67 GLN B CA 1
ATOM 2658 C C . GLN B 1 67 ? 3.027 31.422 15.453 1 95.88 67 GLN B C 1
ATOM 2660 O O . GLN B 1 67 ? 3.068 31.422 14.227 1 95.88 67 GLN B O 1
ATOM 2665 N N . LEU B 1 68 ? 3.332 30.406 16.172 1 98.25 68 LEU B N 1
ATOM 2666 C CA . LEU B 1 68 ? 3.545 29.078 15.602 1 98.25 68 LEU B CA 1
ATOM 2667 C C . LEU B 1 68 ? 2.41 28.141 15.992 1 98.25 68 LEU B C 1
ATOM 2669 O O . LEU B 1 68 ? 2.02 28.078 17.156 1 98.25 68 LEU B O 1
ATOM 2673 N N . LEU B 1 69 ? 1.828 27.516 14.984 1 98.62 69 LEU B N 1
ATOM 2674 C CA . LEU B 1 69 ? 0.789 26.516 15.219 1 98.62 69 LEU B CA 1
ATOM 2675 C C . LEU B 1 69 ? 1.284 25.125 14.859 1 98.62 69 LEU B C 1
ATOM 2677 O O . LEU B 1 69 ? 2.074 24.969 13.93 1 98.62 69 LEU B O 1
ATOM 2681 N N . LEU B 1 70 ? 0.839 24.156 15.625 1 98.81 70 LEU B N 1
ATOM 2682 C CA . LEU B 1 70 ? 1.073 22.75 15.32 1 98.81 70 LEU B CA 1
ATOM 2683 C C . LEU B 1 70 ? -0.186 22.094 14.758 1 98.81 70 LEU B C 1
ATOM 2685 O O . LEU B 1 70 ? -1.27 22.234 15.328 1 98.81 70 LEU B O 1
ATOM 2689 N N . SER B 1 71 ? -0.072 21.516 13.609 1 98.69 71 SER B N 1
ATOM 2690 C CA . SER B 1 71 ? -1.164 20.812 12.945 1 98.69 71 SER B CA 1
ATOM 2691 C C . SER B 1 71 ? -0.843 19.328 12.781 1 98.69 71 SER B C 1
ATOM 2693 O O . SER B 1 71 ? 0.248 18.969 12.328 1 98.69 71 SER B O 1
ATOM 2695 N N . LEU B 1 72 ? -1.772 18.469 13.164 1 96.69 72 LEU B N 1
ATOM 2696 C CA . LEU B 1 72 ? -1.498 17.031 13.188 1 96.69 72 LEU B CA 1
ATOM 2697 C C . LEU B 1 72 ? -2.514 16.266 12.344 1 96.69 72 LEU B C 1
ATOM 2699 O O . LEU B 1 72 ? -3.723 16.453 12.5 1 96.69 72 LEU B O 1
ATOM 2703 N N . GLU B 1 73 ? -2.018 15.367 11.531 1 95.62 73 GLU B N 1
ATOM 2704 C CA . GLU B 1 73 ? -2.844 14.461 10.734 1 95.62 73 GLU B CA 1
ATOM 2705 C C . GLU B 1 73 ? -3.578 13.461 11.625 1 95.62 73 GLU B C 1
ATOM 2707 O O . GLU B 1 73 ? -4.691 13.047 11.305 1 95.62 73 GLU B O 1
ATOM 2712 N N . PHE B 1 74 ? -3.021 13.086 12.766 1 90.12 74 PHE B N 1
ATOM 2713 C CA . PHE B 1 74 ? -3.461 11.914 13.508 1 90.12 74 PHE B CA 1
ATOM 2714 C C . PHE B 1 74 ? -4.613 12.258 14.438 1 90.12 74 PHE B C 1
ATOM 2716 O O . PHE B 1 74 ? -5.145 11.383 15.125 1 90.12 74 PHE B O 1
ATOM 2723 N N . LEU B 1 75 ? -4.949 13.461 14.484 1 94.06 75 LEU B N 1
ATOM 2724 C CA . LEU B 1 75 ? -6.156 13.93 15.148 1 94.06 75 LEU B CA 1
ATOM 2725 C C . LEU B 1 75 ? -7.129 14.547 14.148 1 94.06 75 LEU B C 1
ATOM 2727 O O . LEU B 1 75 ? -6.711 15.227 13.211 1 94.06 75 LEU B O 1
ATOM 2731 N N . ASP B 1 76 ? -8.414 14.25 14.406 1 95.69 76 ASP B N 1
ATOM 2732 C CA . ASP B 1 76 ? -9.383 14.773 13.453 1 95.69 76 ASP B CA 1
ATOM 2733 C C . ASP B 1 76 ? -10.203 15.906 14.078 1 95.69 76 ASP B C 1
ATOM 2735 O O . ASP B 1 76 ? -10.195 16.078 15.297 1 95.69 76 ASP B O 1
ATOM 2739 N N . ARG B 1 77 ? -10.844 16.609 13.25 1 97.88 77 ARG B N 1
ATOM 2740 C CA . ARG B 1 77 ? -11.484 17.875 13.617 1 97.88 77 ARG B CA 1
ATOM 2741 C C . ARG B 1 77 ? -12.555 17.656 14.68 1 97.88 77 ARG B C 1
ATOM 2743 O O . ARG B 1 77 ? -12.852 18.562 15.461 1 97.88 77 ARG B O 1
ATOM 2750 N N . SER B 1 78 ? -13.148 16.422 14.75 1 97.31 78 SER B N 1
ATOM 2751 C CA . SER B 1 78 ? -14.141 16.141 15.781 1 97.31 78 SER B CA 1
ATOM 2752 C C . SER B 1 78 ? -13.508 16.094 17.172 1 97.31 78 SER B C 1
ATOM 2754 O O . SER B 1 78 ? -14.203 16.172 18.188 1 97.31 78 SER B O 1
ATOM 2756 N N . GLN B 1 79 ? -12.188 16.031 17.203 1 96.5 79 GLN B N 1
ATOM 2757 C CA . GLN B 1 79 ? -11.469 15.875 18.469 1 96.5 79 GLN B CA 1
ATOM 2758 C C . GLN B 1 79 ? -10.891 17.203 18.953 1 96.5 79 GLN B C 1
ATOM 2760 O O . GLN B 1 79 ? -10.242 17.25 20 1 96.5 79 GLN B O 1
ATOM 2765 N N . GLN B 1 80 ? -11.117 18.266 18.25 1 97.88 80 GLN B N 1
ATOM 2766 C CA . GLN B 1 80 ? -10.461 19.531 18.578 1 97.88 80 GLN B CA 1
ATOM 2767 C C . GLN B 1 80 ? -10.805 19.984 19.984 1 97.88 80 GLN B C 1
ATOM 2769 O O . GLN B 1 80 ? -9.922 20.375 20.766 1 97.88 80 GLN B O 1
ATOM 2774 N N . HIS B 1 81 ? -12.086 19.906 20.312 1 97.25 81 HIS B N 1
ATOM 2775 C CA . HIS B 1 81 ? -12.523 20.391 21.625 1 97.25 81 HIS B CA 1
ATOM 2776 C C . HIS B 1 81 ? -11.906 19.562 22.734 1 97.25 81 HIS B C 1
ATOM 2778 O O . HIS B 1 81 ? -11.414 20.109 23.734 1 97.25 81 HIS B O 1
ATOM 2784 N N . VAL B 1 82 ? -11.922 18.234 22.547 1 97.06 82 VAL B N 1
ATOM 2785 C CA . VAL B 1 82 ? -11.383 17.359 23.578 1 97.06 82 VAL B CA 1
ATOM 2786 C C . VAL B 1 82 ? -9.867 17.547 23.688 1 97.06 82 VAL B C 1
ATOM 2788 O O . VAL B 1 82 ? -9.297 17.469 24.766 1 97.06 82 VAL B O 1
ATOM 2791 N N . LEU B 1 83 ? -9.25 17.812 22.562 1 97.38 83 LEU B N 1
ATOM 2792 C CA . LEU B 1 83 ? -7.816 18.109 22.547 1 97.38 83 LEU B CA 1
ATOM 2793 C C . LEU B 1 83 ? -7.516 19.375 23.344 1 97.38 83 LEU B C 1
ATOM 2795 O O . LEU B 1 83 ? -6.605 19.391 24.172 1 97.38 83 LEU B O 1
ATOM 2799 N N . ASN B 1 84 ? -8.289 20.406 23.109 1 97.88 84 ASN B N 1
ATOM 2800 C CA . ASN B 1 84 ? -8.117 21.656 23.844 1 97.88 84 ASN B CA 1
ATOM 2801 C C . ASN B 1 84 ? -8.25 21.453 25.344 1 97.88 84 ASN B C 1
ATOM 2803 O O . ASN B 1 84 ? -7.426 21.938 26.125 1 97.88 84 ASN B O 1
ATOM 2807 N N . GLU B 1 85 ? -9.242 20.688 25.672 1 97.62 85 GLU B N 1
ATOM 2808 C CA . GLU B 1 85 ? -9.477 20.422 27.094 1 97.62 85 GLU B CA 1
ATOM 2809 C C . GLU B 1 85 ? -8.336 19.609 27.703 1 97.62 85 GLU B C 1
ATOM 2811 O O . GLU B 1 85 ? -7.895 19.891 28.812 1 97.62 85 GLU B O 1
ATOM 2816 N N . ALA B 1 86 ? -7.934 18.641 27 1 97.31 86 ALA B N 1
ATOM 2817 C CA . ALA B 1 86 ? -6.836 17.797 27.469 1 97.31 86 ALA B CA 1
ATOM 2818 C C . ALA B 1 86 ? -5.566 18.609 27.672 1 97.31 86 ALA B C 1
ATOM 2820 O O . ALA B 1 86 ? -4.812 18.375 28.625 1 97.31 86 ALA B O 1
ATOM 2821 N N . MET B 1 87 ? -5.281 19.531 26.781 1 97.38 87 MET B N 1
ATOM 2822 C CA . MET B 1 87 ? -4.105 20.391 26.891 1 97.38 87 MET B CA 1
ATOM 2823 C C . MET B 1 87 ? -4.219 21.312 28.109 1 97.38 87 MET B C 1
ATOM 2825 O O . MET B 1 87 ? -3.24 21.516 28.828 1 97.38 87 MET B O 1
ATOM 2829 N N . LEU B 1 88 ? -5.41 21.797 28.359 1 96.56 88 LEU B N 1
ATOM 2830 C CA . LEU B 1 88 ? -5.641 22.672 29.5 1 96.56 88 LEU B CA 1
ATOM 2831 C C . LEU B 1 88 ? -5.441 21.922 30.812 1 96.56 88 LEU B C 1
ATOM 2833 O O . LEU B 1 88 ? -4.859 22.453 31.75 1 96.56 88 LEU B O 1
ATOM 2837 N N . ARG B 1 89 ? -5.855 20.672 30.812 1 96.75 89 ARG B N 1
ATOM 2838 C CA . ARG B 1 89 ? -5.844 19.875 32.031 1 96.75 89 ARG B CA 1
ATOM 2839 C C . ARG B 1 89 ? -4.559 19.062 32.156 1 96.75 89 ARG B C 1
ATOM 2841 O O . ARG B 1 89 ? -4.375 18.312 33.094 1 96.75 89 ARG B O 1
ATOM 2848 N N . ASP B 1 90 ? -3.717 19.156 31.266 1 95.38 90 ASP B N 1
ATOM 2849 C CA . ASP B 1 90 ? -2.48 18.375 31.188 1 95.38 90 ASP B CA 1
ATOM 2850 C C . ASP B 1 90 ? -2.77 16.875 31.156 1 95.38 90 ASP B C 1
ATOM 2852 O O . ASP B 1 90 ? -2.135 16.109 31.875 1 95.38 90 ASP B O 1
ATOM 2856 N N . GLU B 1 91 ? -3.793 16.531 30.391 1 96.31 91 GLU B N 1
ATOM 2857 C CA . GLU B 1 91 ? -4.176 15.141 30.156 1 96.31 91 GLU B CA 1
ATOM 2858 C C . GLU B 1 91 ? -4.039 14.781 28.688 1 96.31 91 GLU B C 1
ATOM 2860 O O . GLU B 1 91 ? -4.953 14.203 28.094 1 96.31 91 GLU B O 1
ATOM 2865 N N . ILE B 1 92 ? -2.932 15.156 28.188 1 94.75 92 ILE B N 1
ATOM 2866 C CA . ILE B 1 92 ? -2.684 15.062 26.75 1 94.75 92 ILE B CA 1
ATOM 2867 C C . ILE B 1 92 ? -2.697 13.602 26.312 1 94.75 92 ILE B C 1
ATOM 2869 O O . ILE B 1 92 ? -3.209 13.266 25.25 1 94.75 92 ILE B O 1
ATOM 2873 N N . GLU B 1 93 ? -2.252 12.664 27.156 1 92 93 GLU B N 1
ATOM 2874 C CA . GLU B 1 93 ? -2.105 11.25 26.828 1 92 93 GLU B CA 1
ATOM 2875 C C . GLU B 1 93 ? -3.463 10.586 26.625 1 92 93 GLU B C 1
ATOM 2877 O O . GLU B 1 93 ? -3.551 9.508 26.031 1 92 93 GLU B O 1
ATOM 2882 N N . SER B 1 94 ? -4.465 11.242 27.125 1 90.81 94 SER B N 1
ATOM 2883 C CA . SER B 1 94 ? -5.801 10.664 27.016 1 90.81 94 SER B CA 1
ATOM 2884 C C . SER B 1 94 ? -6.363 10.828 25.609 1 90.81 94 SER B C 1
ATOM 2886 O O . SER B 1 94 ? -7.297 10.117 25.234 1 90.81 94 SER B O 1
ATOM 2888 N N . VAL B 1 95 ? -5.766 11.758 24.797 1 91.31 95 VAL B N 1
ATOM 2889 C CA . VAL B 1 95 ? -6.355 12.086 23.5 1 91.31 95 VAL B CA 1
ATOM 2890 C C . VAL B 1 95 ? -5.324 11.875 22.406 1 91.31 95 VAL B C 1
ATOM 2892 O O . VAL B 1 95 ? -5.676 11.492 21.281 1 91.31 95 VAL B O 1
ATOM 2895 N N . VAL B 1 96 ? -4.066 12.023 22.734 1 92.12 96 VAL B N 1
ATOM 2896 C CA . VAL B 1 96 ? -3.01 12.07 21.719 1 92.12 96 VAL B CA 1
ATOM 2897 C C . VAL B 1 96 ? -2.283 10.734 21.672 1 92.12 96 VAL B C 1
ATOM 2899 O O . VAL B 1 96 ? -1.861 10.211 22.703 1 92.12 96 VAL B O 1
ATOM 2902 N N . PRO B 1 97 ? -2.199 10.195 20.438 1 87.25 97 PRO B N 1
ATOM 2903 C CA . PRO B 1 97 ? -1.393 8.977 20.344 1 87.25 97 PRO B CA 1
ATOM 2904 C C . PRO B 1 97 ? 0.023 9.156 20.875 1 87.25 97 PRO B C 1
ATOM 2906 O O . PRO B 1 97 ? 0.625 10.219 20.703 1 87.25 97 PRO B O 1
ATOM 2909 N N . GLU B 1 98 ? 0.603 8.094 21.359 1 85.81 98 GLU B N 1
ATOM 2910 C CA . GLU B 1 98 ? 1.821 8.102 22.156 1 85.81 98 GLU B CA 1
ATOM 2911 C C . GLU B 1 98 ? 2.979 8.742 21.406 1 85.81 98 GLU B C 1
ATOM 2913 O O . GLU B 1 98 ? 3.711 9.57 21.953 1 85.81 98 GLU B O 1
ATOM 2918 N N . PRO B 1 99 ? 3.137 8.461 20.141 1 86.94 99 PRO B N 1
ATOM 2919 C CA . PRO B 1 99 ? 4.312 9 19.438 1 86.94 99 PRO B CA 1
ATOM 2920 C C . PRO B 1 99 ? 4.258 10.516 19.297 1 86.94 99 PRO B C 1
ATOM 2922 O O . PRO B 1 99 ? 5.293 11.156 19.078 1 86.94 99 PRO B O 1
ATOM 2925 N N . TYR B 1 100 ? 3.107 11.109 19.469 1 92.44 100 TYR B N 1
ATOM 2926 C CA . TYR B 1 100 ? 2.967 12.531 19.188 1 92.44 100 TYR B CA 1
ATOM 2927 C C . TYR B 1 100 ? 2.773 13.32 20.484 1 92.44 100 TYR B C 1
ATOM 2929 O O . TYR B 1 100 ? 2.676 14.547 20.453 1 92.44 100 TYR B O 1
ATOM 2937 N N . VAL B 1 101 ? 2.773 12.648 21.609 1 9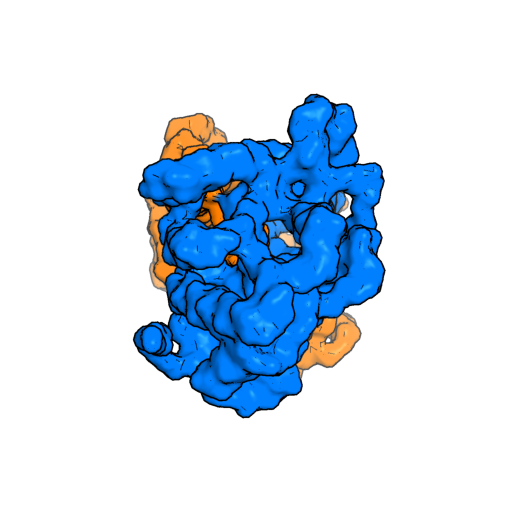4.06 101 VAL B N 1
ATOM 2938 C CA . VAL B 1 101 ? 2.588 13.281 22.922 1 94.06 101 VAL B CA 1
ATOM 2939 C C . VAL B 1 101 ? 3.686 14.312 23.156 1 94.06 101 VAL B C 1
ATOM 2941 O O . VAL B 1 101 ? 3.408 15.438 23.578 1 94.06 101 VAL B O 1
ATOM 2944 N N . PRO B 1 102 ? 4.969 14 22.828 1 95.69 102 PRO B N 1
ATOM 2945 C CA . PRO B 1 102 ? 6.012 15.008 23.047 1 95.69 102 PRO B CA 1
ATOM 2946 C C . PRO B 1 102 ? 5.777 16.297 22.25 1 95.69 102 PRO B C 1
ATOM 2948 O O . PRO B 1 102 ? 6.059 17.391 22.75 1 95.69 102 PRO B O 1
ATOM 2951 N N . LEU B 1 103 ? 5.254 16.203 21.047 1 97.06 103 LEU B N 1
ATOM 2952 C CA . LEU B 1 103 ? 4.957 17.375 20.234 1 97.06 103 LEU B CA 1
ATOM 2953 C C . LEU B 1 103 ? 3.877 18.234 20.891 1 97.06 103 LEU B C 1
ATOM 2955 O O . LEU B 1 103 ? 4.047 19.438 21.031 1 97.06 103 LEU B O 1
ATOM 2959 N N . VAL B 1 104 ? 2.824 17.594 21.344 1 97.81 104 VAL B N 1
ATOM 2960 C CA . VAL B 1 104 ? 1.685 18.312 21.891 1 97.81 104 VAL B CA 1
ATOM 2961 C C . VAL B 1 104 ? 2.051 18.891 23.266 1 97.81 104 VAL B C 1
ATOM 2963 O O . VAL B 1 104 ? 1.614 19.984 23.625 1 97.81 104 VAL B O 1
ATOM 2966 N N . ARG B 1 105 ? 2.861 18.141 23.984 1 97.69 105 ARG B N 1
ATOM 2967 C CA . ARG B 1 105 ? 3.334 18.641 25.281 1 97.69 105 ARG B CA 1
ATOM 2968 C C . ARG B 1 105 ? 4.172 19.906 25.094 1 97.69 105 ARG B C 1
ATOM 2970 O O . ARG B 1 105 ? 4.016 20.875 25.844 1 97.69 105 ARG B O 1
ATOM 2977 N N . PHE B 1 106 ? 5.094 19.875 24.172 1 98.19 106 PHE B N 1
ATOM 2978 C CA . PHE B 1 106 ? 5.879 21.062 23.859 1 98.19 106 PHE B CA 1
ATOM 2979 C C . PHE B 1 106 ? 4.969 22.234 23.5 1 98.19 106 PHE B C 1
ATOM 2981 O O . PHE B 1 106 ? 5.172 23.359 23.953 1 98.19 106 PHE B O 1
ATOM 2988 N N . ALA B 1 107 ? 3.953 21.938 22.641 1 98.44 107 ALA B N 1
ATOM 2989 C CA . ALA B 1 107 ? 3.004 22.969 22.219 1 98.44 107 ALA B CA 1
ATOM 2990 C C . ALA B 1 107 ? 2.281 23.562 23.422 1 98.44 107 ALA B C 1
ATOM 2992 O O . ALA B 1 107 ? 2.158 24.781 23.531 1 98.44 107 ALA B O 1
ATOM 2993 N N . ARG B 1 108 ? 1.874 22.703 24.281 1 97.75 108 ARG B N 1
ATOM 2994 C CA . ARG B 1 108 ? 1.19 23.172 25.484 1 97.75 108 ARG B CA 1
ATOM 2995 C C . ARG B 1 108 ? 2.104 24.062 26.312 1 97.75 108 ARG B C 1
ATOM 2997 O O . ARG B 1 108 ? 1.705 25.156 26.734 1 97.75 108 ARG B O 1
ATOM 3004 N N . THR B 1 109 ? 3.277 23.578 26.578 1 97.38 109 THR B N 1
ATOM 3005 C CA . THR B 1 109 ? 4.23 24.25 27.438 1 97.38 109 THR B CA 1
ATOM 3006 C C . THR B 1 109 ? 4.57 25.641 26.891 1 97.38 109 THR B C 1
ATOM 3008 O O . THR B 1 109 ? 4.785 26.578 27.656 1 97.38 109 THR B O 1
ATOM 3011 N N . ASN B 1 110 ? 4.551 25.781 25.594 1 97.38 110 ASN B N 1
ATOM 3012 C CA . ASN B 1 110 ? 4.984 27.031 24.953 1 97.38 110 ASN B CA 1
ATOM 3013 C C . ASN B 1 110 ? 3.809 27.797 24.359 1 97.38 110 ASN B C 1
ATOM 3015 O O . ASN B 1 110 ? 3.998 28.719 23.562 1 97.38 110 ASN B O 1
ATOM 3019 N N . ASN B 1 111 ? 2.586 27.359 24.688 1 96.25 111 ASN B N 1
ATOM 3020 C CA . ASN B 1 111 ? 1.344 28.047 24.359 1 96.25 111 ASN B CA 1
ATOM 3021 C C . ASN B 1 111 ? 1.109 28.109 22.859 1 96.25 111 ASN B C 1
ATOM 3023 O O . ASN B 1 111 ? 0.776 29.156 22.312 1 96.25 111 ASN B O 1
ATOM 3027 N N . LEU B 1 112 ? 1.447 27.031 22.172 1 97.88 112 LEU B N 1
ATOM 3028 C CA . LEU B 1 112 ? 1.094 26.875 20.766 1 97.88 112 LEU B CA 1
ATOM 3029 C C . LEU B 1 112 ? -0.306 26.281 20.625 1 97.88 112 LEU B C 1
ATOM 3031 O O . LEU B 1 112 ? -0.675 25.359 21.344 1 97.88 112 LEU B O 1
ATOM 3035 N N . ALA B 1 113 ? -1.059 26.844 19.75 1 97.38 113 ALA B N 1
ATOM 3036 C CA . ALA B 1 113 ? -2.295 26.172 19.375 1 97.38 113 ALA B CA 1
ATOM 3037 C C . ALA B 1 113 ? -2.002 24.891 18.578 1 97.38 113 ALA B C 1
ATOM 3039 O O . ALA B 1 113 ? -1.061 24.844 17.797 1 97.38 113 ALA B O 1
ATOM 3040 N N . VAL B 1 114 ? -2.781 23.844 18.844 1 98.62 114 VAL B N 1
ATOM 3041 C CA . VAL B 1 114 ? -2.66 22.578 18.125 1 98.62 114 VAL B CA 1
ATOM 3042 C C . VAL B 1 114 ? -3.941 22.297 17.344 1 98.62 114 VAL B C 1
ATOM 3044 O O . VAL B 1 114 ? -5.039 22.344 17.906 1 98.62 114 VAL B O 1
ATOM 3047 N N . LEU B 1 115 ? -3.756 22.047 16.078 1 98.62 115 LEU B N 1
ATOM 3048 C CA . LEU B 1 115 ? -4.887 21.781 15.195 1 98.62 115 LEU B CA 1
ATOM 3049 C C . LEU B 1 115 ? -5.062 20.266 14.992 1 98.62 115 LEU B C 1
ATOM 3051 O O . LEU B 1 115 ? -4.137 19.594 14.555 1 98.62 115 LEU B O 1
ATOM 3055 N N . ALA B 1 116 ? -6.258 19.75 15.375 1 97.94 116 ALA B N 1
ATOM 3056 C CA . ALA B 1 116 ? -6.711 18.453 14.859 1 97.94 116 ALA B CA 1
ATOM 3057 C C . ALA B 1 116 ? -7.203 18.594 13.422 1 97.94 116 ALA B C 1
ATOM 3059 O O . ALA B 1 116 ? -8.336 19.016 13.18 1 97.94 116 ALA B O 1
ATOM 3060 N N . ALA B 1 117 ? -6.383 18.141 12.531 1 98.06 117 ALA B N 1
ATOM 3061 C CA . ALA B 1 117 ? -6.508 18.734 11.203 1 98.06 117 ALA B CA 1
ATOM 3062 C C . ALA B 1 117 ? -7.293 17.828 10.266 1 98.06 117 ALA B C 1
ATOM 3064 O O . ALA B 1 117 ? -7.762 18.266 9.211 1 98.06 117 ALA B O 1
ATOM 3065 N N . ASN B 1 118 ? -7.438 16.578 10.609 1 97.31 118 ASN B N 1
ATOM 3066 C CA . ASN B 1 118 ? -7.898 15.602 9.625 1 97.31 118 ASN B CA 1
ATOM 3067 C C . ASN B 1 118 ? -9.406 15.398 9.703 1 97.31 118 ASN B C 1
ATOM 3069 O O . ASN B 1 118 ? -10.062 15.914 10.609 1 97.31 118 ASN B O 1
ATOM 3073 N N . ALA B 1 119 ? -9.992 14.727 8.703 1 97.62 119 ALA B N 1
ATOM 3074 C CA . ALA B 1 119 ? -11.383 14.281 8.758 1 97.62 119 ALA B CA 1
ATOM 3075 C C . ALA B 1 119 ? -11.531 13.062 9.664 1 97.62 119 ALA B C 1
ATOM 3077 O O . ALA B 1 119 ? -10.609 12.258 9.789 1 97.62 119 ALA B O 1
ATOM 3078 N N . PRO B 1 120 ? -12.688 12.922 10.305 1 96.06 120 PRO B N 1
ATOM 3079 C CA . PRO B 1 120 ? -12.898 11.742 11.148 1 96.06 120 PRO B CA 1
ATOM 3080 C C . PRO B 1 120 ? -12.734 10.43 10.375 1 96.06 120 PRO B C 1
ATOM 3082 O O . PRO B 1 120 ? -13.203 10.32 9.242 1 96.06 120 PRO B O 1
ATOM 3085 N N . ARG B 1 121 ? -12.117 9.492 11.039 1 91.69 121 ARG B N 1
ATOM 3086 C CA . ARG B 1 121 ? -11.883 8.18 10.445 1 91.69 121 ARG B CA 1
ATOM 3087 C C . ARG B 1 121 ? -13.203 7.508 10.07 1 91.69 121 ARG B C 1
ATOM 3089 O O . ARG B 1 121 ? -13.281 6.793 9.07 1 91.69 121 ARG B O 1
ATOM 3096 N N . SER B 1 122 ? -14.234 7.719 10.891 1 92.75 122 SER B N 1
ATOM 3097 C CA . SER B 1 122 ? -15.539 7.117 10.625 1 92.75 122 SER B CA 1
ATOM 3098 C C . SER B 1 122 ? -16.094 7.574 9.273 1 92.75 122 SER B C 1
ATOM 3100 O O . SER B 1 122 ? -16.781 6.816 8.594 1 92.75 122 SER B O 1
ATOM 3102 N N . ILE B 1 123 ? -15.727 8.773 8.914 1 96.56 123 ILE B N 1
ATOM 3103 C CA . ILE B 1 123 ? -16.219 9.312 7.648 1 96.56 123 ILE B CA 1
ATOM 3104 C C . ILE B 1 123 ? -15.32 8.852 6.504 1 96.56 123 ILE B C 1
ATOM 3106 O O . ILE B 1 123 ? -15.812 8.398 5.469 1 96.56 123 ILE B O 1
ATOM 3110 N N . THR B 1 124 ? -14 8.898 6.688 1 95.69 124 THR B N 1
ATOM 3111 C CA . THR B 1 124 ? -13.078 8.523 5.621 1 95.69 124 THR B CA 1
ATOM 3112 C C . THR B 1 124 ? -13.203 7.039 5.293 1 95.69 124 THR B C 1
ATOM 3114 O O . THR B 1 124 ? -13.094 6.641 4.133 1 95.69 124 THR B O 1
ATOM 3117 N N . SER B 1 125 ? -13.461 6.191 6.332 1 91.5 125 SER B N 1
ATOM 3118 C CA . SER B 1 125 ? -13.672 4.766 6.105 1 91.5 125 SER B CA 1
ATOM 3119 C C . SER B 1 125 ? -14.938 4.52 5.293 1 91.5 125 SER B C 1
ATOM 3121 O O . SER B 1 125 ? -14.969 3.635 4.434 1 91.5 125 SER B O 1
ATOM 3123 N N . ARG B 1 126 ? -15.953 5.262 5.551 1 95.5 126 ARG B N 1
ATOM 3124 C CA . ARG B 1 126 ? -17.188 5.145 4.785 1 95.5 126 ARG B CA 1
ATOM 3125 C C . ARG B 1 126 ? -16.984 5.578 3.34 1 95.5 126 ARG B C 1
ATOM 3127 O O . ARG B 1 126 ? -17.531 4.969 2.418 1 95.5 126 ARG B O 1
ATOM 3134 N N . VAL B 1 127 ? -16.188 6.602 3.139 1 96.88 127 VAL B N 1
ATOM 3135 C CA . VAL B 1 127 ? -15.906 7.07 1.788 1 96.88 127 VAL B CA 1
ATOM 3136 C C . VAL B 1 127 ? -15.148 5.992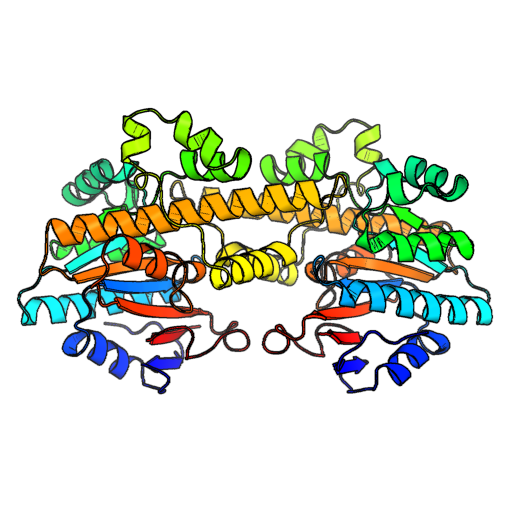 1.016 1 96.88 127 VAL B C 1
ATOM 3138 O O . VAL B 1 127 ? -15.445 5.73 -0.153 1 96.88 127 VAL B O 1
ATOM 3141 N N . ALA B 1 128 ? -14.195 5.301 1.692 1 93.38 128 ALA B N 1
ATOM 3142 C CA . ALA B 1 128 ? -13.414 4.242 1.055 1 93.38 128 ALA B CA 1
ATOM 3143 C C . ALA B 1 128 ? -14.305 3.072 0.653 1 93.38 128 ALA B C 1
ATOM 3145 O O . ALA B 1 128 ? -14.023 2.371 -0.321 1 93.38 128 ALA B O 1
ATOM 3146 N N . LYS B 1 129 ? -15.453 2.945 1.307 1 90.5 129 LYS B N 1
ATOM 3147 C CA . LYS B 1 129 ? -16.344 1.805 1.075 1 90.5 129 LYS B CA 1
ATOM 3148 C C . LYS B 1 129 ? -17.453 2.164 0.108 1 90.5 129 LYS B C 1
ATOM 3150 O O . LYS B 1 129 ? -17.812 1.37 -0.769 1 90.5 129 LYS B O 1
ATOM 3155 N N . GLN B 1 130 ? -17.969 3.426 0.248 1 95.31 130 GLN B N 1
ATOM 3156 C CA . GLN B 1 130 ? -19.234 3.744 -0.425 1 95.31 130 GLN B CA 1
ATOM 3157 C C . GLN B 1 130 ? -19.031 4.832 -1.476 1 95.31 130 GLN B C 1
ATOM 3159 O O . GLN B 1 130 ? -19.906 5.066 -2.309 1 95.31 130 GLN B O 1
ATOM 3164 N N . GLY B 1 131 ? -17.922 5.5 -1.437 1 96.31 131 GLY B N 1
ATOM 3165 C CA . GLY B 1 131 ? -17.688 6.59 -2.365 1 96.31 131 GLY B CA 1
ATOM 3166 C C . GLY B 1 131 ? -17.969 7.957 -1.768 1 96.31 131 GLY B C 1
ATOM 3167 O O . GLY B 1 131 ? -18.828 8.094 -0.894 1 96.31 131 GLY B O 1
ATOM 3168 N N . GLN B 1 132 ? -17.25 8.875 -2.213 1 96.94 132 GLN B N 1
ATOM 3169 C CA . GLN B 1 132 ? -17.281 10.234 -1.694 1 96.94 132 GLN B CA 1
ATOM 3170 C C . GLN B 1 132 ? -18.672 10.844 -1.833 1 96.94 132 GLN B C 1
ATOM 3172 O O . GLN B 1 132 ? -19.234 11.352 -0.861 1 96.94 132 GLN B O 1
ATOM 3177 N N . GLN B 1 133 ? -19.234 10.852 -3.057 1 95.5 133 GLN B N 1
ATOM 3178 C CA . GLN B 1 133 ? -20.531 11.484 -3.322 1 95.5 133 GLN B CA 1
ATOM 3179 C C . GLN B 1 133 ? -21.625 10.906 -2.426 1 95.5 133 GLN B C 1
ATOM 3181 O O . GLN B 1 133 ? -22.344 11.656 -1.765 1 95.5 133 GLN B O 1
ATOM 3186 N N . ALA B 1 134 ? -21.688 9.617 -2.352 1 96.06 134 ALA B N 1
ATOM 3187 C CA . ALA B 1 134 ? -22.719 8.945 -1.562 1 96.06 134 ALA B CA 1
ATOM 3188 C C . ALA B 1 134 ? -22.609 9.312 -0.086 1 96.06 134 ALA B C 1
ATOM 3190 O O . ALA B 1 134 ? -23.625 9.578 0.57 1 96.06 134 ALA B O 1
ATOM 3191 N N . VAL B 1 135 ? -21.391 9.352 0.433 1 97.31 135 VAL B N 1
ATOM 3192 C CA . VAL B 1 135 ? -21.188 9.586 1.859 1 97.31 135 VAL B CA 1
ATOM 3193 C C . VAL B 1 135 ? -21.406 11.062 2.182 1 97.31 135 VAL B C 1
ATOM 3195 O O . VAL B 1 135 ? -22.125 11.398 3.129 1 97.31 135 VAL B O 1
ATOM 3198 N N . MET B 1 136 ? -20.828 11.938 1.363 1 96.94 136 MET B N 1
ATOM 3199 C CA . MET B 1 136 ? -20.891 13.367 1.667 1 96.94 136 MET B CA 1
ATOM 3200 C C . MET B 1 136 ? -22.344 13.859 1.667 1 96.94 136 MET B C 1
ATOM 3202 O O . MET B 1 136 ? -22.688 14.758 2.434 1 96.94 136 MET B O 1
ATOM 3206 N N . GLU B 1 137 ? -23.188 13.289 0.844 1 96.19 137 GLU B N 1
ATOM 3207 C CA . GLU B 1 137 ? -24.594 13.688 0.737 1 96.19 137 GLU B CA 1
ATOM 3208 C C . GLU B 1 137 ? -25.391 13.227 1.95 1 96.19 137 GLU B C 1
ATOM 3210 O O . GLU B 1 137 ? -26.484 13.742 2.211 1 96.19 137 GLU B O 1
ATOM 3215 N N . THR B 1 138 ? -24.891 12.297 2.691 1 96.81 138 THR B N 1
ATOM 3216 C CA . THR B 1 138 ? -25.656 11.719 3.787 1 96.81 138 THR B CA 1
ATOM 3217 C C . THR B 1 138 ? -25.188 12.258 5.129 1 96.81 138 THR B C 1
ATOM 3219 O O . THR B 1 138 ? -25.766 11.953 6.172 1 96.81 138 THR B O 1
ATOM 3222 N N . LEU B 1 139 ? -24.141 13.062 5.148 1 97.62 139 LEU B N 1
ATOM 3223 C CA . LEU B 1 139 ? -23.578 13.547 6.402 1 97.62 139 LEU B CA 1
ATOM 3224 C C . LEU B 1 139 ? -24.531 14.531 7.082 1 97.62 139 LEU B C 1
ATOM 3226 O O . LEU B 1 139 ? -25.156 15.344 6.41 1 97.62 139 LEU B O 1
ATOM 3230 N N . SER B 1 140 ? -24.609 14.461 8.422 1 97.38 140 SER B N 1
ATOM 3231 C CA . SER B 1 140 ? -25.281 15.492 9.195 1 97.38 140 SER B CA 1
ATOM 3232 C C . SER B 1 140 ? -24.531 16.812 9.117 1 97.38 140 SER B C 1
ATOM 3234 O O . SER B 1 140 ? -23.359 16.859 8.727 1 97.38 140 SER B O 1
ATOM 3236 N N . PRO B 1 141 ? -25.188 17.922 9.453 1 96.69 141 PRO B N 1
ATOM 3237 C CA . PRO B 1 141 ? -24.5 19.203 9.469 1 96.69 141 PRO B CA 1
ATOM 3238 C C . PRO B 1 141 ? -23.25 19.203 10.359 1 96.69 141 PRO B C 1
ATOM 3240 O O . PRO B 1 141 ? -22.219 19.781 9.992 1 96.69 141 PRO B O 1
ATOM 3243 N N . LYS B 1 142 ? -23.359 18.5 11.43 1 97 142 LYS B N 1
ATOM 3244 C CA . LYS B 1 142 ? -22.234 18.406 12.344 1 97 142 LYS B CA 1
ATOM 3245 C C . LYS B 1 142 ? -21.062 17.672 11.711 1 97 142 LYS B C 1
ATOM 3247 O O . LYS B 1 142 ? -19.922 18.125 11.766 1 97 142 LYS B O 1
ATOM 3252 N N . GLU B 1 143 ? -21.312 16.562 11.117 1 97.5 143 GLU B N 1
ATOM 3253 C CA . GLU B 1 143 ? -20.281 15.773 10.453 1 97.5 143 GLU B CA 1
ATOM 3254 C C . GLU B 1 143 ? -19.656 16.531 9.289 1 97.5 143 GLU B C 1
ATOM 3256 O O . GLU B 1 143 ? -18.453 16.484 9.078 1 97.5 143 GLU B O 1
ATOM 3261 N N . ARG B 1 144 ? -20.5 17.234 8.594 1 97.38 144 ARG B N 1
ATOM 3262 C CA . ARG B 1 144 ? -20.047 18 7.441 1 97.38 144 ARG B CA 1
ATOM 3263 C C . ARG B 1 144 ? -19.047 19.078 7.863 1 97.38 144 ARG B C 1
ATOM 3265 O O . ARG B 1 144 ? -18.094 19.375 7.133 1 97.38 144 ARG B O 1
ATOM 3272 N N . ALA B 1 145 ? -19.266 19.578 9 1 97.31 145 ALA B N 1
ATOM 3273 C CA . ALA B 1 145 ? -18.406 20.656 9.5 1 97.31 145 ALA B CA 1
ATOM 3274 C C . ALA B 1 145 ? -17.016 20.141 9.844 1 97.31 145 ALA B C 1
ATOM 3276 O O . ALA B 1 145 ? -16.062 20.922 9.969 1 97.31 145 ALA B O 1
ATOM 3277 N N . TRP B 1 146 ? -16.891 18.797 10.023 1 98.19 146 TRP B N 1
ATOM 3278 C CA . TRP B 1 146 ? -15.609 18.188 10.352 1 98.19 146 TRP B CA 1
ATOM 3279 C C . TRP B 1 146 ? -14.828 17.844 9.094 1 98.19 146 TRP B C 1
ATOM 3281 O O . TRP B 1 146 ? -13.711 17.344 9.172 1 98.19 146 TRP B O 1
ATOM 3291 N N . CYS B 1 147 ? -15.406 18.172 7.93 1 98.38 147 CYS B N 1
ATOM 3292 C CA . CYS B 1 147 ? -14.773 17.875 6.652 1 98.38 147 CYS B CA 1
ATOM 3293 C C . CYS B 1 147 ? -14.562 19.141 5.84 1 98.38 147 CYS B C 1
ATOM 3295 O O . CYS B 1 147 ? -15.188 20.172 6.109 1 98.38 147 CYS B O 1
ATOM 3297 N N . ALA B 1 148 ? -13.625 19.047 4.879 1 97.81 148 ALA B N 1
ATOM 3298 C CA . ALA B 1 148 ? -13.492 20.141 3.912 1 97.81 148 ALA B CA 1
ATOM 3299 C C . ALA B 1 148 ? -14.812 20.391 3.193 1 97.81 148 ALA B C 1
ATOM 3301 O O . ALA B 1 148 ? -15.547 19.453 2.875 1 97.81 148 ALA B O 1
ATOM 3302 N N . PRO B 1 149 ? -15.086 21.641 2.918 1 95.94 149 PRO B N 1
ATOM 3303 C CA . PRO B 1 149 ? -16.297 21.922 2.137 1 95.94 149 PRO B CA 1
ATOM 3304 C C . PRO B 1 149 ? -16.219 21.375 0.714 1 95.94 149 PRO B C 1
ATOM 3306 O O . PRO B 1 149 ? -15.156 21.422 0.087 1 95.94 149 PRO B O 1
ATOM 3309 N N . THR B 1 150 ? -17.312 20.812 0.193 1 93.56 150 THR B N 1
ATOM 3310 C CA . THR B 1 150 ? -17.422 20.328 -1.184 1 93.56 150 THR B CA 1
ATOM 3311 C C . THR B 1 150 ? -17.781 21.484 -2.121 1 93.56 150 THR B C 1
ATOM 3313 O O . THR B 1 150 ? -18.484 22.422 -1.726 1 93.56 150 THR B O 1
ATOM 3316 N N . PRO B 1 151 ? -17.312 21.562 -3.305 1 93.19 151 PRO B N 1
ATOM 3317 C CA . PRO B 1 151 ? -16.391 20.562 -3.869 1 93.19 151 PRO B CA 1
ATOM 3318 C C . PRO B 1 151 ? -14.93 20.906 -3.627 1 93.19 151 PRO B C 1
ATOM 3320 O O . PRO B 1 151 ? -14.586 22.062 -3.396 1 93.19 151 PRO B O 1
ATOM 3323 N N . TRP B 1 152 ? -14.078 19.969 -3.473 1 94.88 152 TRP B N 1
ATOM 3324 C CA . TRP B 1 152 ? -12.641 20.156 -3.58 1 94.88 152 TRP B CA 1
ATOM 3325 C C . TRP B 1 152 ? -12.086 19.469 -4.824 1 94.88 152 TRP B C 1
ATOM 3327 O O . TRP B 1 152 ? -12.758 18.625 -5.426 1 94.88 152 TRP B O 1
ATOM 3337 N N . PRO B 1 153 ? -10.938 19.906 -5.254 1 93.94 153 PRO B N 1
ATOM 3338 C CA . PRO B 1 153 ? -10.391 19.344 -6.488 1 93.94 153 PRO B CA 1
ATOM 3339 C C . PRO B 1 153 ? -10.094 17.844 -6.371 1 93.94 153 PRO B C 1
ATOM 3341 O O . PRO B 1 153 ? -9.734 17.359 -5.293 1 93.94 153 PRO B O 1
ATOM 3344 N N . ALA B 1 154 ? -10.195 17.156 -7.527 1 93.44 154 ALA B N 1
ATOM 3345 C CA . ALA B 1 154 ? -9.75 15.773 -7.602 1 93.44 154 ALA B CA 1
ATOM 3346 C C . ALA B 1 154 ? -8.234 15.68 -7.43 1 93.44 154 ALA B C 1
ATOM 3348 O O . ALA B 1 154 ? -7.508 16.641 -7.723 1 93.44 154 ALA B O 1
ATOM 3349 N N . PRO B 1 155 ? -7.828 14.523 -6.922 1 93.75 155 PRO B N 1
ATOM 3350 C CA . PRO B 1 155 ? -6.375 14.344 -6.871 1 93.75 155 PRO B CA 1
ATOM 3351 C C . PRO B 1 155 ? -5.711 14.516 -8.234 1 93.75 155 PRO B C 1
ATOM 3353 O O . PRO B 1 155 ? -6.293 14.156 -9.258 1 93.75 155 PRO B O 1
ATOM 3356 N N . SER B 1 156 ? -4.484 15.094 -8.211 1 95.12 156 SER B N 1
ATOM 3357 C CA . SER B 1 156 ? -3.725 15.227 -9.445 1 95.12 156 SER B CA 1
ATOM 3358 C C . SER B 1 156 ? -3.377 13.859 -10.031 1 95.12 156 SER B C 1
ATOM 3360 O O . SER B 1 156 ? -3.455 12.844 -9.336 1 95.12 156 SER B O 1
ATOM 3362 N N . ASN B 1 157 ? -3.033 13.836 -11.32 1 93.75 157 ASN B N 1
ATOM 3363 C CA . ASN B 1 157 ? -2.596 12.602 -11.961 1 93.75 157 ASN B CA 1
ATOM 3364 C C . ASN B 1 157 ? -1.38 12.008 -11.25 1 93.75 157 ASN B C 1
ATOM 3366 O O . ASN B 1 157 ? -1.307 10.797 -11.039 1 93.75 157 ASN B O 1
ATOM 3370 N N . ALA B 1 158 ? -0.46 12.867 -10.875 1 92.69 158 ALA B N 1
ATOM 3371 C CA . ALA B 1 158 ? 0.754 12.414 -10.203 1 92.69 158 ALA B CA 1
ATOM 3372 C C . ALA B 1 158 ? 0.425 11.75 -8.867 1 92.69 158 ALA B C 1
ATOM 3374 O O . ALA B 1 158 ? 0.981 10.703 -8.531 1 92.69 158 ALA B O 1
ATOM 3375 N N . TYR B 1 159 ? -0.482 12.336 -8.141 1 94.56 159 TYR B N 1
ATOM 3376 C CA . TYR B 1 159 ? -0.906 11.781 -6.863 1 94.56 159 TYR B CA 1
ATOM 3377 C C . TYR B 1 159 ? -1.612 10.445 -7.059 1 94.56 159 TYR B C 1
ATOM 3379 O O . TYR B 1 159 ? -1.337 9.477 -6.344 1 94.56 159 TYR B O 1
ATOM 3387 N N . SER B 1 160 ? -2.482 10.422 -8.039 1 93.88 160 SER B N 1
ATOM 3388 C CA . SER B 1 160 ? -3.23 9.211 -8.352 1 93.88 160 SER B CA 1
ATOM 3389 C C . SER B 1 160 ? -2.297 8.07 -8.742 1 93.88 160 SER B C 1
ATOM 3391 O O . SER B 1 160 ? -2.467 6.938 -8.289 1 93.88 160 SER B O 1
ATOM 3393 N N . GLU B 1 161 ? -1.342 8.391 -9.523 1 89 161 GLU B N 1
ATOM 3394 C CA . GLU B 1 161 ? -0.386 7.383 -9.984 1 89 161 GLU B CA 1
ATOM 3395 C C . GLU B 1 161 ? 0.448 6.848 -8.82 1 89 161 GLU B C 1
ATOM 3397 O O . GLU B 1 161 ? 0.706 5.645 -8.734 1 89 161 GLU B O 1
ATOM 3402 N N . ALA B 1 162 ? 0.853 7.715 -7.949 1 88.69 162 ALA B N 1
ATOM 3403 C CA . ALA B 1 162 ? 1.628 7.301 -6.781 1 88.69 162 ALA B CA 1
ATOM 3404 C C . ALA B 1 162 ? 0.816 6.371 -5.887 1 88.69 162 ALA B C 1
ATOM 3406 O O . ALA B 1 162 ? 1.328 5.352 -5.414 1 88.69 162 ALA B O 1
ATOM 3407 N N . PHE B 1 163 ? -0.401 6.695 -5.711 1 92.31 163 PHE B N 1
ATOM 3408 C CA . PHE B 1 163 ? -1.283 5.887 -4.879 1 92.31 163 PHE B CA 1
ATOM 3409 C C . PHE B 1 163 ? -1.503 4.512 -5.5 1 92.31 163 PHE B C 1
ATOM 3411 O O . PHE B 1 163 ? -1.393 3.49 -4.816 1 92.31 163 PHE B O 1
ATOM 3418 N N . GLN B 1 164 ? -1.768 4.535 -6.738 1 86.38 164 GLN B N 1
ATOM 3419 C CA . GLN B 1 164 ? -2.002 3.287 -7.457 1 86.38 164 GLN B CA 1
ATOM 3420 C C . GLN B 1 164 ? -0.775 2.381 -7.398 1 86.38 164 GLN B C 1
ATOM 3422 O O . GLN B 1 164 ? -0.901 1.165 -7.242 1 86.38 164 GLN B O 1
ATOM 3427 N N . ALA B 1 165 ? 0.333 2.998 -7.527 1 83 165 ALA B N 1
ATOM 3428 C CA . ALA B 1 165 ? 1.579 2.236 -7.512 1 83 165 ALA B CA 1
ATOM 3429 C C . ALA B 1 165 ? 1.766 1.521 -6.176 1 83 165 ALA B C 1
ATOM 3431 O O . ALA B 1 165 ? 2.271 0.396 -6.133 1 83 165 ALA B O 1
ATOM 3432 N N . ILE B 1 166 ? 1.373 2.131 -5.141 1 85.25 166 ILE B N 1
ATOM 3433 C CA . ILE B 1 166 ? 1.501 1.543 -3.811 1 85.25 166 ILE B CA 1
ATOM 3434 C C . ILE B 1 166 ? 0.469 0.431 -3.635 1 85.25 166 ILE B C 1
ATOM 3436 O O . ILE B 1 166 ? 0.812 -0.688 -3.25 1 85.25 166 ILE B O 1
ATOM 3440 N N . MET B 1 167 ? -0.758 0.676 -4.031 1 85.69 167 MET B N 1
ATOM 3441 C CA . MET B 1 167 ? -1.867 -0.238 -3.775 1 85.69 167 MET B CA 1
ATOM 3442 C C . MET B 1 167 ? -1.75 -1.49 -4.637 1 85.69 167 MET B C 1
ATOM 3444 O O . MET B 1 167 ? -2.15 -2.578 -4.219 1 85.69 167 MET B O 1
ATOM 3448 N N . GLN B 1 168 ? -1.204 -1.316 -5.766 1 80.56 168 GLN B N 1
ATOM 3449 C CA . GLN B 1 168 ? -1.096 -2.434 -6.699 1 80.56 168 GLN B CA 1
ATOM 3450 C C . GLN B 1 168 ? -0.137 -3.498 -6.172 1 80.56 168 GLN B C 1
ATOM 3452 O O . GLN B 1 168 ? -0.148 -4.637 -6.641 1 80.56 168 GLN B O 1
ATOM 3457 N N . GLN B 1 169 ? 0.621 -3.125 -5.266 1 79 169 GLN B N 1
ATOM 3458 C CA . GLN B 1 169 ? 1.597 -4.066 -4.727 1 79 169 GLN B CA 1
ATOM 3459 C C . GLN B 1 169 ? 0.928 -5.09 -3.811 1 79 169 GLN B C 1
ATOM 3461 O O . GLN B 1 169 ? 1.431 -6.199 -3.641 1 79 169 GLN B O 1
ATOM 3466 N N . VAL B 1 170 ? -0.218 -4.688 -3.25 1 77.31 170 VAL B N 1
ATOM 3467 C CA . VAL B 1 170 ? -0.736 -5.547 -2.189 1 77.31 170 VAL B CA 1
ATOM 3468 C C . VAL B 1 170 ? -2.189 -5.91 -2.484 1 77.31 170 VAL B C 1
ATOM 3470 O O . VAL B 1 170 ? -2.766 -6.777 -1.821 1 77.31 170 VAL B O 1
ATOM 3473 N N . MET B 1 171 ? -2.797 -5.277 -3.447 1 77.19 171 MET B N 1
ATOM 3474 C CA . MET B 1 171 ? -4.199 -5.559 -3.742 1 77.19 171 MET B CA 1
ATOM 3475 C C . MET B 1 171 ? -4.324 -6.633 -4.816 1 77.19 171 MET B C 1
ATOM 3477 O O . MET B 1 171 ? -3.52 -6.684 -5.746 1 77.19 171 MET B O 1
ATOM 3481 N N . ARG B 1 172 ? -5.328 -7.52 -4.582 1 69.5 172 ARG B N 1
ATOM 3482 C CA . ARG B 1 172 ? -5.668 -8.539 -5.566 1 69.5 172 ARG B CA 1
ATOM 3483 C C . ARG B 1 172 ? -6.492 -7.953 -6.707 1 69.5 172 ARG B C 1
ATOM 3485 O O . ARG B 1 172 ? -7.375 -7.121 -6.473 1 69.5 172 ARG B O 1
ATOM 3492 N N . PRO B 1 173 ? -6.039 -8.344 -7.898 1 63.53 173 PRO B N 1
ATOM 3493 C CA . PRO B 1 173 ? -6.984 -7.98 -8.961 1 63.53 173 PRO B CA 1
ATOM 3494 C C . PRO B 1 173 ? -8.367 -8.586 -8.742 1 63.53 173 PRO B C 1
ATOM 3496 O O . PRO B 1 173 ? -8.492 -9.68 -8.188 1 63.53 173 PRO B O 1
ATOM 3499 N N . ASP B 1 174 ? -9.422 -7.793 -8.742 1 60.28 174 ASP B N 1
ATOM 3500 C CA . ASP B 1 174 ? -10.797 -8.242 -8.586 1 60.28 174 ASP B CA 1
ATOM 3501 C C . ASP B 1 174 ? -11.25 -9.07 -9.789 1 60.28 174 ASP B C 1
ATOM 3503 O O . ASP B 1 174 ? -11.227 -8.578 -10.922 1 60.28 174 ASP B O 1
ATOM 3507 N N . PRO B 1 175 ? -11.367 -10.359 -9.562 1 56.75 175 PRO B N 1
ATOM 3508 C CA . PRO B 1 175 ? -11.781 -11.234 -10.664 1 56.75 175 PRO B CA 1
ATOM 3509 C C . PRO B 1 175 ? -13.07 -10.773 -11.336 1 56.75 175 PRO B C 1
ATOM 3511 O O . PRO B 1 175 ? -13.312 -11.102 -12.5 1 56.75 175 PRO B O 1
ATOM 3514 N N . SER B 1 176 ? -14.07 -10.234 -10.383 1 55.88 176 SER B N 1
ATOM 3515 C CA . SER B 1 176 ? -15.352 -9.922 -11 1 55.88 176 SER B CA 1
ATOM 3516 C C . SER B 1 176 ? -15.164 -9.102 -12.273 1 55.88 176 SER B C 1
ATOM 3518 O O . SER B 1 176 ? -15.773 -9.398 -13.305 1 55.88 176 SER B O 1
ATOM 3520 N N . SER B 1 177 ? -14.406 -7.965 -12.109 1 60.31 177 SER B N 1
ATOM 3521 C CA . SER B 1 177 ? -14.062 -7.23 -13.328 1 60.31 177 SER B CA 1
ATOM 3522 C C . SER B 1 177 ? -12.969 -6.207 -13.062 1 60.31 177 SER B C 1
ATOM 3524 O O . SER B 1 177 ? -12.766 -5.781 -11.922 1 60.31 177 SER B O 1
ATOM 3526 N N . ALA B 1 178 ? -12.141 -6.047 -13.93 1 64.94 178 ALA B N 1
ATOM 3527 C CA . ALA B 1 178 ? -11.219 -4.91 -13.93 1 64.94 178 ALA B CA 1
ATOM 3528 C C . ALA B 1 178 ? -11.93 -3.631 -13.492 1 64.94 178 ALA B C 1
ATOM 3530 O O . ALA B 1 178 ? -11.344 -2.801 -12.789 1 64.94 178 ALA B O 1
ATOM 3531 N N . GLN B 1 179 ? -13.258 -3.723 -13.727 1 72.38 179 GLN B N 1
ATOM 3532 C CA . GLN B 1 179 ? -14.047 -2.537 -13.406 1 72.38 179 GLN B CA 1
ATOM 3533 C C . GLN B 1 179 ? -14.281 -2.42 -11.906 1 72.38 179 GLN B C 1
ATOM 3535 O O . GLN B 1 179 ? -14.156 -1.334 -11.336 1 72.38 179 GLN B O 1
ATOM 3540 N N . ALA B 1 180 ? -14.594 -3.492 -11.281 1 74.94 180 ALA B N 1
ATOM 3541 C CA . ALA B 1 180 ? -14.836 -3.477 -9.844 1 74.94 180 ALA B CA 1
ATOM 3542 C C . ALA B 1 180 ? -13.57 -3.094 -9.078 1 74.94 180 ALA B C 1
ATOM 3544 O O . ALA B 1 180 ? -13.633 -2.348 -8.102 1 74.94 180 ALA B O 1
ATOM 3545 N N . GLN B 1 181 ? -12.477 -3.551 -9.5 1 76.56 181 GLN B N 1
ATOM 3546 C CA . GLN B 1 181 ? -11.195 -3.209 -8.891 1 76.56 181 GLN B CA 1
ATOM 3547 C C . GLN B 1 181 ? -10.898 -1.719 -9.031 1 76.56 181 GLN B C 1
ATOM 3549 O O . GLN B 1 181 ? -10.453 -1.075 -8.086 1 76.56 181 GLN B O 1
ATOM 3554 N N . GLN B 1 182 ? -11.164 -1.319 -10.203 1 81.12 182 GLN B N 1
ATOM 3555 C CA . GLN B 1 182 ? -10.922 0.097 -10.469 1 81.12 182 GLN B CA 1
ATOM 3556 C C . GLN B 1 182 ? -11.82 0.973 -9.594 1 81.12 182 GLN B C 1
ATOM 3558 O O . GLN B 1 182 ? -11.375 2.002 -9.078 1 81.12 182 GLN B O 1
ATOM 3563 N N . GLU B 1 183 ? -13.023 0.556 -9.445 1 86.56 183 GLU B N 1
ATOM 3564 C CA . GLU B 1 183 ? -13.961 1.309 -8.617 1 86.56 183 GLU B CA 1
ATOM 3565 C C . GLU B 1 183 ? -13.516 1.317 -7.156 1 86.56 183 GLU B C 1
ATOM 3567 O O . GLU B 1 183 ? -13.594 2.35 -6.484 1 86.56 183 GLU B O 1
ATOM 3572 N N . ARG B 1 184 ? -13.07 0.221 -6.684 1 85.81 184 ARG B N 1
ATOM 3573 C CA . ARG B 1 184 ? -12.578 0.128 -5.312 1 85.81 184 ARG B CA 1
ATOM 3574 C C . ARG B 1 184 ? -11.367 1.033 -5.102 1 85.81 184 ARG B C 1
ATOM 3576 O O . ARG B 1 184 ? -11.297 1.767 -4.113 1 85.81 184 ARG B O 1
ATOM 3583 N N . MET B 1 185 ? -10.477 0.966 -6.043 1 87.62 185 MET B N 1
ATOM 3584 C CA . MET B 1 185 ? -9.289 1.81 -5.984 1 87.62 185 MET B CA 1
ATOM 3585 C C . MET B 1 185 ? -9.664 3.287 -5.984 1 87.62 185 MET B C 1
ATOM 3587 O O . MET B 1 185 ? -9.086 4.082 -5.242 1 87.62 185 MET B O 1
ATOM 3591 N N . GLN B 1 186 ? -10.648 3.578 -6.781 1 92.38 186 GLN B N 1
ATOM 3592 C CA . GLN B 1 186 ? -11.102 4.961 -6.879 1 92.38 186 GLN B CA 1
ATOM 3593 C C . GLN B 1 186 ? -11.703 5.434 -5.559 1 92.38 186 GLN B C 1
ATOM 3595 O O . GLN B 1 186 ? -11.484 6.57 -5.137 1 92.38 186 GLN B O 1
ATOM 3600 N N . ARG B 1 187 ? -12.43 4.602 -4.93 1 94.31 187 ARG B N 1
ATOM 3601 C CA . ARG B 1 187 ? -13.039 4.973 -3.656 1 94.31 187 ARG B CA 1
ATOM 3602 C C . ARG B 1 187 ? -11.977 5.172 -2.582 1 94.31 187 ARG B C 1
ATOM 3604 O O . ARG B 1 187 ? -12.062 6.098 -1.774 1 94.31 187 ARG B O 1
ATOM 3611 N N . MET B 1 188 ? -10.977 4.316 -2.605 1 93.56 188 MET B N 1
ATOM 3612 C CA . MET B 1 188 ? -9.883 4.473 -1.65 1 93.56 188 MET B CA 1
ATOM 3613 C C . MET B 1 188 ? -9.125 5.773 -1.895 1 93.56 188 MET B C 1
ATOM 3615 O O . MET B 1 188 ? -8.719 6.445 -0.946 1 93.56 188 MET B O 1
ATOM 3619 N N . LEU B 1 189 ? -8.992 6.066 -3.141 1 95.75 189 LEU B N 1
ATOM 3620 C CA . LEU B 1 189 ? -8.352 7.324 -3.5 1 95.75 189 LEU B CA 1
ATOM 3621 C C . LEU B 1 189 ? -9.188 8.516 -3.043 1 95.75 189 LEU B C 1
ATOM 3623 O O . LEU B 1 189 ? -8.641 9.523 -2.6 1 95.75 189 LEU B O 1
ATOM 3627 N N . GLN B 1 190 ? -10.469 8.391 -3.139 1 96.69 190 GLN B N 1
ATOM 3628 C CA . GLN B 1 190 ? -11.375 9.438 -2.682 1 96.69 190 GLN B CA 1
ATOM 3629 C C . GLN B 1 190 ? -11.242 9.664 -1.178 1 96.69 190 GLN B C 1
ATOM 3631 O O . GLN B 1 190 ? -11.328 10.797 -0.706 1 96.69 190 GLN B O 1
ATOM 3636 N N . ALA B 1 191 ? -11.055 8.656 -0.477 1 96.38 191 ALA B N 1
ATOM 3637 C CA . ALA B 1 191 ? -10.836 8.781 0.962 1 96.38 191 ALA B CA 1
ATOM 3638 C C . ALA B 1 191 ? -9.555 9.547 1.259 1 96.38 191 ALA B C 1
ATOM 3640 O O . ALA B 1 191 ? -9.531 10.43 2.117 1 96.38 191 ALA B O 1
ATOM 3641 N N . GLN B 1 192 ? -8.492 9.195 0.494 1 96.38 192 GLN B N 1
ATOM 3642 C CA . GLN B 1 192 ? -7.234 9.922 0.651 1 96.38 192 GLN B CA 1
ATOM 3643 C C . GLN B 1 192 ? -7.41 11.398 0.326 1 96.38 192 GLN B C 1
ATOM 3645 O O . GLN B 1 192 ? -6.852 12.266 1.005 1 96.38 192 GLN B O 1
ATOM 3650 N N . SER B 1 193 ? -8.164 11.625 -0.664 1 97.25 193 SER B N 1
ATOM 3651 C CA . SER B 1 193 ? -8.438 13 -1.082 1 97.25 193 SER B CA 1
ATOM 3652 C C . SER B 1 193 ? -9.172 13.773 0.007 1 97.25 193 SER B C 1
ATOM 3654 O O . SER B 1 193 ? -8.906 14.953 0.223 1 97.25 193 SER B O 1
ATOM 3656 N N . LEU B 1 194 ? -10.055 13.156 0.653 1 97.81 194 LEU B N 1
ATOM 3657 C CA . LEU B 1 194 ? -10.781 13.773 1.755 1 97.81 194 LEU B CA 1
ATOM 3658 C C . LEU B 1 194 ? -9.836 14.141 2.895 1 97.81 194 LEU B C 1
ATOM 3660 O O . LEU B 1 194 ? -9.961 15.211 3.492 1 97.81 194 LEU B O 1
ATOM 3664 N N . TRP B 1 195 ? -8.867 13.227 3.199 1 96.88 195 TRP B N 1
ATOM 3665 C CA . TRP B 1 195 ? -7.824 13.547 4.168 1 96.88 195 TRP B CA 1
ATOM 3666 C C . TRP B 1 195 ? -7.109 14.836 3.791 1 96.88 195 TRP B C 1
ATOM 3668 O O . TRP B 1 195 ? -7.113 15.805 4.562 1 96.88 195 TRP B O 1
ATOM 3678 N N . ASP B 1 196 ? -6.633 14.828 2.619 1 98.19 196 ASP B N 1
ATOM 3679 C CA . ASP B 1 196 ? -5.801 15.93 2.141 1 98.19 196 ASP B CA 1
ATOM 3680 C C . ASP B 1 196 ? -6.594 17.234 2.098 1 98.19 196 ASP B C 1
ATOM 3682 O O . ASP B 1 196 ? -6.105 18.281 2.533 1 98.19 196 ASP B O 1
ATOM 3686 N N . ALA B 1 197 ? -7.797 17.156 1.595 1 98.38 197 ALA B N 1
ATOM 3687 C CA . ALA B 1 197 ? -8.641 18.359 1.511 1 98.38 197 ALA B CA 1
ATOM 3688 C C . ALA B 1 197 ? -8.938 18.906 2.898 1 98.38 197 ALA B C 1
ATOM 3690 O O . ALA B 1 197 ? -8.867 20.125 3.117 1 98.38 197 ALA B O 1
ATOM 3691 N N . THR B 1 198 ? -9.234 18.047 3.801 1 98.69 198 THR B N 1
ATOM 3692 C CA . THR B 1 198 ? -9.617 18.5 5.137 1 98.69 198 THR B CA 1
ATOM 3693 C C . THR B 1 198 ? -8.414 19.062 5.887 1 98.69 198 THR B C 1
ATOM 3695 O O . THR B 1 198 ? -8.508 20.094 6.543 1 98.69 198 THR B O 1
ATOM 3698 N N . MET B 1 199 ? -7.273 18.359 5.738 1 98.5 199 MET B N 1
ATOM 3699 C CA . MET B 1 199 ? -6.066 18.875 6.375 1 98.5 199 MET B CA 1
ATOM 3700 C C . MET B 1 199 ? -5.684 20.234 5.797 1 98.5 199 MET B C 1
ATOM 3702 O O . MET B 1 199 ? -5.391 21.172 6.543 1 98.5 199 MET B O 1
ATOM 3706 N N . ALA B 1 200 ? -5.75 20.359 4.508 1 98.56 200 ALA B N 1
ATOM 3707 C CA . ALA B 1 200 ? -5.461 21.625 3.854 1 98.56 200 ALA B CA 1
ATOM 3708 C C . ALA B 1 200 ? -6.438 22.719 4.305 1 98.56 200 ALA B C 1
ATOM 3710 O O . ALA B 1 200 ? -6.035 23.844 4.566 1 98.56 200 ALA B O 1
ATOM 3711 N N . PHE B 1 201 ? -7.664 22.375 4.426 1 98.56 201 PHE B N 1
ATOM 3712 C CA . PHE B 1 201 ? -8.688 23.328 4.848 1 98.56 201 PHE B CA 1
ATOM 3713 C C . PHE B 1 201 ? -8.445 23.781 6.281 1 98.56 201 PHE B C 1
ATOM 3715 O O . PHE B 1 201 ? -8.578 24.969 6.586 1 98.56 201 PHE B O 1
ATOM 3722 N N . SER B 1 202 ? -8.117 22.875 7.117 1 98.69 202 SER B N 1
ATOM 3723 C CA . SER B 1 202 ? -7.816 23.203 8.508 1 98.69 202 SER B CA 1
ATOM 3724 C C . SER B 1 202 ? -6.664 24.203 8.594 1 98.69 202 SER B C 1
ATOM 3726 O O . SER B 1 202 ? -6.727 25.172 9.367 1 98.69 202 SER B O 1
ATOM 3728 N N . ILE B 1 203 ? -5.641 23.953 7.816 1 98.56 203 ILE B N 1
ATOM 3729 C CA . ILE B 1 203 ? -4.48 24.844 7.797 1 98.56 203 ILE B CA 1
ATOM 3730 C C . ILE B 1 203 ? -4.887 26.203 7.25 1 98.56 203 ILE B C 1
ATOM 3732 O O . ILE B 1 203 ? -4.547 27.234 7.832 1 98.56 203 ILE B O 1
ATOM 3736 N N . ALA B 1 204 ? -5.637 26.203 6.176 1 97.88 204 ALA B N 1
ATOM 3737 C CA . ALA B 1 204 ? -6.082 27.453 5.555 1 97.88 204 ALA B CA 1
ATOM 3738 C C . ALA B 1 204 ? -6.934 28.266 6.52 1 97.88 204 ALA B C 1
ATOM 3740 O O . ALA B 1 204 ? -6.758 29.484 6.633 1 97.88 204 ALA B O 1
ATOM 3741 N N . GLU B 1 205 ? -7.828 27.609 7.172 1 97.62 205 GLU B N 1
ATOM 3742 C CA . GLU B 1 205 ? -8.688 28.281 8.141 1 97.62 205 GLU B CA 1
ATOM 3743 C C . GLU B 1 205 ? -7.867 28.891 9.273 1 97.62 205 GLU B C 1
ATOM 3745 O O . GLU B 1 205 ? -8.141 30.016 9.711 1 97.62 205 GLU B O 1
ATOM 3750 N N . ALA B 1 206 ? -6.891 28.125 9.727 1 97.62 206 ALA B N 1
ATOM 3751 C CA . ALA B 1 206 ? -6.027 28.641 10.789 1 97.62 206 ALA B CA 1
ATOM 3752 C C . ALA B 1 206 ? -5.277 29.891 10.336 1 97.62 206 ALA B C 1
ATOM 3754 O O . ALA B 1 206 ? -5.164 30.859 11.094 1 97.62 206 ALA B O 1
ATOM 3755 N N . LEU B 1 207 ? -4.824 29.906 9.125 1 96.62 207 LEU B N 1
ATOM 3756 C CA . LEU B 1 207 ? -4.047 31.016 8.602 1 96.62 207 LEU B CA 1
ATOM 3757 C C . LEU B 1 207 ? -4.945 32.219 8.305 1 96.62 207 LEU B C 1
ATOM 3759 O O . LEU B 1 207 ? -4.465 33.344 8.211 1 96.62 207 LEU B O 1
ATOM 3763 N N . GLU B 1 208 ? -6.227 31.984 8.109 1 95.69 208 GLU B N 1
ATOM 3764 C CA . GLU B 1 208 ? -7.18 33.062 8.008 1 95.69 208 GLU B CA 1
ATOM 3765 C C . GLU B 1 208 ? -7.383 33.75 9.367 1 95.69 208 GLU B C 1
ATOM 3767 O O . GLU B 1 208 ? -7.492 34.969 9.445 1 95.69 208 GLU B O 1
ATOM 3772 N N . ARG B 1 209 ? -7.434 32.969 10.383 1 95.88 209 ARG B N 1
ATOM 3773 C CA . ARG B 1 209 ? -7.625 33.469 11.742 1 95.88 209 ARG B CA 1
ATOM 3774 C C . ARG B 1 209 ? -6.359 34.125 12.258 1 95.88 209 ARG B C 1
ATOM 3776 O O . ARG B 1 209 ? -6.43 35.125 12.977 1 95.88 209 ARG B O 1
ATOM 3783 N N . TYR B 1 210 ? -5.211 33.531 11.836 1 94.94 210 TYR B N 1
ATOM 3784 C CA . TYR B 1 210 ? -3.906 34.062 12.234 1 94.94 210 TYR B CA 1
ATOM 3785 C C . TYR B 1 210 ? -3.031 34.312 11.016 1 94.94 210 TYR B C 1
ATOM 3787 O O . TYR B 1 210 ? -2.1 33.562 10.734 1 94.94 210 TYR B O 1
ATOM 3795 N N . PRO B 1 211 ? -3.148 35.469 10.383 1 93.38 211 PRO B N 1
ATOM 3796 C CA . PRO B 1 211 ? -2.531 35.719 9.078 1 93.38 211 PRO B CA 1
ATOM 3797 C C . PRO B 1 211 ? -1.007 35.75 9.141 1 93.38 211 PRO B C 1
ATOM 3799 O O . PRO B 1 211 ? -0.33 35.531 8.141 1 93.38 211 PRO B O 1
ATOM 3802 N N . LYS B 1 212 ? -0.458 36.031 10.281 1 93.69 212 LYS B N 1
ATOM 3803 C CA . LYS B 1 212 ? 0.992 36.156 10.391 1 93.69 212 LYS B CA 1
ATOM 3804 C C . LYS B 1 212 ? 1.619 34.906 10.984 1 93.69 212 LYS B C 1
ATOM 3806 O O . LYS B 1 212 ? 2.838 34.812 11.148 1 93.69 212 LYS B O 1
ATOM 3811 N N . ALA B 1 213 ? 0.819 33.906 11.234 1 96.44 213 ALA B N 1
ATOM 3812 C CA . ALA B 1 213 ? 1.303 32.688 11.906 1 96.44 213 ALA B CA 1
ATOM 3813 C C . ALA B 1 213 ? 2.047 31.781 10.93 1 96.44 213 ALA B C 1
ATOM 3815 O O . ALA B 1 213 ? 1.958 31.953 9.711 1 96.44 213 ALA B O 1
ATOM 3816 N N . GLN B 1 214 ? 2.854 30.922 11.477 1 97.69 214 GLN B N 1
ATOM 3817 C CA . GLN B 1 214 ? 3.447 29.781 10.797 1 97.69 214 GLN B CA 1
ATOM 3818 C C . GLN B 1 214 ? 2.842 28.469 11.289 1 97.69 214 GLN B C 1
ATOM 3820 O O . GLN B 1 214 ? 2.602 28.297 12.492 1 97.69 214 GLN B O 1
ATOM 3825 N N . VAL B 1 215 ? 2.559 27.609 10.336 1 98.5 215 VAL B N 1
ATOM 3826 C CA . VAL B 1 215 ? 1.984 26.312 10.703 1 98.5 215 VAL B CA 1
ATOM 3827 C C . VAL B 1 215 ? 2.986 25.203 10.406 1 98.5 215 VAL B C 1
ATOM 3829 O O . VAL B 1 215 ? 3.523 25.109 9.305 1 98.5 215 VAL B O 1
ATOM 3832 N N . LEU B 1 216 ? 3.32 24.406 11.414 1 98.75 216 LEU B N 1
ATOM 3833 C CA . LEU B 1 216 ? 3.977 23.125 11.195 1 98.75 216 LEU B CA 1
ATOM 3834 C C . LEU B 1 216 ? 2.953 21.984 11.109 1 98.75 216 LEU B C 1
ATOM 3836 O O . LEU B 1 216 ? 2.256 21.703 12.086 1 98.75 216 LEU B O 1
ATOM 3840 N N . HIS B 1 217 ? 2.842 21.391 9.961 1 98.62 217 HIS B N 1
ATOM 3841 C CA . HIS B 1 217 ? 1.906 20.281 9.758 1 98.62 217 HIS B CA 1
ATOM 3842 C C . HIS B 1 217 ? 2.637 18.938 9.688 1 98.62 217 HIS B C 1
ATOM 3844 O O . HIS B 1 217 ? 3.465 18.734 8.797 1 98.62 217 HIS B O 1
ATOM 3850 N N . VAL B 1 218 ? 2.281 18.062 10.633 1 96.94 218 VAL B N 1
ATOM 3851 C CA . VAL B 1 218 ? 2.881 16.734 10.719 1 96.94 218 VAL B CA 1
ATOM 3852 C C . VAL B 1 218 ? 1.92 15.703 10.141 1 96.94 218 VAL B C 1
ATOM 3854 O O . VAL B 1 218 ? 0.772 15.594 10.578 1 96.94 218 VAL B O 1
ATOM 3857 N N . THR B 1 219 ? 2.43 14.938 9.164 1 95.69 219 THR B N 1
ATOM 3858 C CA . THR B 1 219 ? 1.568 14 8.453 1 95.69 219 THR B CA 1
ATOM 3859 C C . THR B 1 219 ? 2.387 12.852 7.867 1 95.69 219 THR B C 1
ATOM 3861 O O . THR B 1 219 ? 3.609 12.805 8.031 1 95.69 219 THR B O 1
ATOM 3864 N N . GLY B 1 220 ? 1.735 11.852 7.367 1 93.12 220 GLY B N 1
ATOM 3865 C CA . GLY B 1 220 ? 2.451 10.852 6.594 1 93.12 220 GLY B CA 1
ATOM 3866 C C . GLY B 1 220 ? 3.092 11.414 5.34 1 93.12 220 GLY B C 1
ATOM 3867 O O . GLY B 1 220 ? 2.516 12.273 4.676 1 93.12 220 GLY B O 1
ATOM 3868 N N . PHE B 1 221 ? 4.27 10.82 4.969 1 91.81 221 PHE B N 1
ATOM 3869 C CA . PHE B 1 221 ? 5.027 11.43 3.879 1 91.81 221 PHE B CA 1
ATOM 3870 C C . PHE B 1 221 ? 4.266 11.312 2.562 1 91.81 221 PHE B C 1
ATOM 3872 O O . PHE B 1 221 ? 4.449 12.133 1.662 1 91.81 221 PHE B O 1
ATOM 3879 N N . PHE B 1 222 ? 3.336 10.359 2.418 1 92.94 222 PHE B N 1
ATOM 3880 C CA . PHE B 1 222 ? 2.568 10.211 1.187 1 92.94 222 PHE B CA 1
ATOM 3881 C C . PHE B 1 222 ? 1.748 11.461 0.905 1 92.94 222 PHE B C 1
ATOM 3883 O O . PHE B 1 222 ? 1.522 11.812 -0.254 1 92.94 222 PHE B O 1
ATOM 3890 N N . HIS B 1 223 ? 1.371 12.148 1.897 1 96.19 223 HIS B N 1
ATOM 3891 C CA . HIS B 1 223 ? 0.466 13.289 1.77 1 96.19 223 HIS B CA 1
ATOM 3892 C C . HIS B 1 223 ? 1.227 14.562 1.419 1 96.19 223 HIS B C 1
ATOM 3894 O O . HIS B 1 223 ? 0.621 15.617 1.217 1 96.19 223 HIS B O 1
ATOM 3900 N N . VAL B 1 224 ? 2.561 14.477 1.339 1 96.75 224 VAL B N 1
ATOM 3901 C CA . VAL B 1 224 ? 3.236 15.75 1.106 1 96.75 224 VAL B CA 1
ATOM 3902 C C . VAL B 1 224 ? 4.43 15.539 0.176 1 96.75 224 VAL B C 1
ATOM 3904 O O . VAL B 1 224 ? 4.957 16.5 -0.391 1 96.75 224 VAL B O 1
ATOM 3907 N N . ALA B 1 225 ? 4.914 14.266 0.051 1 94 225 ALA B N 1
ATOM 3908 C CA . ALA B 1 225 ? 6.07 14 -0.802 1 94 225 ALA B CA 1
ATOM 3909 C C . ALA B 1 225 ? 5.832 14.508 -2.223 1 94 225 ALA B C 1
ATOM 3911 O O . ALA B 1 225 ? 4.719 14.398 -2.748 1 94 225 ALA B O 1
ATOM 3912 N N . ASN B 1 226 ? 6.922 15.117 -2.83 1 94.06 226 ASN B N 1
ATOM 3913 C CA . ASN B 1 226 ? 6.879 15.656 -4.188 1 94.06 226 ASN B CA 1
ATOM 3914 C C . ASN B 1 226 ? 5.855 16.781 -4.309 1 94.06 226 ASN B C 1
ATOM 3916 O O . ASN B 1 226 ? 5.352 17.047 -5.398 1 94.06 226 ASN B O 1
ATOM 3920 N N . ARG B 1 227 ? 5.449 17.328 -3.15 1 95.31 227 ARG B N 1
ATOM 3921 C CA . ARG B 1 227 ? 4.527 18.453 -3.045 1 95.31 227 ARG B CA 1
ATOM 3922 C C . ARG B 1 227 ? 3.133 18.062 -3.521 1 95.31 227 ARG B C 1
ATOM 3924 O O . ARG B 1 227 ? 2.43 18.875 -4.129 1 95.31 227 ARG B O 1
ATOM 3931 N N . LEU B 1 228 ? 2.832 16.844 -3.314 1 95.56 228 LEU B N 1
ATOM 3932 C CA . LEU B 1 228 ? 1.513 16.328 -3.68 1 95.56 228 LEU B CA 1
ATOM 3933 C C . LEU B 1 228 ? 0.569 16.359 -2.482 1 95.56 228 LEU B C 1
ATOM 3935 O O . LEU B 1 228 ? 0.9 16.938 -1.439 1 95.56 228 LEU B O 1
ATOM 3939 N N . GLY B 1 229 ? -0.659 15.844 -2.67 1 96.62 229 GLY B N 1
ATOM 3940 C CA . GLY B 1 229 ? -1.603 15.641 -1.581 1 96.62 229 GLY B CA 1
ATOM 3941 C C . GLY B 1 229 ? -2.027 16.938 -0.913 1 96.62 229 GLY B C 1
ATOM 3942 O O . GLY B 1 229 ? -2.535 17.844 -1.573 1 96.62 229 GLY B O 1
ATOM 3943 N N . THR B 1 230 ? -1.691 17.031 0.345 1 97.94 230 THR B N 1
ATOM 3944 C CA . THR B 1 230 ? -2.145 18.156 1.152 1 97.94 230 THR B CA 1
ATOM 3945 C C . THR B 1 230 ? -1.561 19.469 0.629 1 97.94 230 THR B C 1
ATOM 3947 O O . THR B 1 230 ? -2.219 20.516 0.675 1 97.94 230 THR B O 1
ATOM 3950 N N . VAL B 1 231 ? -0.318 19.438 0.103 1 97 231 VAL B N 1
ATOM 3951 C CA . VAL B 1 231 ? 0.335 20.641 -0.425 1 97 231 VAL B CA 1
ATOM 3952 C C . VAL B 1 231 ? -0.445 21.172 -1.627 1 97 231 VAL B C 1
ATOM 3954 O O . VAL B 1 231 ? -0.727 22.359 -1.716 1 97 231 VAL B O 1
ATOM 3957 N N . GLU B 1 232 ? -0.857 20.219 -2.535 1 95.31 232 GLU B N 1
ATOM 3958 C CA . GLU B 1 232 ? -1.664 20.594 -3.689 1 95.31 232 GLU B CA 1
ATOM 3959 C C . GLU B 1 232 ? -3.014 21.156 -3.258 1 95.31 232 GLU B C 1
ATOM 3961 O O . GLU B 1 232 ? -3.473 22.172 -3.801 1 95.31 232 GLU B O 1
ATOM 3966 N N . MET B 1 233 ? -3.592 20.547 -2.318 1 96.75 233 MET B N 1
ATOM 3967 C CA . MET B 1 233 ? -4.922 20.938 -1.876 1 96.75 233 MET B CA 1
ATOM 3968 C C . MET B 1 233 ? -4.887 22.312 -1.204 1 96.75 233 MET B C 1
ATOM 3970 O O . MET B 1 233 ? -5.836 23.094 -1.316 1 96.75 233 MET B O 1
ATOM 3974 N N . LEU B 1 234 ? -3.795 22.547 -0.47 1 97.25 234 LEU B N 1
ATOM 3975 C CA . LEU B 1 234 ? -3.664 23.828 0.21 1 97.25 234 LEU B CA 1
ATOM 3976 C C . LEU B 1 234 ? -3.676 24.984 -0.793 1 97.25 234 LEU B C 1
ATOM 3978 O O . LEU B 1 234 ? -4.234 26.047 -0.517 1 97.25 234 LEU B O 1
ATOM 3982 N N . ALA B 1 235 ? -3.07 24.75 -1.963 1 93.25 235 ALA B N 1
ATOM 3983 C CA . ALA B 1 235 ? -3.039 25.766 -3.004 1 93.25 235 ALA B CA 1
ATOM 3984 C C . ALA B 1 235 ? -4.449 26.125 -3.475 1 93.25 235 ALA B C 1
ATOM 3986 O O . ALA B 1 235 ? -4.699 27.234 -3.934 1 93.25 235 ALA B O 1
ATOM 3987 N N . HIS B 1 236 ? -5.355 25.219 -3.35 1 91.38 236 HIS B N 1
ATOM 3988 C CA . HIS B 1 236 ? -6.754 25.438 -3.703 1 91.38 236 HIS B CA 1
ATOM 3989 C C . HIS B 1 236 ? -7.434 26.375 -2.707 1 91.38 236 HIS B C 1
ATOM 3991 O O . HIS B 1 236 ? -8.234 27.219 -3.098 1 91.38 236 HIS B O 1
ATOM 3997 N N . TYR B 1 237 ? -7.09 26.234 -1.486 1 94.19 237 TYR B N 1
ATOM 3998 C CA . TYR B 1 237 ? -7.758 27.016 -0.447 1 94.19 237 TYR B CA 1
ATOM 3999 C C . TYR B 1 237 ? -7.031 28.328 -0.204 1 94.19 237 TYR B C 1
ATOM 4001 O O . TYR B 1 237 ? -7.637 29.297 0.251 1 94.19 237 TYR B O 1
ATOM 4009 N N . ARG B 1 238 ? -5.754 28.281 -0.429 1 91.88 238 ARG B N 1
ATOM 4010 C CA . ARG B 1 238 ? -4.934 29.469 -0.257 1 91.88 238 ARG B CA 1
ATOM 4011 C C . ARG B 1 238 ? -3.895 29.594 -1.365 1 91.88 238 ARG B C 1
ATOM 4013 O O . ARG B 1 238 ? -2.812 29.016 -1.271 1 91.88 238 ARG B O 1
ATOM 4020 N N . ASN B 1 239 ? -4.117 30.266 -2.34 1 83.69 239 ASN B N 1
ATOM 4021 C CA . ASN B 1 239 ? -3.311 30.344 -3.551 1 83.69 239 ASN B CA 1
ATOM 4022 C C . ASN B 1 239 ? -1.937 30.953 -3.271 1 83.69 239 ASN B C 1
ATOM 4024 O O . ASN B 1 239 ? -0.972 30.672 -3.984 1 83.69 239 ASN B O 1
ATOM 4028 N N . THR B 1 240 ? -1.709 31.719 -2.301 1 78.94 240 THR B N 1
ATOM 4029 C CA . THR B 1 240 ? -0.468 32.469 -2.109 1 78.94 240 THR B CA 1
ATOM 4030 C C . THR B 1 240 ? 0.354 31.859 -0.974 1 78.94 240 THR B C 1
ATOM 4032 O O . THR B 1 240 ? 1.35 32.438 -0.542 1 78.94 240 THR B O 1
ATOM 4035 N N . VAL B 1 241 ? 0.09 30.688 -0.667 1 80 241 VAL B N 1
ATOM 4036 C CA . VAL B 1 241 ? 0.79 30.172 0.503 1 80 241 VAL B CA 1
ATOM 4037 C C . VAL B 1 241 ? 2.129 29.578 0.081 1 80 241 VAL B C 1
ATOM 4039 O O . VAL B 1 241 ? 2.197 28.812 -0.884 1 80 241 VAL B O 1
ATOM 4042 N N . ASN B 1 242 ? 3.146 30.109 0.768 1 91.94 242 ASN B N 1
ATOM 4043 C CA . ASN B 1 242 ? 4.473 29.516 0.618 1 91.94 242 ASN B CA 1
ATOM 4044 C C . ASN B 1 242 ? 4.684 28.359 1.593 1 91.94 242 ASN B C 1
ATOM 4046 O O . ASN B 1 242 ? 4.465 28.516 2.797 1 91.94 242 ASN B O 1
ATOM 4050 N N . ALA B 1 243 ? 5.051 27.281 1.049 1 96.25 243 ALA B N 1
ATOM 4051 C CA . ALA B 1 243 ? 5.188 26.078 1.866 1 96.25 243 ALA B CA 1
ATOM 4052 C C . ALA B 1 243 ? 6.578 25.469 1.722 1 96.25 243 ALA B C 1
ATOM 4054 O O . ALA B 1 243 ? 7.172 25.5 0.64 1 96.25 243 ALA B O 1
ATOM 4055 N N . LEU B 1 244 ? 7.141 25.047 2.824 1 97.69 244 LEU B N 1
ATOM 4056 C CA . LEU B 1 244 ? 8.328 24.203 2.85 1 97.69 244 LEU B CA 1
ATOM 4057 C C . LEU B 1 244 ? 7.953 22.75 3.096 1 97.69 244 LEU B C 1
ATOM 4059 O O . LEU B 1 244 ? 7.242 22.438 4.055 1 97.69 244 LEU B O 1
ATOM 4063 N N . VAL B 1 245 ? 8.352 21.875 2.211 1 97.94 245 VAL B N 1
ATOM 4064 C CA . VAL B 1 245 ? 8.039 20.453 2.344 1 97.94 245 VAL B CA 1
ATOM 4065 C C . VAL B 1 245 ? 9.258 19.688 2.855 1 97.94 245 VAL B C 1
ATOM 4067 O O . VAL B 1 245 ? 10.297 19.656 2.191 1 97.94 245 VAL B O 1
ATOM 4070 N N . SER B 1 246 ? 9.102 19.094 4.055 1 97.62 246 SER B N 1
ATOM 4071 C CA . SER B 1 246 ? 10.133 18.25 4.656 1 97.62 246 SER B CA 1
ATOM 4072 C C . SER B 1 246 ? 9.664 16.812 4.766 1 97.62 246 SER B C 1
ATOM 4074 O O . SER B 1 246 ? 8.508 16.547 5.09 1 97.62 246 SER B O 1
ATOM 4076 N N . ILE B 1 247 ? 10.625 15.922 4.516 1 95.94 247 ILE B N 1
ATOM 407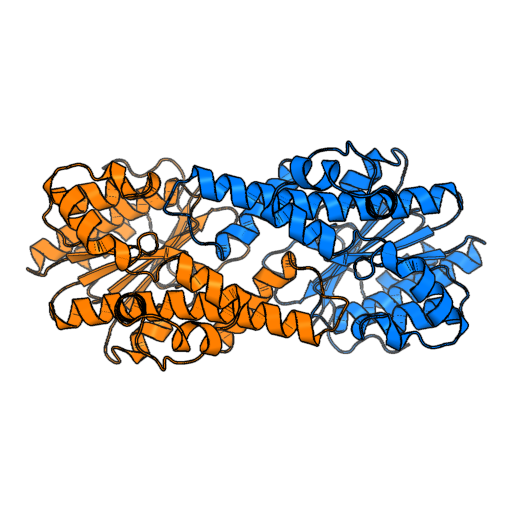7 C CA . ILE B 1 247 ? 10.305 14.5 4.598 1 95.94 247 ILE B CA 1
ATOM 4078 C C . ILE B 1 247 ? 11.375 13.773 5.41 1 95.94 247 ILE B C 1
ATOM 4080 O O . ILE B 1 247 ? 12.57 13.992 5.211 1 95.94 247 ILE B O 1
ATOM 4084 N N . VAL B 1 248 ? 10.891 12.953 6.328 1 93.31 248 VAL B N 1
ATOM 4085 C CA . VAL B 1 248 ? 11.766 12.039 7.051 1 93.31 248 VAL B CA 1
ATOM 4086 C C . VAL B 1 248 ? 11.516 10.602 6.594 1 93.31 248 VAL B C 1
ATOM 4088 O O . VAL B 1 248 ? 10.453 10.031 6.875 1 93.31 248 VAL B O 1
ATOM 4091 N N . TYR B 1 249 ? 12.539 10.031 5.906 1 89 249 TYR B N 1
ATOM 4092 C CA . TYR B 1 249 ? 12.461 8.648 5.457 1 89 249 TYR B CA 1
ATOM 4093 C C . TYR B 1 249 ? 13.273 7.734 6.367 1 89 249 TYR B C 1
ATOM 4095 O O . TYR B 1 249 ? 14.336 8.117 6.863 1 89 249 TYR B O 1
ATOM 4103 N N . PRO B 1 250 ? 12.711 6.539 6.562 1 84.75 250 PRO B N 1
ATOM 4104 C CA . PRO B 1 250 ? 13.656 5.531 7.051 1 84.75 250 PRO B CA 1
ATOM 4105 C C . PRO B 1 250 ? 14.836 5.312 6.105 1 84.75 250 PRO B C 1
ATOM 4107 O O . PRO B 1 250 ? 14.672 5.387 4.883 1 84.75 250 PRO B O 1
ATOM 4110 N N . GLU B 1 251 ? 15.961 4.98 6.641 1 83.5 251 GLU B N 1
ATOM 4111 C CA . GLU B 1 251 ? 17.172 4.812 5.84 1 83.5 251 GLU B CA 1
ATOM 4112 C C . GLU B 1 251 ? 16.984 3.729 4.781 1 83.5 251 GLU B C 1
ATOM 4114 O O . GLU B 1 251 ? 17.547 3.82 3.688 1 83.5 251 GLU B O 1
ATOM 4119 N N . GLU B 1 252 ? 16.172 2.816 5.008 1 74.69 252 GLU B N 1
ATOM 4120 C CA . GLU B 1 252 ? 15.953 1.695 4.098 1 74.69 252 GLU B CA 1
ATOM 4121 C C . GLU B 1 252 ? 15.312 2.16 2.793 1 74.69 252 GLU B C 1
ATOM 4123 O O . GLU B 1 252 ? 15.398 1.472 1.774 1 74.69 252 GLU B O 1
ATOM 4128 N N . LEU B 1 253 ? 14.734 3.324 2.838 1 76.31 253 LEU B N 1
ATOM 4129 C CA . LEU B 1 253 ? 14.047 3.816 1.65 1 76.31 253 LEU B CA 1
ATOM 4130 C C . LEU B 1 253 ? 14.969 4.691 0.81 1 76.31 253 LEU B C 1
ATOM 4132 O O . LEU B 1 253 ? 14.539 5.273 -0.19 1 76.31 253 LEU B O 1
ATOM 4136 N N . GLN B 1 254 ? 16.203 4.738 1.136 1 75.88 254 GLN B N 1
ATOM 4137 C CA . GLN B 1 254 ? 17.141 5.641 0.474 1 75.88 254 GLN B CA 1
ATOM 4138 C C . GLN B 1 254 ? 17.266 5.32 -1.014 1 75.88 254 GLN B C 1
ATOM 4140 O O . GLN B 1 254 ? 17.453 6.219 -1.835 1 75.88 254 GLN B O 1
ATOM 4145 N N . HIS B 1 255 ? 17.062 4.078 -1.325 1 67.88 255 HIS B N 1
ATOM 4146 C CA . HIS B 1 255 ? 17.281 3.678 -2.711 1 67.88 255 HIS B CA 1
ATOM 4147 C C . HIS B 1 255 ? 15.992 3.805 -3.527 1 67.88 255 HIS B C 1
ATOM 4149 O O . HIS B 1 255 ? 16.031 3.744 -4.758 1 67.88 255 HIS B O 1
ATOM 4155 N N . SER B 1 256 ? 14.953 4.078 -2.828 1 69.56 256 SER B N 1
ATOM 4156 C CA . SER B 1 256 ? 13.672 4.148 -3.527 1 69.56 256 SER B CA 1
ATOM 4157 C C . SER B 1 256 ? 13.094 5.559 -3.48 1 69.56 256 SER B C 1
ATOM 4159 O O . SER B 1 256 ? 11.953 5.781 -3.895 1 69.56 256 SER B O 1
ATOM 4161 N N . THR B 1 257 ? 13.922 6.43 -2.92 1 74.75 257 THR B N 1
ATOM 4162 C CA . THR B 1 257 ? 13.5 7.824 -2.811 1 74.75 257 THR B CA 1
ATOM 4163 C C . THR B 1 257 ? 14.609 8.766 -3.268 1 74.75 257 THR B C 1
ATOM 4165 O O . THR B 1 257 ? 15.656 8.312 -3.738 1 74.75 257 THR B O 1
ATOM 4168 N N . SER B 1 258 ? 14.188 10.062 -3.297 1 80.5 258 SER B N 1
ATOM 4169 C CA . SER B 1 258 ? 15.125 11.062 -3.801 1 80.5 258 SER B CA 1
ATOM 4170 C C . SER B 1 258 ? 15.281 12.219 -2.82 1 80.5 258 SER B C 1
ATOM 4172 O O . SER B 1 258 ? 14.336 12.57 -2.107 1 80.5 258 SER B O 1
ATOM 4174 N N . ALA B 1 259 ? 16.422 12.812 -2.832 1 81.75 259 ALA B N 1
ATOM 4175 C CA . ALA B 1 259 ? 16.672 14.023 -2.051 1 81.75 259 ALA B CA 1
ATOM 4176 C C . ALA B 1 259 ? 15.867 15.203 -2.582 1 81.75 259 ALA B C 1
ATOM 4178 O O . ALA B 1 259 ? 15.781 16.25 -1.93 1 81.75 259 ALA B O 1
ATOM 4179 N N . LEU B 1 260 ? 15.203 14.961 -3.658 1 82.69 260 LEU B N 1
ATOM 4180 C CA . LEU B 1 260 ? 14.453 16.031 -4.305 1 82.69 260 LEU B CA 1
ATOM 4181 C C . LEU B 1 260 ? 12.953 15.836 -4.102 1 82.69 260 LEU B C 1
ATOM 4183 O O . LEU B 1 260 ? 12.141 16.594 -4.652 1 82.69 260 LEU B O 1
ATOM 4187 N N . ASP B 1 261 ? 12.609 14.828 -3.26 1 91 261 ASP B N 1
ATOM 4188 C CA . ASP B 1 261 ? 11.195 14.555 -3.002 1 91 261 ASP B CA 1
ATOM 4189 C C . ASP B 1 261 ? 10.547 15.703 -2.234 1 91 261 ASP B C 1
ATOM 4191 O O . ASP B 1 261 ? 9.32 15.805 -2.176 1 91 261 ASP B O 1
ATOM 4195 N N . GLY B 1 262 ? 11.312 16.594 -1.608 1 94.69 262 GLY B N 1
ATOM 4196 C CA . GLY B 1 262 ? 10.922 17.766 -0.859 1 94.69 262 GLY B CA 1
ATOM 4197 C C . GLY B 1 262 ? 12.023 18.812 -0.774 1 94.69 262 GLY B C 1
ATOM 4198 O O . GLY B 1 262 ? 13.086 18.641 -1.377 1 94.69 262 GLY B O 1
ATOM 4199 N N . ASP B 1 263 ? 11.703 19.906 -0.128 1 97.12 263 ASP B N 1
ATOM 4200 C CA . ASP B 1 263 ? 12.727 20.922 0.124 1 97.12 263 ASP B CA 1
ATOM 4201 C C . ASP B 1 263 ? 13.766 20.422 1.125 1 97.12 263 ASP B C 1
ATOM 4203 O O . ASP B 1 263 ? 14.945 20.766 1.035 1 97.12 263 ASP B O 1
ATOM 4207 N N . VAL B 1 264 ? 13.281 19.641 2.051 1 97 264 VAL B N 1
ATOM 4208 C CA . VAL B 1 264 ? 14.117 18.984 3.055 1 97 264 VAL B CA 1
ATOM 4209 C C . VAL B 1 264 ? 13.867 17.484 3.025 1 97 264 VAL B C 1
ATOM 4211 O O . VAL B 1 264 ? 12.719 17.031 3.059 1 97 264 VAL B O 1
ATOM 4214 N N . VAL B 1 265 ? 14.914 16.719 2.959 1 96 265 VAL B N 1
ATOM 4215 C CA . VAL B 1 265 ? 14.812 15.266 3.057 1 96 265 VAL B CA 1
ATOM 4216 C C . VAL B 1 265 ? 15.828 14.734 4.066 1 96 265 VAL B C 1
ATOM 4218 O O . VAL B 1 265 ? 17.016 15.07 3.994 1 96 265 VAL B O 1
ATOM 4221 N N . ILE B 1 266 ? 15.336 13.969 5.004 1 94.75 266 ILE B N 1
ATOM 4222 C CA . ILE B 1 266 ? 16.188 13.359 6.023 1 94.75 266 ILE B CA 1
ATOM 4223 C C . ILE B 1 266 ? 16.047 11.836 5.965 1 94.75 266 ILE B C 1
ATOM 4225 O O . ILE B 1 266 ? 14.93 11.312 6.031 1 94.75 266 ILE B O 1
ATOM 4229 N N . TYR B 1 267 ? 17.078 11.172 5.77 1 91 267 TYR B N 1
ATOM 4230 C CA . TYR B 1 267 ? 17.125 9.734 5.973 1 91 267 TYR B CA 1
ATOM 4231 C C . TYR B 1 267 ? 17.609 9.391 7.379 1 91 267 TYR B C 1
ATOM 4233 O O . TYR B 1 267 ? 18.734 9.734 7.758 1 91 267 TYR B O 1
ATOM 4241 N N . ALA B 1 268 ? 16.734 8.75 8.102 1 89.94 268 ALA B N 1
ATOM 4242 C CA . ALA B 1 268 ? 17.031 8.453 9.5 1 89.94 268 ALA B CA 1
ATOM 4243 C C . ALA B 1 268 ? 17.047 6.945 9.75 1 89.94 268 ALA B C 1
ATOM 4245 O O . ALA B 1 268 ? 16.375 6.188 9.039 1 89.94 268 ALA B O 1
ATOM 4246 N N . PRO B 1 269 ? 17.844 6.555 10.742 1 83.56 269 PRO B N 1
ATOM 4247 C CA . PRO B 1 269 ? 17.922 5.121 11.023 1 83.56 269 PRO B CA 1
ATOM 4248 C C . PRO B 1 269 ? 16.656 4.566 11.648 1 83.56 269 PRO B C 1
ATOM 4250 O O . PRO B 1 269 ? 15.914 5.301 12.305 1 83.56 269 PRO B O 1
#

Solvent-accessible surface area (backbone atoms only — not comparable to full-atom values): 27574 Å² total; per-residue (Å²): 130,86,70,74,87,67,74,60,51,29,22,53,68,61,37,79,43,53,64,70,55,50,46,49,38,43,30,73,65,65,73,48,41,30,35,39,38,12,30,48,86,85,40,67,54,48,46,55,51,50,40,54,48,51,52,22,39,48,53,27,23,63,75,66,75,37,52,52,33,41,31,32,52,64,33,23,38,82,41,36,66,60,46,54,50,20,52,74,66,70,40,45,74,81,66,37,46,75,80,49,36,66,50,52,50,52,28,50,78,69,70,31,55,73,41,32,20,13,36,44,63,77,55,38,55,43,12,34,73,64,22,51,70,63,42,64,73,66,50,50,74,72,59,46,69,33,38,46,70,83,82,69,81,76,74,50,70,70,48,48,51,55,50,48,60,58,48,48,53,76,54,74,73,39,44,93,28,72,60,57,38,49,51,48,52,48,16,42,49,42,22,52,43,46,38,22,37,10,32,18,42,42,52,42,52,48,40,68,78,36,73,72,34,30,36,42,35,42,37,48,27,61,42,33,48,67,57,24,46,25,52,48,39,25,43,74,72,36,74,81,68,45,68,41,37,28,34,40,38,55,46,86,44,58,57,60,53,57,50,70,35,29,44,27,24,32,32,31,102,131,87,69,76,89,67,73,61,51,30,22,55,67,61,39,79,44,52,63,68,57,51,46,48,38,42,28,73,63,66,75,48,42,32,34,38,37,13,29,47,88,84,40,69,55,47,46,55,50,50,42,53,48,50,52,23,39,48,54,28,24,63,76,66,74,37,52,54,34,42,30,32,50,63,33,22,36,81,43,38,66,59,46,53,50,21,53,74,68,71,41,47,74,80,67,38,46,74,79,49,37,65,50,54,50,51,27,49,76,68,70,31,56,72,40,32,21,14,36,44,63,76,56,38,54,43,12,34,73,64,22,51,72,63,43,65,73,66,49,50,74,71,58,47,69,32,37,46,71,84,82,69,83,75,76,49,70,69,48,48,49,56,51,48,62,57,46,46,52,76,55,74,72,39,45,92,28,73,61,57,36,48,51,48,52,49,15,42,48,42,21,52,44,46,37,21,38,10,32,20,41,43,53,44,53,49,41,67,77,36,74,70,34,31,36,41,35,42,37,49,26,62,41,34,48,66,56,24,46,23,53,49,39,26,42,73,73,36,75,82,68,45,69,41,36,29,36,39,39,56,47,85,45,58,57,60,54,58,50,68,34,28,44,26,25,32,32,31,104

InterPro domains:
  IPR007314 Haem-binding uptake, Tiki superfamily, ChaN [PF04187] (33-233)
  IPR007314 Haem-binding uptake, Tiki superfamily, ChaN [cd14727] (33-238)